Protein 4FYP (pdb70)

Organism: Arabidopsis thaliana (NCBI:txid3702)

Foldseek 3Di:
DDDDDDPDLVVVQVCQLVVVDAADQFRRLVCLVVLCCCVPVVCVLVVLLLVLLVVQLVLLVPDDDDPVAQAEEEFEQEPQFFDCVVVCVVVSLRRHDDDPCRSLVCLLVLDATATSVSNVVSVVSCVVVVHAYEYEYAREPSSVVSSQVNCVVNPHDGHPYYHYDHPPDPDALLVVLVVVLVVCVVVRHHHAEYEDQAVSRVACPHDHHYTHRRDSNGYGDHDHDDDD/DDDDPDLVVVQVCQLVVVDADDQFFAPVCLVVLCCCPPVVCVLVVLLLVLLVVVLVLLLPDDDDPPAQAAEEAEPEPQFFDCCVVCVVVRLRHHHDDPCPSVVCLVVPDATATSVSNVVSVVSCVVSNHFYEYEYAAEPVCVVSSQVNCVVNPHNGGPYHHYDHPPDPDALLVVLVVVLVVCVVVVHHHAEYEEQAVSRVPCPHDHHYTHRHDSNDYRDHD

InterPro domains:
  IPR005519 Acid phosphatase, class B-like [PF03767] (43-268)
  IPR010028 Acid phosphatase, plant [TIGR01675] (43-269)
  IPR014403 Vegetative storage protein/acid phosphatase [PIRSF002674] (4-269)
  IPR023214 HAD superfamily [G3DSA:3.40.50.1000] (51-270)
  IPR036412 HAD-like superfamily [SSF56784] (112-251)

Sequence (449 aa):
GLSINYPNCRSWHLGVETSNIINFDTVPANCKAYVEDYLITSKQYQYDSKTVNKEAYFYAKGLALKNDTVNVWIIFDLDDTLLSSIPYYAKYGYGTENTAPGAYWSWLESGESTPGLPETLHLYENLLELGIEPIIISDDRWKKLSSEVTVENNLKAVGVTKWKHLILKPNGSKLTQVVYKSSKVRNSSLVKKGYNIVGNIGDQWADLVEDTPGRVFKLPNPLYYVPSLEHHHHSINYPNCRSWHLGVVETSNIINFDTVPANCKAYVEDYLITSKQYQYDSKTVNKEAYFYAKGLALKNDTVNVWIIFDLDDTLLSSIPYYAKYGYGTENTAPGAYWSWLESGESTPGLPETLHHLYENLLELGIEPIIISDDRWKKLSEVTVENLKAVGVTKWKHLILKPNGSKLTQQVVYKSKVRNSLVKKGYNIVGNIGDQWADLVEDTPGRVFKLPNPLYYVPSL

Nearest PDB structures (foldseek):
  4fyp-assembly1_B  TM=9.997E-01  e=1.234E-43  Arabidopsis thaliana
  3ocu-assembly1_A  TM=8.369E-01  e=3.588E-09  Haemophilus influenzae
  3pct-assembly2_C-2  TM=7.643E-01  e=1.784E-09  Pasteurella multocida
  3pct-assembly1_B  TM=8.390E-01  e=1.126E-08  Pasteurella multocida
  3et4-assembly1_A  TM=7.758E-01  e=2.414E-08  Haemophilus influenzae 86-028NP

GO terms:
  GO:0009753 response to jasmonic acid (P, IEP)
  GO:0003993 acid phosphatase activity (F, IDA)
  GO:0006952 defense response (P, IEP)
  GO:0009753 response to jasmonic acid (P, TAS)
  GO:0000325 plant-type vacuole (C, HDA)

Structure (mmCIF, N/CA/C/O backbone):
data_4FYP
#
_entry.id   4FYP
#
_cell.length_a   122.328
_cell.length_b   49.182
_cell.length_c   84.905
_cell.angle_alpha   90.00
_cell.angle_beta   116.09
_cell.angle_gamma   90.00
#
_symmetry.space_group_name_H-M   'C 1 2 1'
#
loop_
_entity.id
_entity.type
_entity.pdbx_description
1 polymer 'Vegetative storage protein 1'
2 non-polymer 'MAGNESIUM ION'
3 water water
#
loop_
_atom_site.group_PDB
_atom_site.id
_atom_site.type_symbol
_atom_site.label_atom_id
_atom_site.label_alt_id
_atom_site.label_comp_id
_atom_site.label_asym_id
_atom_site.label_entity_id
_atom_site.label_seq_id
_atom_site.pdbx_PDB_ins_code
_atom_site.Cartn_x
_atom_site.Cartn_y
_atom_site.Cartn_z
_atom_site.occupancy
_atom_site.B_iso_or_equiv
_atom_site.auth_seq_id
_atom_site.auth_comp_id
_atom_site.auth_asym_id
_atom_site.auth_atom_id
_atom_site.pdbx_PDB_model_num
ATOM 1 N N . GLY A 1 34 ? 7.461 -8.721 -4.584 1.00 69.88 49 GLY A N 1
ATOM 2 C CA . GLY A 1 34 ? 6.810 -7.422 -4.906 1.00 76.57 49 GLY A CA 1
ATOM 3 C C . GLY A 1 34 ? 5.538 -7.126 -4.124 1.00 81.63 49 GLY A C 1
ATOM 4 O O . GLY A 1 34 ? 5.408 -6.049 -3.539 1.00 80.56 49 GLY A O 1
ATOM 5 N N . LEU A 1 35 ? 4.594 -8.073 -4.124 1.00 88.21 50 LEU A N 1
ATOM 6 C CA . LEU A 1 35 ? 3.272 -7.891 -3.488 1.00 91.98 50 LEU A CA 1
ATOM 7 C C . LEU A 1 35 ? 3.374 -7.357 -2.052 1.00 92.06 50 LEU A C 1
ATOM 8 O O . LEU A 1 35 ? 3.813 -8.072 -1.152 1.00 91.80 50 LEU A O 1
ATOM 13 N N . SER A 1 36 ? 2.964 -6.110 -1.830 1.00 91.74 51 SER A N 1
ATOM 14 C CA . SER A 1 36 ? 2.899 -5.574 -0.461 1.00 90.22 51 SER A CA 1
ATOM 15 C C . SER A 1 36 ? 2.001 -6.446 0.437 1.00 86.65 51 SER A C 1
ATOM 16 O O . SER A 1 36 ? 1.270 -7.312 -0.048 1.00 81.36 51 SER A O 1
ATOM 19 N N . ILE A 1 37 ? 2.089 -6.228 1.746 1.00 84.14 52 ILE A N 1
ATOM 20 C CA . ILE A 1 37 ? 1.195 -6.853 2.727 1.00 74.03 52 ILE A CA 1
ATOM 21 C C . ILE A 1 37 ? 0.948 -5.799 3.817 1.00 63.99 52 ILE A C 1
ATOM 22 O O . ILE A 1 37 ? 1.900 -5.168 4.274 1.00 71.62 52 ILE A O 1
ATOM 27 N N . ASN A 1 38 ? -0.299 -5.601 4.244 1.00 53.98 53 ASN A N 1
ATOM 28 C CA . ASN A 1 38 ? -0.599 -4.512 5.206 1.00 46.54 53 ASN A CA 1
ATOM 29 C C . ASN A 1 38 ? -0.516 -4.874 6.701 1.00 39.73 53 ASN A C 1
ATOM 30 O O . ASN A 1 38 ? -1.240 -5.743 7.176 1.00 37.19 53 ASN A O 1
ATOM 35 N N . TYR A 1 39 ? 0.356 -4.171 7.430 1.00 32.43 54 TYR A N 1
ATOM 36 C CA . TYR A 1 39 ? 0.595 -4.404 8.859 1.00 31.20 54 TYR A CA 1
ATOM 37 C C . TYR A 1 39 ? 0.478 -3.094 9.621 1.00 33.34 54 TYR A C 1
ATOM 38 O O . TYR A 1 39 ? 1.490 -2.413 9.819 1.00 34.84 54 TYR A O 1
ATOM 47 N N . PRO A 1 40 ? -0.745 -2.731 10.049 1.00 33.73 55 PRO A N 1
ATOM 48 C CA . PRO A 1 40 ? -0.916 -1.423 10.695 1.00 34.23 55 PRO A CA 1
ATOM 49 C C . PRO A 1 40 ? -0.370 -1.344 12.120 1.00 34.95 55 PRO A C 1
ATOM 50 O O . PRO A 1 40 ? -0.238 -0.252 12.668 1.00 34.69 55 PRO A O 1
ATOM 54 N N . ASN A 1 41 ? -0.099 -2.492 12.727 1.00 32.82 56 ASN A N 1
ATOM 55 C CA . ASN A 1 41 ? 0.521 -2.554 14.030 1.00 32.70 56 ASN A CA 1
ATOM 56 C C . ASN A 1 41 ? 1.874 -3.252 13.963 1.00 30.42 56 ASN A C 1
ATOM 57 O O . ASN A 1 41 ? 1.951 -4.461 13.734 1.00 29.95 56 ASN A O 1
ATOM 62 N N . CYS A 1 42 ? 2.939 -2.491 14.178 1.00 29.22 57 CYS A N 1
ATOM 63 C CA . CYS A 1 42 ? 4.296 -2.998 13.956 1.00 29.41 57 CYS A CA 1
ATOM 64 C C . CYS A 1 42 ? 4.674 -4.047 14.981 1.00 28.38 57 CYS A C 1
ATOM 65 O O . CYS A 1 42 ? 5.397 -5.011 14.665 1.00 28.13 57 CYS A O 1
ATOM 68 N N . ARG A 1 43 ? 4.154 -3.880 16.199 1.00 26.83 58 ARG A N 1
ATOM 69 C CA . ARG A 1 43 ? 4.445 -4.798 17.270 1.00 29.76 58 ARG A CA 1
ATOM 70 C C . ARG A 1 43 ? 3.818 -6.163 16.980 1.00 25.80 58 ARG A C 1
ATOM 71 O O . ARG A 1 43 ? 4.402 -7.190 17.291 1.00 29.44 58 ARG A O 1
ATOM 79 N N . SER A 1 44 ? 2.627 -6.157 16.395 1.00 26.74 59 SER A N 1
ATOM 80 C CA . SER A 1 44 ? 1.933 -7.402 16.041 1.00 26.30 59 SER A CA 1
ATOM 81 C C . SER A 1 44 ? 2.684 -8.111 14.907 1.00 25.98 59 SER A C 1
ATOM 82 O O . SER A 1 44 ? 2.808 -9.362 14.892 1.00 24.23 59 SER A O 1
ATOM 85 N N . TRP A 1 45 ? 3.178 -7.309 13.971 1.00 24.31 60 TRP A N 1
ATOM 86 C CA . TRP A 1 45 ? 4.030 -7.810 12.897 1.00 25.57 60 TRP A CA 1
ATOM 87 C C . TRP A 1 45 ? 5.261 -8.463 13.442 1.00 25.05 60 TRP A C 1
ATOM 88 O O . TRP A 1 45 ? 5.596 -9.583 13.050 1.00 22.49 60 TRP A O 1
ATOM 99 N N . HIS A 1 46 ? 5.949 -7.770 14.357 1.00 23.95 61 HIS A N 1
ATOM 100 C CA . HIS A 1 46 ? 7.147 -8.336 14.948 1.00 25.50 61 HIS A CA 1
ATOM 101 C C . HIS A 1 46 ? 6.888 -9.620 15.703 1.00 22.60 61 HIS A C 1
ATOM 102 O O . HIS A 1 46 ? 7.640 -10.590 15.584 1.00 23.83 61 HIS A O 1
ATOM 109 N N . LEU A 1 47 ? 5.825 -9.666 16.500 1.00 22.97 62 LEU A N 1
ATOM 110 C CA . LEU A 1 47 ? 5.525 -10.916 17.200 1.00 21.88 62 LEU A CA 1
ATOM 111 C C . LEU A 1 47 ? 5.305 -12.017 16.157 1.00 20.89 62 LEU A C 1
ATOM 112 O O . LEU A 1 47 ? 5.740 -13.177 16.355 1.00 22.48 62 LEU A O 1
ATOM 117 N N . GLY A 1 48 ? 4.638 -11.668 15.059 1.00 21.67 63 GLY A N 1
ATOM 118 C CA . GLY A 1 48 ? 4.372 -12.665 13.957 1.00 22.89 63 GLY A CA 1
ATOM 119 C C . GLY A 1 48 ? 5.654 -13.242 13.381 1.00 22.34 63 GLY A C 1
ATOM 120 O O . GLY A 1 48 ? 5.770 -14.470 13.190 1.00 23.61 63 GLY A O 1
ATOM 121 N N . VAL A 1 49 ? 6.656 -12.378 13.162 1.00 23.44 64 VAL A N 1
ATOM 122 C CA . VAL A 1 49 ? 7.929 -12.845 12.612 1.00 23.81 64 VAL A CA 1
ATOM 123 C C . VAL A 1 49 ? 8.714 -13.673 13.633 1.00 23.50 64 VAL A C 1
ATOM 124 O O . VAL A 1 49 ? 9.287 -14.704 13.272 1.00 20.96 64 VAL A O 1
ATOM 128 N N . GLU A 1 50 ? 8.691 -13.279 14.911 1.00 22.12 65 GLU A N 1
ATOM 129 C CA . GLU A 1 50 ? 9.412 -14.044 15.954 1.00 21.79 65 GLU A CA 1
ATOM 130 C C . GLU A 1 50 ? 8.844 -15.422 16.147 1.00 23.23 65 GLU A C 1
ATOM 131 O O . GLU A 1 50 ? 9.578 -16.371 16.425 1.00 23.13 65 GLU A O 1
ATOM 137 N N . THR A 1 51 ? 7.510 -15.518 16.051 1.00 23.65 66 THR A N 1
ATOM 138 C CA . THR A 1 51 ? 6.848 -16.806 16.213 1.00 21.91 66 THR A CA 1
ATOM 139 C C . THR A 1 51 ? 6.874 -17.681 14.962 1.00 25.58 66 THR A C 1
ATOM 140 O O . THR A 1 51 ? 6.583 -18.882 15.059 1.00 24.37 66 THR A O 1
ATOM 144 N N . SER A 1 52 ? 7.239 -17.103 13.813 1.00 23.93 67 SER A N 1
ATOM 145 C CA . SER A 1 52 ? 7.126 -17.781 12.495 1.00 23.92 67 SER A CA 1
ATOM 146 C C . SER A 1 52 ? 5.660 -17.914 12.014 1.00 24.68 67 SER A C 1
ATOM 147 O O . SER A 1 52 ? 5.366 -18.707 11.102 1.00 21.83 67 SER A O 1
ATOM 150 N N . ASN A 1 53 ? 4.749 -17.092 12.579 1.00 21.99 68 ASN A N 1
ATOM 151 C CA . ASN A 1 53 ? 3.431 -16.982 12.004 1.00 21.16 68 ASN A CA 1
ATOM 152 C C . ASN A 1 53 ? 3.543 -16.201 10.704 1.00 22.77 68 ASN A C 1
ATOM 153 O O . ASN A 1 53 ? 2.742 -16.398 9.792 1.00 22.36 68 ASN A O 1
ATOM 158 N N . ILE A 1 54 ? 4.498 -15.254 10.667 1.00 22.31 69 ILE A N 1
ATOM 159 C CA . ILE A 1 54 ? 4.855 -14.574 9.451 1.00 21.04 69 ILE A CA 1
ATOM 160 C C . ILE A 1 54 ? 6.211 -15.054 8.976 1.00 20.15 69 ILE A C 1
ATOM 161 O O . ILE A 1 54 ? 7.184 -15.040 9.741 1.00 20.87 69 ILE A O 1
ATOM 166 N N . ILE A 1 55 ? 6.295 -15.478 7.713 1.00 21.07 70 ILE A N 1
ATOM 167 C CA . ILE A 1 55 ? 7.545 -16.060 7.227 1.00 22.02 70 ILE A CA 1
ATOM 168 C C . ILE A 1 55 ? 7.994 -15.459 5.908 1.00 22.17 70 ILE A C 1
ATOM 169 O O . ILE A 1 55 ? 7.176 -14.944 5.153 1.00 22.12 70 ILE A O 1
ATOM 174 N N . ASN A 1 56 ? 9.313 -15.546 5.663 1.00 23.19 71 ASN A N 1
ATOM 175 C CA . ASN A 1 56 ? 9.925 -15.199 4.378 1.00 24.93 71 ASN A CA 1
ATOM 176 C C . ASN A 1 56 ? 9.573 -13.805 3.912 1.00 25.74 71 ASN A C 1
ATOM 177 O O . ASN A 1 56 ? 9.335 -13.607 2.728 1.00 26.67 71 ASN A O 1
ATOM 182 N N . PHE A 1 57 ? 9.519 -12.835 4.818 1.00 27.80 72 PHE A N 1
ATOM 183 C CA . PHE A 1 57 ? 9.351 -11.473 4.355 1.00 28.68 72 PHE A CA 1
ATOM 184 C C . PHE A 1 57 ? 10.614 -10.979 3.659 1.00 29.58 72 PHE A C 1
ATOM 185 O O . PHE A 1 57 ? 11.731 -11.373 4.008 1.00 29.93 72 PHE A O 1
ATOM 193 N N . ASP A 1 58 ? 10.412 -10.131 2.664 1.00 31.74 73 ASP A N 1
ATOM 194 C CA . ASP A 1 58 ? 11.491 -9.656 1.802 1.00 35.27 73 ASP A CA 1
ATOM 195 C C . ASP A 1 58 ? 12.167 -8.437 2.431 1.00 33.68 73 ASP A C 1
ATOM 196 O O . ASP A 1 58 ? 13.390 -8.374 2.514 1.00 36.21 73 ASP A O 1
ATOM 201 N N . THR A 1 59 ? 11.359 -7.499 2.904 1.00 32.24 74 THR A N 1
ATOM 202 C CA . THR A 1 59 ? 11.827 -6.328 3.640 1.00 30.75 74 THR A CA 1
ATOM 203 C C . THR A 1 59 ? 10.874 -6.068 4.800 1.00 30.93 74 THR A C 1
ATOM 204 O O . THR A 1 59 ? 9.711 -6.502 4.780 1.00 29.40 74 THR A O 1
ATOM 208 N N . VAL A 1 60 ? 11.362 -5.340 5.797 1.00 27.50 75 VAL A N 1
ATOM 209 C CA . VAL A 1 60 ? 10.521 -4.843 6.881 1.00 28.94 75 VAL A CA 1
ATOM 210 C C . VAL A 1 60 ? 9.447 -3.913 6.286 1.00 29.90 75 VAL A C 1
ATOM 211 O O . VAL A 1 60 ? 9.778 -3.099 5.415 1.00 31.88 75 VAL A O 1
ATOM 215 N N . PRO A 1 61 ? 8.164 -4.051 6.720 1.00 30.37 76 PRO A N 1
ATOM 216 C CA . PRO A 1 61 ? 7.095 -3.162 6.290 1.00 29.84 76 PRO A CA 1
ATOM 217 C C . PRO A 1 61 ? 7.532 -1.712 6.444 1.00 30.71 76 PRO A C 1
ATOM 218 O O . PRO A 1 61 ? 8.021 -1.342 7.513 1.00 29.59 76 PRO A O 1
ATOM 222 N N . ALA A 1 62 ? 7.366 -0.921 5.375 1.00 34.09 77 ALA A N 1
ATOM 223 C CA . ALA A 1 62 ? 7.918 0.450 5.325 1.00 32.75 77 ALA A CA 1
ATOM 224 C C . ALA A 1 62 ? 7.434 1.305 6.492 1.00 35.14 77 ALA A C 1
ATOM 225 O O . ALA A 1 62 ? 8.195 2.138 7.014 1.00 34.84 77 ALA A O 1
ATOM 227 N N . ASN A 1 63 ? 6.185 1.094 6.915 1.00 31.59 78 ASN A N 1
ATOM 228 C CA . ASN A 1 63 ? 5.651 1.818 8.078 1.00 34.83 78 ASN A CA 1
ATOM 229 C C . ASN A 1 63 ? 6.251 1.416 9.426 1.00 34.72 78 ASN A C 1
ATOM 230 O O . ASN A 1 63 ? 5.927 2.020 10.432 1.00 35.30 78 ASN A O 1
ATOM 235 N N . CYS A 1 64 ? 7.080 0.371 9.451 1.00 36.46 79 CYS A N 1
ATOM 236 C CA . CYS A 1 64 ? 7.667 -0.135 10.706 1.00 36.80 79 CYS A CA 1
ATOM 237 C C . CYS A 1 64 ? 9.128 0.260 10.942 1.00 35.94 79 CYS A C 1
ATOM 238 O O . CYS A 1 64 ? 9.773 -0.212 11.901 1.00 36.13 79 CYS A O 1
ATOM 241 N N . LYS A 1 65 ? 9.644 1.147 10.085 1.00 35.07 80 LYS A N 1
ATOM 242 C CA . LYS A 1 65 ? 10.994 1.684 10.251 1.00 39.66 80 LYS A CA 1
ATOM 243 C C . LYS A 1 65 ? 11.236 2.256 11.652 1.00 40.20 80 LYS A C 1
ATOM 244 O O . LYS A 1 65 ? 12.210 1.880 12.317 1.00 39.20 80 LYS A O 1
ATOM 250 N N . ALA A 1 66 ? 10.358 3.165 12.082 1.00 39.28 81 ALA A N 1
ATOM 251 C CA . ALA A 1 66 ? 10.487 3.802 13.395 1.00 39.76 81 ALA A CA 1
ATOM 252 C C . ALA A 1 66 ? 10.446 2.763 14.505 1.00 38.30 81 ALA A C 1
ATOM 253 O O . ALA A 1 66 ? 11.255 2.800 15.432 1.00 34.74 81 ALA A O 1
ATOM 255 N N . TYR A 1 67 ? 9.517 1.811 14.384 1.00 37.60 82 TYR A N 1
ATOM 256 C CA . TYR A 1 67 ? 9.362 0.766 15.383 1.00 35.03 82 TYR A CA 1
ATOM 257 C C . TYR A 1 67 ? 10.658 -0.039 15.580 1.00 33.19 82 TYR A C 1
ATOM 258 O O . TYR A 1 67 ? 11.079 -0.273 16.712 1.00 35.07 82 TYR A O 1
ATOM 267 N N . VAL A 1 68 ? 11.262 -0.476 14.479 1.00 33.29 83 VAL A N 1
ATOM 268 C CA . VAL A 1 68 ? 12.466 -1.330 14.515 1.00 33.28 83 VAL A CA 1
ATOM 269 C C . VAL A 1 68 ? 13.632 -0.567 15.158 1.00 32.83 83 VAL A C 1
ATOM 270 O O . VAL A 1 68 ? 14.319 -1.070 16.057 1.00 27.26 83 VAL A O 1
ATOM 274 N N . GLU A 1 69 ? 13.848 0.663 14.697 1.00 35.41 84 GLU A N 1
ATOM 275 C CA . GLU A 1 69 ? 14.902 1.502 15.281 1.00 36.03 84 GLU A CA 1
ATOM 276 C C . GLU A 1 69 ? 14.660 1.664 16.797 1.00 36.73 84 GLU A C 1
ATOM 277 O O . GLU A 1 69 ? 15.576 1.525 17.606 1.00 33.40 84 GLU A O 1
ATOM 283 N N . ASP A 1 70 ? 13.415 1.934 17.165 1.00 35.33 85 ASP A N 1
ATOM 284 C CA . ASP A 1 70 ? 13.046 2.067 18.553 1.00 37.60 85 ASP A CA 1
ATOM 285 C C . ASP A 1 70 ? 13.257 0.771 19.349 1.00 37.54 85 ASP A C 1
ATOM 286 O O . ASP A 1 70 ? 13.766 0.801 20.472 1.00 36.89 85 ASP A O 1
ATOM 291 N N . TYR A 1 71 ? 12.886 -0.362 18.751 1.00 32.61 86 TYR A N 1
ATOM 292 C CA . TYR A 1 71 ? 13.005 -1.656 19.415 1.00 31.25 86 TYR A CA 1
ATOM 293 C C . TYR A 1 71 ? 14.474 -1.995 19.667 1.00 28.04 86 TYR A C 1
ATOM 294 O O . TYR A 1 71 ? 14.849 -2.393 20.770 1.00 30.29 86 TYR A O 1
ATOM 303 N N . LEU A 1 72 ? 15.301 -1.815 18.646 1.00 29.96 87 LEU A N 1
ATOM 304 C CA . LEU A 1 72 ? 16.687 -2.252 18.696 1.00 30.05 87 LEU A CA 1
ATOM 305 C C . LEU A 1 72 ? 17.578 -1.314 19.515 1.00 30.93 87 LEU A C 1
ATOM 306 O O . LEU A 1 72 ? 18.498 -1.771 20.172 1.00 29.72 87 LEU A O 1
ATOM 311 N N . ILE A 1 73 ? 17.295 -0.014 19.464 1.00 34.68 88 ILE A N 1
ATOM 312 C CA . ILE A 1 73 ? 18.189 0.978 20.080 1.00 39.07 88 ILE A CA 1
ATOM 313 C C . ILE A 1 73 ? 17.541 1.785 21.223 1.00 37.68 88 ILE A C 1
ATOM 314 O O . ILE A 1 73 ? 17.866 1.582 22.395 1.00 38.93 88 ILE A O 1
ATOM 319 N N . THR A 1 74 ? 16.625 2.680 20.869 1.00 40.38 89 THR A N 1
ATOM 320 C CA . THR A 1 74 ? 16.019 3.624 21.808 1.00 42.19 89 THR A CA 1
ATOM 321 C C . THR A 1 74 ? 15.460 3.008 23.098 1.00 41.12 89 THR A C 1
ATOM 322 O O . THR A 1 74 ? 15.869 3.380 24.203 1.00 39.00 89 THR A O 1
ATOM 326 N N . SER A 1 75 ? 14.543 2.054 22.945 1.00 38.16 90 SER A N 1
ATOM 327 C CA . SER A 1 75 ? 13.757 1.521 24.052 1.00 36.00 90 SER A CA 1
ATOM 328 C C . SER A 1 75 ? 14.508 0.527 24.904 1.00 35.79 90 SER A C 1
ATOM 329 O O . SER A 1 75 ? 14.064 0.198 25.999 1.00 37.58 90 SER A O 1
ATOM 332 N N . LYS A 1 76 ? 15.620 0.015 24.384 1.00 35.49 91 LYS A N 1
ATOM 333 C CA . LYS A 1 76 ? 16.323 -1.124 24.982 1.00 34.02 91 LYS A CA 1
ATOM 334 C C . LYS A 1 76 ? 15.509 -2.457 25.063 1.00 31.65 91 LYS A C 1
ATOM 335 O O . LYS A 1 76 ? 15.920 -3.406 25.745 1.00 30.96 91 LYS A O 1
ATOM 341 N N . GLN A 1 77 ? 14.371 -2.535 24.381 1.00 29.61 92 GLN A N 1
ATOM 342 C CA . GLN A 1 77 ? 13.543 -3.787 24.452 1.00 30.58 92 GLN A CA 1
ATOM 343 C C . GLN A 1 77 ? 14.307 -4.995 23.884 1.00 27.07 92 GLN A C 1
ATOM 344 O O . GLN A 1 77 ? 14.232 -6.114 24.421 1.00 28.90 92 GLN A O 1
ATOM 350 N N . TYR A 1 78 ? 15.055 -4.754 22.816 1.00 29.51 93 TYR A N 1
ATOM 351 C CA . TYR A 1 78 ? 15.919 -5.786 22.214 1.00 28.79 93 TYR A CA 1
ATOM 352 C C . TYR A 1 78 ? 16.872 -6.341 23.243 1.00 29.43 93 TYR A C 1
ATOM 353 O O . TYR A 1 78 ? 17.022 -7.543 23.371 1.00 28.00 93 TYR A O 1
ATOM 362 N N . GLN A 1 79 ? 17.523 -5.446 23.988 1.00 30.06 94 GLN A N 1
ATOM 363 C CA . GLN A 1 79 ? 18.414 -5.856 25.060 1.00 31.23 94 GLN A CA 1
ATOM 364 C C . GLN A 1 79 ? 17.708 -6.691 26.135 1.00 26.74 94 GLN A C 1
ATOM 365 O O . GLN A 1 79 ? 18.209 -7.752 26.521 1.00 27.24 94 GLN A O 1
ATOM 371 N N . TYR A 1 80 ? 16.550 -6.228 26.610 1.00 26.63 95 TYR A N 1
ATOM 372 C CA . TYR A 1 80 ? 15.826 -6.946 27.652 1.00 29.23 95 TYR A CA 1
ATOM 373 C C . TYR A 1 80 ? 15.335 -8.310 27.121 1.00 25.24 95 TYR A C 1
ATOM 374 O O . TYR A 1 80 ? 15.392 -9.299 27.832 1.00 29.20 95 TYR A O 1
ATOM 383 N N . ASP A 1 81 ? 14.872 -8.339 25.874 1.00 24.38 96 ASP A N 1
ATOM 384 C CA . ASP A 1 81 ? 14.436 -9.618 25.237 1.00 26.70 96 ASP A CA 1
ATOM 385 C C . ASP A 1 81 ? 15.601 -10.609 25.125 1.00 25.10 96 ASP A C 1
ATOM 386 O O . ASP A 1 81 ? 15.476 -11.790 25.475 1.00 26.72 96 ASP A O 1
ATOM 391 N N . SER A 1 82 ? 16.750 -10.122 24.659 1.00 26.81 97 SER A N 1
ATOM 392 C CA . SER A 1 82 ? 17.955 -10.954 24.519 1.00 27.25 97 SER A CA 1
ATOM 393 C C . SER A 1 82 ? 18.477 -11.488 25.837 1.00 26.59 97 SER A C 1
ATOM 394 O O . SER A 1 82 ? 18.885 -12.664 25.941 1.00 25.48 97 SER A O 1
ATOM 397 N N . LYS A 1 83 ? 18.438 -10.628 26.856 1.00 27.16 98 LYS A N 1
ATOM 398 C CA . LYS A 1 83 ? 18.857 -11.003 28.193 1.00 28.58 98 LYS A CA 1
ATOM 399 C C . LYS A 1 83 ? 18.021 -12.199 28.656 1.00 26.24 98 LYS A C 1
ATOM 400 O O . LYS A 1 83 ? 18.558 -13.209 29.112 1.00 29.12 98 LYS A O 1
ATOM 406 N N . THR A 1 84 ? 16.700 -12.088 28.500 1.00 27.60 99 THR A N 1
ATOM 407 C CA . THR A 1 84 ? 15.791 -13.144 28.930 1.00 26.58 99 THR A CA 1
ATOM 408 C C . THR A 1 84 ? 16.114 -14.447 28.218 1.00 24.90 99 THR A C 1
ATOM 409 O O . THR A 1 84 ? 16.184 -15.507 28.848 1.00 25.02 99 THR A O 1
ATOM 413 N N . VAL A 1 85 ? 16.296 -14.386 26.900 1.00 24.82 100 VAL A N 1
ATOM 414 C CA . VAL A 1 85 ? 16.580 -15.627 26.139 1.00 23.36 100 VAL A CA 1
ATOM 415 C C . VAL A 1 85 ? 17.875 -16.274 26.634 1.00 23.92 100 VAL A C 1
ATOM 416 O O . VAL A 1 85 ? 17.896 -17.472 26.921 1.00 24.69 100 VAL A O 1
ATOM 420 N N . ASN A 1 86 ? 18.959 -15.491 26.718 1.00 24.46 101 ASN A N 1
ATOM 421 C CA . ASN A 1 86 ? 20.259 -16.036 27.134 1.00 25.06 101 ASN A CA 1
ATOM 422 C C . ASN A 1 86 ? 20.251 -16.580 28.569 1.00 24.93 101 ASN A C 1
ATOM 423 O O . ASN A 1 86 ? 20.822 -17.650 28.852 1.00 27.12 101 ASN A O 1
ATOM 428 N N . LYS A 1 87 ? 19.523 -15.901 29.439 1.00 26.63 102 LYS A N 1
ATOM 429 C CA . LYS A 1 87 ? 19.294 -16.386 30.815 1.00 29.19 102 LYS A CA 1
ATOM 430 C C . LYS A 1 87 ? 18.609 -17.764 30.858 1.00 27.97 102 LYS A C 1
ATOM 431 O O . LYS A 1 87 ? 19.065 -18.652 31.582 1.00 27.21 102 LYS A O 1
ATOM 437 N N . GLU A 1 88 ? 17.548 -17.984 30.063 1.00 27.14 103 GLU A N 1
ATOM 438 C CA . GLU A 1 88 ? 16.894 -19.327 30.067 1.00 27.50 103 GLU A CA 1
ATOM 439 C C . GLU A 1 88 ? 17.838 -20.382 29.593 1.00 25.40 103 GLU A C 1
ATOM 440 O O . GLU A 1 88 ? 17.848 -21.511 30.116 1.00 26.95 103 GLU A O 1
ATOM 446 N N . ALA A 1 89 ? 18.603 -20.045 28.551 1.00 25.88 104 ALA A N 1
ATOM 447 C CA . ALA A 1 89 ? 19.553 -20.972 27.968 1.00 26.89 104 ALA A CA 1
ATOM 448 C C . ALA A 1 89 ? 20.572 -21.399 29.028 1.00 26.29 104 ALA A C 1
ATOM 449 O O . ALA A 1 89 ? 20.879 -22.583 29.184 1.00 24.95 104 ALA A O 1
ATOM 451 N N . TYR A 1 90 ? 21.101 -20.413 29.733 1.00 27.08 105 TYR A N 1
ATOM 452 C CA . TYR A 1 90 ? 22.098 -20.684 30.777 1.00 29.55 105 TYR A CA 1
ATOM 453 C C . TYR A 1 90 ? 21.516 -21.536 31.926 1.00 29.10 105 TYR A C 1
ATOM 454 O O . TYR A 1 90 ? 22.129 -22.510 32.351 1.00 30.18 105 TYR A O 1
ATOM 463 N N . PHE A 1 91 ? 20.321 -21.192 32.393 1.00 29.24 106 PHE A N 1
ATOM 464 C CA . PHE A 1 91 ? 19.731 -21.973 33.482 1.00 30.99 106 PHE A CA 1
ATOM 465 C C . PHE A 1 91 ? 19.395 -23.389 33.046 1.00 27.73 106 PHE A C 1
ATOM 466 O O . PHE A 1 91 ? 19.600 -24.322 33.801 1.00 27.23 106 PHE A O 1
ATOM 474 N N . TYR A 1 92 ? 18.953 -23.554 31.805 1.00 26.54 107 TYR A N 1
ATOM 475 C CA . TYR A 1 92 ? 18.858 -24.892 31.199 1.00 27.63 107 TYR A CA 1
ATOM 476 C C . TYR A 1 92 ? 20.205 -25.637 31.184 1.00 27.01 107 TYR A C 1
ATOM 477 O O . TYR A 1 92 ? 20.276 -26.820 31.568 1.00 29.70 107 TYR A O 1
ATOM 486 N N . ALA A 1 93 ? 21.258 -24.993 30.673 1.00 27.34 108 ALA A N 1
ATOM 487 C CA . ALA A 1 93 ? 22.584 -25.639 30.573 1.00 27.71 108 ALA A CA 1
ATOM 488 C C . ALA A 1 93 ? 23.110 -26.055 31.958 1.00 28.28 108 ALA A C 1
ATOM 489 O O . ALA A 1 93 ? 23.614 -27.161 32.114 1.00 30.51 108 ALA A O 1
ATOM 491 N N . LYS A 1 94 ? 22.978 -25.160 32.940 1.00 31.17 109 LYS A N 1
ATOM 492 C CA . LYS A 1 94 ? 23.363 -25.431 34.343 1.00 33.15 109 LYS A CA 1
ATOM 493 C C . LYS A 1 94 ? 22.740 -26.718 34.868 1.00 35.22 109 LYS A C 1
ATOM 494 O O . LYS A 1 94 ? 23.371 -27.449 35.624 1.00 35.16 109 LYS A O 1
ATOM 500 N N . GLY A 1 95 ? 21.521 -27.020 34.431 1.00 33.29 110 GLY A N 1
ATOM 501 C CA . GLY A 1 95 ? 20.804 -28.185 34.931 1.00 32.20 110 GLY A CA 1
ATOM 502 C C . GLY A 1 95 ? 21.103 -29.520 34.276 1.00 33.07 110 GLY A C 1
ATOM 503 O O . GLY A 1 95 ? 20.505 -30.510 34.651 1.00 34.99 110 GLY A O 1
ATOM 504 N N . LEU A 1 96 ? 22.006 -29.568 33.293 1.00 30.82 111 LEU A N 1
ATOM 505 C CA . LEU A 1 96 ? 22.268 -30.814 32.572 1.00 29.66 111 LEU A CA 1
ATOM 506 C C . LEU A 1 96 ? 23.328 -31.642 33.284 1.00 28.81 111 LEU A C 1
ATOM 507 O O . LEU A 1 96 ? 24.271 -31.100 33.831 1.00 32.42 111 LEU A O 1
ATOM 512 N N . ALA A 1 97 ? 23.154 -32.952 33.275 1.00 30.14 112 ALA A N 1
ATOM 513 C CA . ALA A 1 97 ? 24.162 -33.869 33.779 1.00 32.31 112 ALA A CA 1
ATOM 514 C C . ALA A 1 97 ? 24.999 -34.249 32.563 1.00 32.21 112 ALA A C 1
ATOM 515 O O . ALA A 1 97 ? 24.565 -35.041 31.723 1.00 30.68 112 ALA A O 1
ATOM 517 N N . LEU A 1 98 ? 26.177 -33.647 32.450 1.00 31.54 113 LEU A N 1
ATOM 518 C CA . LEU A 1 98 ? 27.039 -33.858 31.283 1.00 33.97 113 LEU A CA 1
ATOM 519 C C . LEU A 1 98 ? 28.221 -34.762 31.640 1.00 34.05 113 LEU A C 1
ATOM 520 O O . LEU A 1 98 ? 28.865 -34.530 32.652 1.00 35.70 113 LEU A O 1
ATOM 525 N N . LYS A 1 99 ? 28.494 -35.781 30.823 1.00 35.35 114 LYS A N 1
ATOM 526 C CA . LYS A 1 99 ? 29.606 -36.706 31.083 1.00 37.13 114 LYS A CA 1
ATOM 527 C C . LYS A 1 99 ? 30.948 -36.104 30.641 1.00 41.25 114 LYS A C 1
ATOM 528 O O . LYS A 1 99 ? 31.037 -35.467 29.571 1.00 36.28 114 LYS A O 1
ATOM 534 N N . ASN A 1 100 ? 31.981 -36.311 31.466 1.00 39.14 115 ASN A N 1
ATOM 535 C CA . ASN A 1 100 ? 33.344 -35.840 31.179 1.00 43.21 115 ASN A CA 1
ATOM 536 C C . ASN A 1 100 ? 33.948 -36.419 29.910 1.00 45.45 115 ASN A C 1
ATOM 537 O O . ASN A 1 100 ? 34.681 -35.733 29.207 1.00 49.83 115 ASN A O 1
ATOM 542 N N . ASP A 1 101 ? 33.620 -37.675 29.622 1.00 43.10 116 ASP A N 1
ATOM 543 C CA . ASP A 1 101 ? 34.207 -38.416 28.511 1.00 49.14 116 ASP A CA 1
ATOM 544 C C . ASP A 1 101 ? 33.497 -38.192 27.167 1.00 50.06 116 ASP A C 1
ATOM 545 O O . ASP A 1 101 ? 33.904 -38.746 26.139 1.00 49.43 116 ASP A O 1
ATOM 550 N N . THR A 1 102 ? 32.415 -37.420 27.204 1.00 42.37 117 THR A N 1
ATOM 551 C CA . THR A 1 102 ? 31.605 -37.120 26.029 1.00 39.64 117 THR A CA 1
ATOM 552 C C . THR A 1 102 ? 31.938 -35.709 25.619 1.00 36.19 117 THR A C 1
ATOM 553 O O . THR A 1 102 ? 32.117 -34.835 26.480 1.00 34.86 117 THR A O 1
ATOM 557 N N . VAL A 1 103 ? 32.034 -35.469 24.315 1.00 34.18 118 VAL A N 1
ATOM 558 C CA . VAL A 1 103 ? 32.259 -34.105 23.856 1.00 31.93 118 VAL A CA 1
ATOM 559 C C . VAL A 1 103 ? 30.901 -33.397 23.794 1.00 30.00 118 VAL A C 1
ATOM 560 O O . VAL A 1 103 ? 30.111 -33.653 22.891 1.00 29.72 118 VAL A O 1
ATOM 564 N N . ASN A 1 104 ? 30.627 -32.539 24.778 1.00 30.29 119 ASN A N 1
ATOM 565 C CA . ASN A 1 104 ? 29.332 -31.873 24.909 1.00 29.50 119 ASN A CA 1
ATOM 566 C C . ASN A 1 104 ? 29.413 -30.470 24.309 1.00 27.83 119 ASN A C 1
ATOM 567 O O . ASN A 1 104 ? 30.207 -29.639 24.759 1.00 31.24 119 ASN A O 1
ATOM 572 N N . VAL A 1 105 ? 28.611 -30.213 23.280 1.00 26.80 120 VAL A N 1
ATOM 573 C CA . VAL A 1 105 ? 28.770 -28.960 22.519 1.00 27.24 120 VAL A CA 1
ATOM 574 C C . VAL A 1 105 ? 27.520 -28.080 22.537 1.00 26.46 120 VAL A C 1
ATOM 575 O O . VAL A 1 105 ? 26.411 -28.555 22.773 1.00 26.72 120 VAL A O 1
ATOM 579 N N . TRP A 1 106 ? 27.705 -26.781 22.301 1.00 25.28 121 TRP A N 1
ATOM 580 C CA . TRP A 1 106 ? 26.570 -25.884 22.140 1.00 26.41 121 TRP A CA 1
ATOM 581 C C . TRP A 1 106 ? 26.743 -25.167 20.831 1.00 24.78 121 TRP A C 1
ATOM 582 O O . TRP A 1 106 ? 27.815 -24.611 20.590 1.00 25.41 121 TRP A O 1
ATOM 593 N N . ILE A 1 107 ? 25.697 -25.147 19.993 1.00 23.70 122 ILE A N 1
ATOM 594 C CA A ILE A 1 107 ? 25.803 -24.506 18.686 0.50 23.62 122 ILE A CA 1
ATOM 595 C CA B ILE A 1 107 ? 25.757 -24.527 18.660 0.50 23.49 122 ILE A CA 1
ATOM 596 C C . ILE A 1 107 ? 25.423 -23.037 18.785 1.00 23.32 122 ILE A C 1
ATOM 597 O O . ILE A 1 107 ? 24.380 -22.687 19.350 1.00 23.06 122 ILE A O 1
ATOM 606 N N . PHE A 1 108 ? 26.320 -22.187 18.278 1.00 23.74 123 PHE A N 1
ATOM 607 C CA . PHE A 1 108 ? 26.055 -20.764 18.155 1.00 23.08 123 PHE A CA 1
ATOM 608 C C . PHE A 1 108 ? 25.978 -20.402 16.682 1.00 24.88 123 PHE A C 1
ATOM 609 O O . PHE A 1 108 ? 26.760 -20.901 15.852 1.00 26.31 123 PHE A O 1
ATOM 617 N N . ASP A 1 109 ? 25.027 -19.530 16.355 1.00 22.94 124 ASP A N 1
ATOM 618 C CA . ASP A 1 109 ? 25.047 -18.810 15.103 1.00 24.04 124 ASP A CA 1
ATOM 619 C C . ASP A 1 109 ? 26.042 -17.641 15.284 1.00 23.88 124 ASP A C 1
ATOM 620 O O . ASP A 1 109 ? 26.526 -17.413 16.391 1.00 24.29 124 ASP A O 1
ATOM 625 N N . LEU A 1 110 ? 26.370 -16.936 14.204 1.00 23.98 125 LEU A N 1
ATOM 626 C CA . LEU A 1 110 ? 27.285 -15.821 14.287 1.00 23.92 125 LEU A CA 1
ATOM 627 C C . LEU A 1 110 ? 26.556 -14.491 14.104 1.00 23.50 125 LEU A C 1
ATOM 628 O O . LEU A 1 110 ? 26.386 -13.750 15.075 1.00 24.80 125 LEU A O 1
ATOM 633 N N . ASP A 1 111 ? 26.120 -14.179 12.882 1.00 24.76 126 ASP A N 1
ATOM 634 C CA . ASP A 1 111 ? 25.491 -12.877 12.621 1.00 25.13 126 ASP A CA 1
ATOM 635 C C . ASP A 1 111 ? 24.127 -12.697 13.311 1.00 26.85 126 ASP A C 1
ATOM 636 O O . ASP A 1 111 ? 23.226 -13.533 13.179 1.00 24.18 126 ASP A O 1
ATOM 641 N N . ASP A 1 112 ? 24.029 -11.613 14.085 1.00 24.31 127 ASP A N 1
ATOM 642 C CA . ASP A 1 112 ? 22.886 -11.284 14.906 1.00 24.15 127 ASP A CA 1
ATOM 643 C C . ASP A 1 112 ? 22.603 -12.284 16.049 1.00 24.36 127 ASP A C 1
ATOM 644 O O . ASP A 1 112 ? 21.525 -12.257 16.680 1.00 22.06 127 ASP A O 1
ATOM 649 N N . THR A 1 113 ? 23.614 -13.126 16.332 1.00 23.69 128 THR A N 1
ATOM 650 C CA . THR A 1 113 ? 23.674 -13.927 17.528 1.00 22.68 128 THR A CA 1
ATOM 651 C C . THR A 1 113 ? 24.867 -13.521 18.401 1.00 25.25 128 THR A C 1
ATOM 652 O O . THR A 1 113 ? 24.668 -13.135 19.553 1.00 26.30 128 THR A O 1
ATOM 656 N N . LEU A 1 114 ? 26.092 -13.585 17.858 1.00 25.09 129 LEU A N 1
ATOM 657 C CA . LEU A 1 114 ? 27.304 -13.139 18.607 1.00 26.19 129 LEU A CA 1
ATOM 658 C C . LEU A 1 114 ? 27.727 -11.739 18.193 1.00 27.83 129 LEU A C 1
ATOM 659 O O . LEU A 1 114 ? 28.167 -10.928 19.053 1.00 27.87 129 LEU A O 1
ATOM 664 N N . LEU A 1 115 ? 27.589 -11.458 16.887 1.00 26.13 130 LEU A N 1
ATOM 665 C CA . LEU A 1 115 ? 27.971 -10.165 16.276 1.00 26.56 130 LEU A CA 1
ATOM 666 C C . LEU A 1 115 ? 26.802 -9.543 15.546 1.00 29.39 130 LEU A C 1
ATOM 667 O O . LEU A 1 115 ? 26.093 -10.213 14.787 1.00 30.13 130 LEU A O 1
ATOM 672 N N . SER A 1 116 ? 26.639 -8.239 15.734 1.00 27.17 131 SER A N 1
ATOM 673 C CA . SER A 1 116 ? 25.465 -7.518 15.294 1.00 28.87 131 SER A CA 1
ATOM 674 C C . SER A 1 116 ? 25.601 -6.892 13.915 1.00 32.69 131 SER A C 1
ATOM 675 O O . SER A 1 116 ? 26.592 -6.183 13.629 1.00 31.60 131 SER A O 1
ATOM 678 N N . SER A 1 117 ? 24.576 -7.098 13.084 1.00 28.59 132 SER A N 1
ATOM 679 C CA . SER A 1 117 ? 24.515 -6.471 11.771 1.00 30.21 132 SER A CA 1
ATOM 680 C C . SER A 1 117 ? 23.840 -5.097 11.818 1.00 29.56 132 SER A C 1
ATOM 681 O O . SER A 1 117 ? 23.655 -4.463 10.779 1.00 32.03 132 SER A O 1
ATOM 684 N N . ILE A 1 118 ? 23.462 -4.640 13.007 1.00 30.16 133 ILE A N 1
ATOM 685 C CA . ILE A 1 118 ? 22.742 -3.360 13.140 1.00 32.37 133 ILE A CA 1
ATOM 686 C C . ILE A 1 118 ? 23.402 -2.128 12.452 1.00 35.93 133 ILE A C 1
ATOM 687 O O . ILE A 1 118 ? 22.715 -1.411 11.728 1.00 34.28 133 ILE A O 1
ATOM 692 N N . PRO A 1 119 ? 24.722 -1.904 12.646 1.00 37.63 134 PRO A N 1
ATOM 693 C CA . PRO A 1 119 ? 25.342 -0.755 11.971 1.00 38.92 134 PRO A CA 1
ATOM 694 C C . PRO A 1 119 ? 25.152 -0.791 10.443 1.00 37.99 134 PRO A C 1
ATOM 695 O O . PRO A 1 119 ? 24.970 0.258 9.828 1.00 40.56 134 PRO A O 1
ATOM 699 N N . TYR A 1 120 ? 25.152 -1.982 9.849 1.00 37.32 135 TYR A N 1
ATOM 700 C CA . TYR A 1 120 ? 24.884 -2.110 8.415 1.00 36.68 135 TYR A CA 1
ATOM 701 C C . TYR A 1 120 ? 23.433 -1.766 8.075 1.00 36.42 135 TYR A C 1
ATOM 702 O O . TYR A 1 120 ? 23.175 -0.892 7.252 1.00 34.27 135 TYR A O 1
ATOM 711 N N . TYR A 1 121 ? 22.477 -2.431 8.720 1.00 33.71 136 TYR A N 1
ATOM 712 C CA . TYR A 1 121 ? 21.075 -2.165 8.423 1.00 34.13 136 TYR A CA 1
ATOM 713 C C . TYR A 1 121 ? 20.606 -0.767 8.738 1.00 33.46 136 TYR A C 1
ATOM 714 O O . TYR A 1 121 ? 19.670 -0.303 8.105 1.00 34.02 136 TYR A O 1
ATOM 723 N N . ALA A 1 122 ? 21.236 -0.120 9.719 1.00 36.25 137 ALA A N 1
ATOM 724 C CA . ALA A 1 122 ? 20.910 1.264 10.073 1.00 39.84 137 ALA A CA 1
ATOM 725 C C . ALA A 1 122 ? 21.157 2.197 8.880 1.00 43.53 137 ALA A C 1
ATOM 726 O O . ALA A 1 122 ? 20.562 3.270 8.790 1.00 43.87 137 ALA A O 1
ATOM 728 N N . LYS A 1 123 ? 22.014 1.766 7.957 1.00 44.48 138 LYS A N 1
ATOM 729 C CA . LYS A 1 123 ? 22.299 2.542 6.749 1.00 48.91 138 LYS A CA 1
ATOM 730 C C . LYS A 1 123 ? 21.215 2.354 5.696 1.00 51.89 138 LYS A C 1
ATOM 731 O O . LYS A 1 123 ? 21.100 3.154 4.770 1.00 51.32 138 LYS A O 1
ATOM 737 N N . TYR A 1 124 ? 20.433 1.285 5.836 1.00 48.22 139 TYR A N 1
ATOM 738 C CA . TYR A 1 124 ? 19.445 0.930 4.824 1.00 47.43 139 TYR A CA 1
ATOM 739 C C . TYR A 1 124 ? 18.035 0.835 5.384 1.00 44.78 139 TYR A C 1
ATOM 740 O O . TYR A 1 124 ? 17.300 -0.107 5.085 1.00 44.57 139 TYR A O 1
ATOM 749 N N . GLY A 1 125 ? 17.670 1.817 6.202 1.00 39.24 140 GLY A N 1
ATOM 750 C CA . GLY A 1 125 ? 16.307 1.941 6.695 1.00 40.58 140 GLY A CA 1
ATOM 751 C C . GLY A 1 125 ? 15.854 0.828 7.630 1.00 37.47 140 GLY A C 1
ATOM 752 O O . GLY A 1 125 ? 14.654 0.573 7.748 1.00 36.05 140 GLY A O 1
ATOM 753 N N . TYR A 1 126 ? 16.816 0.184 8.288 1.00 36.11 141 TYR A N 1
ATOM 754 C CA . TYR A 1 126 ? 16.552 -0.798 9.329 1.00 36.48 141 TYR A CA 1
ATOM 755 C C . TYR A 1 126 ? 15.750 -1.981 8.773 1.00 34.51 141 TYR A C 1
ATOM 756 O O . TYR A 1 126 ? 14.777 -2.432 9.376 1.00 35.26 141 TYR A O 1
ATOM 765 N N . GLY A 1 127 ? 16.171 -2.459 7.610 1.00 34.86 142 GLY A N 1
ATOM 766 C CA . GLY A 1 127 ? 15.534 -3.596 6.949 1.00 34.84 142 GLY A CA 1
ATOM 767 C C . GLY A 1 127 ? 14.372 -3.251 6.032 1.00 33.89 142 GLY A C 1
ATOM 768 O O . GLY A 1 127 ? 13.857 -4.135 5.363 1.00 33.30 142 GLY A O 1
ATOM 769 N N . THR A 1 128 ? 13.967 -1.979 5.994 1.00 33.98 143 THR A N 1
ATOM 770 C CA . THR A 1 128 ? 12.847 -1.549 5.151 1.00 35.50 143 THR A CA 1
ATOM 771 C C . THR A 1 128 ? 13.224 -1.334 3.670 1.00 38.15 143 THR A C 1
ATOM 772 O O . THR A 1 128 ? 12.341 -1.187 2.818 1.00 36.86 143 THR A O 1
ATOM 776 N N . GLU A 1 129 ? 14.521 -1.345 3.366 1.00 39.43 144 GLU A N 1
ATOM 777 C CA . GLU A 1 129 ? 15.002 -1.181 1.988 1.00 43.62 144 GLU A CA 1
ATOM 778 C C . GLU A 1 129 ? 15.659 -2.443 1.445 1.00 47.58 144 GLU A C 1
ATOM 779 O O . GLU A 1 129 ? 16.251 -3.213 2.195 1.00 47.92 144 GLU A O 1
ATOM 785 N N . ASN A 1 130 ? 15.574 -2.634 0.133 1.00 50.84 145 ASN A N 1
ATOM 786 C CA . ASN A 1 130 ? 16.256 -3.730 -0.542 1.00 55.19 145 ASN A CA 1
ATOM 787 C C . ASN A 1 130 ? 17.763 -3.555 -0.516 1.00 57.92 145 ASN A C 1
ATOM 788 O O . ASN A 1 130 ? 18.281 -2.477 -0.800 1.00 58.24 145 ASN A O 1
ATOM 793 N N . THR A 1 131 ? 18.460 -4.628 -0.172 1.00 63.79 146 THR A N 1
ATOM 794 C CA . THR A 1 131 ? 19.914 -4.658 -0.230 1.00 64.27 146 THR A CA 1
ATOM 795 C C . THR A 1 131 ? 20.344 -5.777 -1.167 1.00 66.46 146 THR A C 1
ATOM 796 O O . THR A 1 131 ? 19.873 -6.912 -1.035 1.00 69.25 146 THR A O 1
ATOM 800 N N . ALA A 1 132 ? 21.226 -5.456 -2.115 1.00 67.07 147 ALA A N 1
ATOM 801 C CA . ALA A 1 132 ? 21.762 -6.447 -3.055 1.00 67.45 147 ALA A CA 1
ATOM 802 C C . ALA A 1 132 ? 22.352 -7.629 -2.292 1.00 70.41 147 ALA A C 1
ATOM 803 O O . ALA A 1 132 ? 22.976 -7.427 -1.242 1.00 68.68 147 ALA A O 1
ATOM 805 N N . PRO A 1 133 ? 22.150 -8.870 -2.793 1.00 70.38 148 PRO A N 1
ATOM 806 C CA . PRO A 1 133 ? 22.858 -9.963 -2.131 1.00 66.56 148 PRO A CA 1
ATOM 807 C C . PRO A 1 133 ? 24.355 -9.799 -2.390 1.00 63.92 148 PRO A C 1
ATOM 808 O O . PRO A 1 133 ? 24.760 -9.286 -3.443 1.00 62.58 148 PRO A O 1
ATOM 812 N N . GLY A 1 134 ? 25.163 -10.190 -1.416 1.00 60.21 149 GLY A N 1
ATOM 813 C CA . GLY A 1 134 ? 26.591 -9.932 -1.484 1.00 54.21 149 GLY A CA 1
ATOM 814 C C . GLY A 1 134 ? 26.985 -8.602 -0.867 1.00 51.17 149 GLY A C 1
ATOM 815 O O . GLY A 1 134 ? 28.140 -8.427 -0.487 1.00 51.18 149 GLY A O 1
ATOM 816 N N . ALA A 1 135 ? 26.042 -7.665 -0.759 1.00 45.74 150 ALA A N 1
ATOM 817 C CA . ALA A 1 135 ? 26.351 -6.333 -0.217 1.00 43.20 150 ALA A CA 1
ATOM 818 C C . ALA A 1 135 ? 26.811 -6.392 1.242 1.00 42.17 150 ALA A C 1
ATOM 819 O O . ALA A 1 135 ? 27.771 -5.711 1.629 1.00 37.20 150 ALA A O 1
ATOM 821 N N . TYR A 1 136 ? 26.122 -7.206 2.046 1.00 41.71 151 TYR A N 1
ATOM 822 C CA . TYR A 1 136 ? 26.514 -7.397 3.439 1.00 40.13 151 TYR A CA 1
ATOM 823 C C . TYR A 1 136 ? 27.896 -8.055 3.533 1.00 38.96 151 TYR A C 1
ATOM 82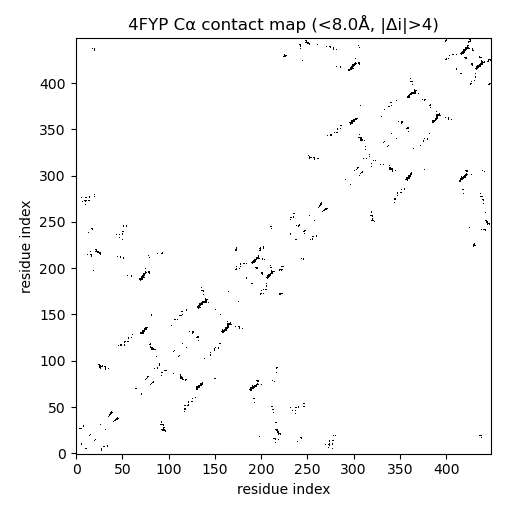4 O O . TYR A 1 136 ? 28.754 -7.570 4.265 1.00 37.24 151 TYR A O 1
ATOM 833 N N . TRP A 1 137 ? 28.102 -9.153 2.802 1.00 40.04 152 TRP A N 1
ATOM 834 C CA . TRP A 1 137 ? 29.398 -9.837 2.784 1.00 44.68 152 TRP A CA 1
ATOM 835 C C . TRP A 1 137 ? 30.530 -8.946 2.334 1.00 43.41 152 TRP A C 1
ATOM 836 O O . TRP A 1 137 ? 31.649 -9.041 2.852 1.00 41.34 152 TRP A O 1
ATOM 847 N N . SER A 1 138 ? 30.244 -8.074 1.371 1.00 40.03 153 SER A N 1
ATOM 848 C CA . SER A 1 138 ? 31.226 -7.079 0.904 1.00 40.68 153 SER A CA 1
ATOM 849 C C . SER A 1 138 ? 31.531 -6.073 1.998 1.00 37.84 153 SER A C 1
ATOM 850 O O . SER A 1 138 ? 32.691 -5.700 2.208 1.00 36.61 153 SER A O 1
ATOM 853 N N . TRP A 1 139 ? 30.483 -5.653 2.703 1.00 35.93 154 TRP A N 1
ATOM 854 C CA . TRP A 1 139 ? 30.638 -4.736 3.826 1.00 37.74 154 TRP A CA 1
ATOM 855 C C . TRP A 1 139 ? 31.523 -5.356 4.903 1.00 36.87 154 TRP A C 1
ATOM 856 O O . TRP A 1 139 ? 32.454 -4.711 5.374 1.00 34.40 154 TRP A O 1
ATOM 867 N N . LEU A 1 140 ? 31.295 -6.631 5.257 1.00 33.63 155 LEU A N 1
ATOM 868 C CA . LEU A 1 140 ? 32.186 -7.353 6.202 1.00 35.32 155 LEU A CA 1
ATOM 869 C C . LEU A 1 140 ? 33.633 -7.479 5.710 1.00 35.28 155 LEU A C 1
ATOM 870 O O . LEU A 1 140 ? 34.596 -7.343 6.492 1.00 30.97 155 LEU A O 1
ATOM 875 N N . GLU A 1 141 ? 33.773 -7.756 4.415 1.00 35.79 156 GLU A N 1
ATOM 876 C CA . GLU A 1 141 ? 35.088 -8.016 3.828 1.00 41.99 156 GLU A CA 1
ATOM 877 C C . GLU A 1 141 ? 36.017 -6.823 3.976 1.00 41.24 156 GLU A C 1
ATOM 878 O O . GLU A 1 141 ? 37.230 -6.985 4.193 1.00 39.70 156 GLU A O 1
ATOM 884 N N . SER A 1 142 ? 35.433 -5.633 3.848 1.00 40.01 157 SER A N 1
ATOM 885 C CA . SER A 1 142 ? 36.176 -4.371 3.957 1.00 41.41 157 SER A CA 1
ATOM 886 C C . SER A 1 142 ? 36.701 -4.089 5.362 1.00 42.38 157 SER A C 1
ATOM 887 O O . SER A 1 142 ? 37.426 -3.110 5.562 1.00 41.76 157 SER A O 1
ATOM 890 N N . GLY A 1 143 ? 36.312 -4.926 6.327 1.00 42.03 158 GLY A N 1
ATOM 891 C CA . GLY A 1 143 ? 36.806 -4.826 7.712 1.00 43.80 158 GLY A CA 1
ATOM 892 C C . GLY A 1 143 ? 35.968 -3.928 8.603 1.00 46.24 158 GLY A C 1
ATOM 893 O O . GLY A 1 143 ? 36.451 -3.430 9.631 1.00 42.48 158 GLY A O 1
ATOM 894 N N . GLU A 1 144 ? 34.712 -3.723 8.205 1.00 43.11 159 GLU A N 1
ATOM 895 C CA . GLU A 1 144 ? 33.730 -3.014 9.020 1.00 43.12 159 GLU A CA 1
ATOM 896 C C . GLU A 1 144 ? 33.517 -3.739 10.348 1.00 43.71 159 GLU A C 1
ATOM 897 O O . GLU A 1 144 ? 33.600 -4.970 10.407 1.00 43.47 159 GLU A O 1
ATOM 903 N N . SER A 1 145 ? 33.246 -2.979 11.409 1.00 43.08 160 SER A N 1
ATOM 904 C CA . SER A 1 145 ? 33.045 -3.576 12.727 1.00 44.90 160 SER A CA 1
ATOM 905 C C . SER A 1 145 ? 31.625 -4.089 12.909 1.00 41.16 160 SER A C 1
ATOM 906 O O . SER A 1 145 ? 30.659 -3.393 12.617 1.00 39.67 160 SER A O 1
ATOM 909 N N . THR A 1 146 ? 31.500 -5.311 13.402 1.00 38.74 161 THR A N 1
ATOM 910 C CA . THR A 1 146 ? 30.220 -5.730 13.941 1.00 34.86 161 THR A CA 1
ATOM 911 C C . THR A 1 146 ? 30.373 -5.794 15.473 1.00 36.18 161 THR A C 1
ATOM 912 O O . THR A 1 146 ? 31.156 -6.602 15.996 1.00 35.93 161 THR A O 1
ATOM 916 N N . PRO A 1 147 ? 29.649 -4.925 16.194 1.00 33.31 162 PRO A N 1
ATOM 917 C CA . PRO A 1 147 ? 29.656 -4.918 17.668 1.00 33.37 162 PRO A CA 1
ATOM 918 C C . PRO A 1 147 ? 29.207 -6.275 18.250 1.00 32.87 162 PRO A C 1
ATOM 919 O O . PRO A 1 147 ? 28.395 -6.967 17.640 1.00 32.66 162 PRO A O 1
ATOM 923 N N . GLY A 1 148 ? 29.736 -6.649 19.405 1.00 32.31 163 GLY A N 1
ATOM 924 C CA . GLY A 1 148 ? 29.306 -7.881 20.087 1.00 32.57 163 GLY A CA 1
ATOM 925 C C . GLY A 1 148 ? 27.876 -7.712 20.599 1.00 33.17 163 GLY A C 1
ATOM 926 O O . GLY A 1 148 ? 27.408 -6.573 20.825 1.00 28.42 163 GLY A O 1
ATOM 927 N N . LEU A 1 149 ? 27.174 -8.834 20.756 1.00 29.72 164 LEU A N 1
ATOM 928 C CA . LEU A 1 149 ? 25.892 -8.860 21.471 1.00 27.35 164 LEU A CA 1
ATOM 929 C C . LEU A 1 149 ? 26.146 -9.397 22.877 1.00 26.91 164 LEU A C 1
ATOM 930 O O . LEU A 1 149 ? 26.341 -10.618 23.077 1.00 26.63 164 LEU A O 1
ATOM 935 N N . PRO A 1 150 ? 26.235 -8.482 23.861 1.00 27.85 165 PRO A N 1
ATOM 936 C CA . PRO A 1 150 ? 26.766 -8.811 25.185 1.00 27.88 165 PRO A CA 1
ATOM 937 C C . PRO A 1 150 ? 25.994 -9.921 25.928 1.00 27.75 165 PRO A C 1
ATOM 938 O O . PRO A 1 150 ? 26.603 -10.748 26.631 1.00 27.52 165 PRO A O 1
ATOM 942 N N . GLU A 1 151 ? 24.676 -9.982 25.730 1.00 28.06 166 GLU A N 1
ATOM 943 C CA . GLU A 1 151 ? 23.879 -10.995 26.417 1.00 28.55 166 GLU A CA 1
ATOM 944 C C . GLU A 1 151 ? 24.250 -12.383 25.923 1.00 27.00 166 GLU A C 1
ATOM 945 O O . GLU A 1 151 ? 24.322 -13.334 26.710 1.00 25.93 166 GLU A O 1
ATOM 951 N N . THR A 1 152 ? 24.502 -12.506 24.622 1.00 25.21 167 THR A N 1
ATOM 952 C CA . THR A 1 152 ? 24.943 -13.804 24.091 1.00 26.05 167 THR A CA 1
ATOM 953 C C . THR A 1 152 ? 26.379 -14.097 24.502 1.00 26.85 167 THR A C 1
ATOM 954 O O . THR A 1 152 ? 26.751 -15.252 24.783 1.00 24.16 167 THR A O 1
ATOM 958 N N . LEU A 1 153 ? 27.203 -13.047 24.515 1.00 25.95 168 LEU A N 1
ATOM 959 C CA . LEU A 1 153 ? 28.590 -13.191 24.978 1.00 28.36 168 LEU A CA 1
ATOM 960 C C . LEU A 1 153 ? 28.634 -13.702 26.428 1.00 27.88 168 LEU A C 1
ATOM 961 O O . LEU A 1 153 ? 29.495 -14.516 26.767 1.00 29.67 168 LEU A O 1
ATOM 966 N N . HIS A 1 154 ? 27.690 -13.257 27.267 1.00 30.09 169 HIS A N 1
ATOM 967 C CA . HIS A 1 154 ? 27.649 -13.729 28.667 1.00 32.47 169 HIS A CA 1
ATOM 968 C C . HIS A 1 154 ? 27.318 -15.185 28.695 1.00 29.42 169 HIS A C 1
ATOM 969 O O . HIS A 1 154 ? 27.938 -15.956 29.417 1.00 28.70 169 HIS A O 1
ATOM 976 N N . LEU A 1 155 ? 26.353 -15.591 27.873 1.00 27.03 170 LEU A N 1
ATOM 977 C CA . LEU A 1 155 ? 26.032 -16.997 27.792 1.00 25.76 170 LEU A CA 1
ATOM 978 C C . LEU A 1 155 ? 27.229 -17.803 27.313 1.00 24.08 170 LEU A C 1
ATOM 979 O O . LEU A 1 155 ? 27.549 -18.837 27.892 1.00 25.25 170 LEU A O 1
ATOM 984 N N . TYR A 1 156 ? 27.889 -17.347 26.252 1.00 25.52 171 TYR A N 1
ATOM 985 C CA . TYR A 1 156 ? 29.052 -18.047 25.708 1.00 28.63 171 TYR A CA 1
ATOM 986 C C . TYR A 1 156 ? 30.132 -18.276 26.804 1.00 29.79 171 TYR A C 1
ATOM 987 O O . TYR A 1 156 ? 30.597 -19.398 27.038 1.00 27.07 171 TYR A O 1
ATOM 996 N N . GLU A 1 157 ? 30.483 -17.208 27.509 1.00 31.67 172 GLU A N 1
ATOM 997 C CA . GLU A 1 157 ? 31.435 -17.315 28.635 1.00 36.38 172 GLU A CA 1
ATOM 998 C C . GLU A 1 157 ? 31.003 -18.291 29.731 1.00 32.68 172 GLU A C 1
ATOM 999 O O . GLU A 1 157 ? 31.816 -19.068 30.226 1.00 33.29 172 GLU A O 1
ATOM 1005 N N . ASN A 1 158 ? 29.724 -18.246 30.101 1.00 33.62 173 ASN A N 1
ATOM 1006 C CA . ASN A 1 158 ? 29.179 -19.131 31.156 1.00 32.27 173 ASN A CA 1
ATOM 1007 C C . ASN A 1 158 ? 29.176 -20.594 30.738 1.00 31.14 173 ASN A C 1
ATOM 1008 O O . ASN A 1 158 ? 29.391 -21.480 31.570 1.00 29.69 173 ASN A O 1
ATOM 1013 N N . LEU A 1 159 ? 28.923 -20.861 29.453 1.00 30.55 174 LEU A N 1
ATOM 1014 C CA . LEU A 1 159 ? 28.940 -22.249 28.981 1.00 29.09 174 LEU A CA 1
ATOM 1015 C C . LEU A 1 159 ? 30.350 -22.824 29.033 1.00 29.29 174 LEU A C 1
ATOM 1016 O O . LEU A 1 159 ? 30.524 -23.991 29.385 1.00 31.01 174 LEU A O 1
ATOM 1021 N N . LEU A 1 160 ? 31.354 -22.013 28.692 1.00 30.86 175 LEU A N 1
ATOM 1022 C CA . LEU A 1 160 ? 32.751 -22.446 28.804 1.00 32.47 175 LEU A CA 1
ATOM 1023 C C . LEU A 1 160 ? 33.063 -22.865 30.241 1.00 33.96 175 LEU A C 1
ATOM 1024 O O . LEU A 1 160 ? 33.669 -23.906 30.469 1.00 35.78 175 LEU A O 1
ATOM 1029 N N . GLU A 1 161 ? 32.595 -22.087 31.202 1.00 35.39 176 GLU A N 1
ATOM 1030 C CA . GLU A 1 161 ? 32.779 -22.433 32.632 1.00 39.62 176 GLU A CA 1
ATOM 1031 C C . GLU A 1 161 ? 32.163 -23.790 33.027 1.00 40.82 176 GLU A C 1
ATOM 1032 O O . GLU A 1 161 ? 32.688 -24.471 33.904 1.00 42.34 176 GLU A O 1
ATOM 1038 N N . LEU A 1 162 ? 31.078 -24.189 32.357 1.00 36.93 177 LEU A N 1
ATOM 1039 C CA . LEU A 1 162 ? 30.422 -25.471 32.608 1.00 34.94 177 LEU A CA 1
ATOM 1040 C C . LEU A 1 162 ? 31.071 -26.646 31.900 1.00 36.20 177 LEU A C 1
ATOM 1041 O O . LEU A 1 162 ? 30.575 -27.774 32.007 1.00 37.59 177 LEU A O 1
ATOM 1046 N N . GLY A 1 163 ? 32.143 -26.390 31.153 1.00 34.57 178 GLY A N 1
ATOM 1047 C CA . GLY A 1 163 ? 32.795 -27.431 30.355 1.00 34.39 178 GLY A CA 1
ATOM 1048 C C . GLY A 1 163 ? 32.098 -27.836 29.060 1.00 33.62 178 GLY A C 1
ATOM 1049 O O . GLY A 1 163 ? 32.382 -28.905 28.507 1.00 35.09 178 GLY A O 1
ATOM 1050 N N . ILE A 1 164 ? 31.166 -27.008 28.600 1.00 31.19 179 ILE A N 1
ATOM 1051 C CA . ILE A 1 164 ? 30.443 -27.240 27.332 1.00 29.14 179 ILE A CA 1
ATOM 1052 C C . ILE A 1 164 ? 31.292 -26.523 26.287 1.00 29.79 179 ILE A C 1
ATOM 1053 O O . ILE A 1 164 ? 31.791 -25.428 26.535 1.00 29.15 179 ILE A O 1
ATOM 1058 N N . GLU A 1 165 ? 31.487 -27.167 25.143 1.00 29.00 180 GLU A N 1
ATOM 1059 C CA . GLU A 1 165 ? 32.386 -26.643 24.134 1.00 29.10 180 GLU A CA 1
ATOM 1060 C C . GLU A 1 165 ? 31.581 -26.001 23.024 1.00 29.26 180 GLU A C 1
ATOM 1061 O O . GLU A 1 165 ? 30.839 -26.669 22.341 1.00 28.51 180 GLU A O 1
ATOM 1067 N N . PRO A 1 166 ? 31.700 -24.686 22.861 1.00 27.40 181 PRO A N 1
ATOM 1068 C CA . PRO A 1 166 ? 30.930 -24.040 21.800 1.00 28.75 181 PRO A CA 1
ATOM 1069 C C . PRO A 1 166 ? 31.447 -24.352 20.392 1.00 28.71 181 PRO A C 1
ATOM 1070 O O . PRO A 1 166 ? 32.672 -24.424 20.195 1.00 28.26 181 PRO A O 1
ATOM 1074 N N . ILE A 1 167 ? 30.511 -24.520 19.444 1.00 26.85 182 ILE A N 1
ATOM 1075 C CA . ILE A 1 167 ? 30.795 -24.598 18.007 1.00 26.23 182 ILE A CA 1
ATOM 1076 C C . ILE A 1 167 ? 30.024 -23.474 17.304 1.00 27.50 182 ILE A C 1
ATOM 1077 O O . ILE A 1 167 ? 28.815 -23.346 17.460 1.00 28.53 182 ILE A O 1
ATOM 1082 N N . ILE A 1 168 ? 30.730 -22.633 16.563 1.00 24.39 183 ILE A N 1
ATOM 1083 C CA . ILE A 1 168 ? 30.078 -21.536 15.839 1.00 26.58 183 ILE A CA 1
ATOM 1084 C C . ILE A 1 168 ? 29.899 -21.965 14.387 1.00 25.55 183 ILE A C 1
ATOM 1085 O O . ILE A 1 168 ? 30.882 -22.306 13.696 1.00 25.47 183 ILE A O 1
ATOM 1090 N N . ILE A 1 169 ? 28.641 -21.987 13.945 1.00 26.32 184 ILE A N 1
ATOM 1091 C CA . ILE A 1 169 ? 28.318 -22.283 12.563 1.00 25.80 184 ILE A CA 1
ATOM 1092 C C . ILE A 1 169 ? 27.788 -21.013 11.912 1.00 26.26 184 ILE A C 1
ATOM 1093 O O . ILE A 1 169 ? 26.785 -20.447 12.351 1.00 26.02 184 ILE A O 1
ATOM 1098 N N . SER A 1 170 ? 28.482 -20.573 10.866 1.00 24.70 185 SER A N 1
ATOM 1099 C CA . SER A 1 170 ? 28.153 -19.325 10.173 1.00 25.95 185 SER A CA 1
ATOM 1100 C C . SER A 1 170 ? 27.973 -19.540 8.678 1.00 25.66 185 SER A C 1
ATOM 1101 O O . SER A 1 170 ? 28.695 -20.365 8.079 1.00 26.62 185 SER A O 1
ATOM 1104 N N . ASP A 1 171 ? 27.026 -18.807 8.084 1.00 27.01 186 ASP A N 1
ATOM 1105 C CA A ASP A 1 171 ? 26.810 -18.826 6.635 0.50 28.58 186 ASP A CA 1
ATOM 1106 C CA B ASP A 1 171 ? 26.832 -18.840 6.629 0.50 28.65 186 ASP A CA 1
ATOM 1107 C C . ASP A 1 171 ? 27.799 -17.903 5.898 1.00 28.97 186 ASP A C 1
ATOM 1108 O O . ASP A 1 171 ? 27.842 -17.900 4.666 1.00 29.04 186 ASP A O 1
ATOM 1117 N N . ARG A 1 172 ? 28.571 -17.105 6.651 1.00 26.65 187 ARG A N 1
ATOM 1118 C CA . ARG A 1 172 ? 29.661 -16.332 6.019 1.00 27.97 187 ARG A CA 1
ATOM 1119 C C . ARG A 1 172 ? 30.534 -17.273 5.196 1.00 29.87 187 ARG A C 1
ATOM 1120 O O . ARG A 1 172 ? 30.861 -18.377 5.638 1.00 30.04 187 ARG A O 1
ATOM 1128 N N . TRP A 1 173 ? 30.905 -16.843 3.992 1.00 33.10 188 TRP A N 1
ATOM 1129 C CA . TRP A 1 173 ? 31.882 -17.597 3.184 1.00 33.62 188 TRP A CA 1
ATOM 1130 C C . TRP A 1 173 ? 33.221 -17.682 3.861 1.00 30.92 188 TRP A C 1
ATOM 1131 O O . TRP A 1 173 ? 33.611 -16.750 4.568 1.00 31.53 188 TRP A O 1
ATOM 1142 N N . LYS A 1 174 ? 33.929 -18.789 3.643 1.00 29.98 189 LYS A N 1
ATOM 1143 C CA . LYS A 1 174 ? 35.294 -18.998 4.159 1.00 34.36 189 LYS A CA 1
ATOM 1144 C C . LYS A 1 174 ? 36.253 -17.825 3.936 1.00 34.23 189 LYS A C 1
ATOM 1145 O O . LYS A 1 174 ? 37.115 -17.556 4.766 1.00 31.90 189 LYS A O 1
ATOM 1151 N N . LYS A 1 175 ? 36.101 -17.119 2.825 1.00 35.69 190 LYS A N 1
ATOM 1152 C CA . LYS A 1 175 ? 36.976 -15.975 2.552 1.00 36.37 190 LYS A CA 1
ATOM 1153 C C . LYS A 1 175 ? 36.846 -14.848 3.589 1.00 37.47 190 LYS A C 1
ATOM 1154 O O . LYS A 1 175 ? 37.652 -13.919 3.611 1.00 35.67 190 LYS A O 1
ATOM 1160 N N . LEU A 1 176 ? 35.816 -14.911 4.431 1.00 35.80 191 LEU A N 1
ATOM 1161 C CA . LEU A 1 176 ? 35.636 -13.911 5.492 1.00 32.95 191 LEU A CA 1
ATOM 1162 C C . LEU A 1 176 ? 36.231 -14.399 6.835 1.00 32.59 191 LEU A C 1
ATOM 1163 O O . LEU A 1 176 ? 36.031 -13.757 7.875 1.00 30.06 191 LEU A O 1
ATOM 1168 N N . SER A 1 177 ? 36.955 -15.523 6.795 1.00 30.68 192 SER A N 1
ATOM 1169 C CA A SER A 1 177 ? 37.495 -16.145 8.006 0.50 32.32 192 SER A CA 1
ATOM 1170 C CA B SER A 1 177 ? 37.486 -16.140 8.008 0.50 31.70 192 SER A CA 1
ATOM 1171 C C . SER A 1 177 ? 38.391 -15.210 8.814 1.00 33.19 192 SER A C 1
ATOM 1172 O O . SER A 1 177 ? 38.268 -15.133 10.030 1.00 31.07 192 SER A O 1
ATOM 1177 N N . GLU A 1 178 ? 39.286 -14.482 8.144 1.00 33.20 193 GLU A N 1
ATOM 1178 C CA . GLU A 1 178 ? 40.135 -13.549 8.887 1.00 34.89 193 GLU A CA 1
ATOM 1179 C C . GLU A 1 178 ? 39.388 -12.397 9.559 1.00 32.51 193 GLU A C 1
ATOM 1180 O O . GLU A 1 178 ? 39.564 -12.200 10.755 1.00 35.14 193 GLU A O 1
ATOM 1186 N N . VAL A 1 179 ? 38.563 -11.628 8.833 1.00 30.49 194 VAL A N 1
ATOM 1187 C CA . VAL A 1 179 ? 37.777 -10.564 9.499 1.00 30.45 194 VAL A CA 1
ATOM 1188 C C . VAL A 1 179 ? 36.852 -11.135 10.572 1.00 30.12 194 VAL A C 1
ATOM 1189 O O . VAL A 1 179 ? 36.628 -10.493 11.581 1.00 29.63 194 VAL A O 1
ATOM 1193 N N . THR A 1 180 ? 36.307 -12.335 10.342 1.00 27.25 195 THR A N 1
ATOM 1194 C CA . THR A 1 180 ? 35.461 -12.964 11.359 1.00 27.72 195 THR A CA 1
ATOM 1195 C C . THR A 1 180 ? 36.216 -13.233 12.685 1.00 27.90 195 THR A C 1
ATOM 1196 O O . THR A 1 180 ? 35.751 -12.864 13.764 1.00 25.90 195 THR A O 1
ATOM 1200 N N . VAL A 1 181 ? 37.359 -13.900 12.593 1.00 28.40 196 VAL A N 1
ATOM 1201 C CA . VAL A 1 181 ? 38.197 -14.163 13.762 1.00 29.31 196 VAL A CA 1
ATOM 1202 C C . VAL A 1 181 ? 38.614 -12.860 14.468 1.00 31.15 196 VAL A C 1
ATOM 1203 O O . VAL A 1 181 ? 38.574 -12.782 15.700 1.00 31.78 196 VAL A O 1
ATOM 1207 N N . GLU A 1 182 ? 38.959 -11.830 13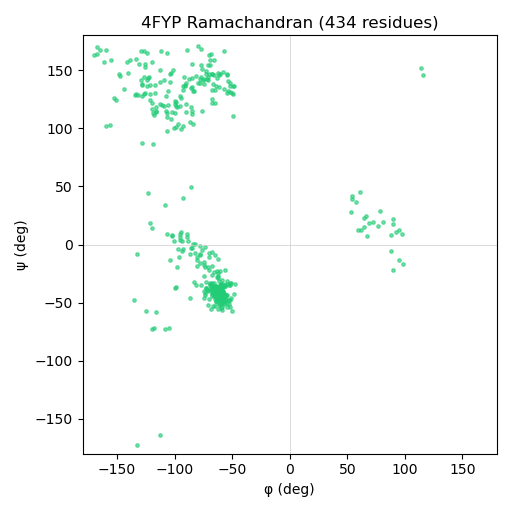.703 1.00 31.23 197 GLU A N 1
ATOM 1208 C CA . GLU A 1 182 ? 39.278 -10.522 14.308 1.00 31.23 197 GLU A CA 1
ATOM 1209 C C . GLU A 1 182 ? 38.118 -9.901 15.065 1.00 32.91 197 GLU A C 1
ATOM 1210 O O . GLU A 1 182 ? 38.293 -9.374 16.176 1.00 30.02 197 GLU A O 1
ATOM 1216 N N . ASN A 1 183 ? 36.925 -9.932 14.470 1.00 31.08 198 ASN A N 1
ATOM 1217 C CA A ASN A 1 183 ? 35.759 -9.363 15.151 0.50 28.62 198 ASN A CA 1
ATOM 1218 C CA B ASN A 1 183 ? 35.749 -9.395 15.126 0.50 27.98 198 ASN A CA 1
ATOM 1219 C C . ASN A 1 183 ? 35.383 -10.210 16.369 1.00 28.08 198 ASN A C 1
ATOM 1220 O O . ASN A 1 183 ? 34.997 -9.676 17.393 1.00 26.86 198 ASN A O 1
ATOM 1229 N N . LEU A 1 184 ? 35.519 -11.530 16.280 1.00 25.25 199 LEU A N 1
ATOM 1230 C CA . LEU A 1 184 ? 35.265 -12.344 17.478 1.00 27.06 199 LEU A CA 1
ATOM 1231 C C . LEU A 1 184 ? 36.239 -12.053 18.626 1.00 26.99 199 LEU A C 1
ATOM 1232 O O . LEU A 1 184 ? 35.829 -11.872 19.770 1.00 26.47 199 LEU A O 1
ATOM 1237 N N . LYS A 1 185 ? 37.528 -12.003 18.306 1.00 26.92 200 LYS A N 1
ATOM 1238 C CA . LYS A 1 185 ? 38.552 -11.702 19.294 1.00 26.74 200 LYS A CA 1
ATOM 1239 C C . LYS A 1 185 ? 38.282 -10.325 19.922 1.00 25.21 200 LYS A C 1
ATOM 1240 O O . LYS A 1 185 ? 38.437 -10.137 21.148 1.00 26.05 200 LYS A O 1
ATOM 1246 N N . ALA A 1 186 ? 37.830 -9.392 19.096 1.00 28.19 201 ALA A N 1
ATOM 1247 C CA . ALA A 1 186 ? 37.622 -8.003 19.540 1.00 27.92 201 ALA A CA 1
ATOM 1248 C C . ALA A 1 186 ? 36.496 -7.868 20.586 1.00 32.35 201 ALA A C 1
ATOM 1249 O O . ALA A 1 186 ? 36.461 -6.894 21.357 1.00 30.48 201 ALA A O 1
ATOM 1251 N N . VAL A 1 187 ? 35.566 -8.831 20.591 1.00 31.85 202 VAL A N 1
ATOM 1252 C CA . VAL A 1 187 ? 34.432 -8.813 21.527 1.00 32.06 202 VAL A CA 1
ATOM 1253 C C . VAL A 1 187 ? 34.583 -9.863 22.634 1.00 35.42 202 VAL A C 1
ATOM 1254 O O . VAL A 1 187 ? 33.642 -10.119 23.395 1.00 37.60 202 VAL A O 1
ATOM 1258 N N . GLY A 1 188 ? 35.756 -10.481 22.713 1.00 33.86 203 GLY A N 1
ATOM 1259 C CA . GLY A 1 188 ? 36.098 -11.319 23.845 1.00 37.69 203 GLY A CA 1
ATOM 1260 C C . GLY A 1 188 ? 35.839 -12.802 23.678 1.00 41.29 203 GLY A C 1
ATOM 1261 O O . GLY A 1 188 ? 35.892 -13.547 24.659 1.00 42.91 203 GLY A O 1
ATOM 1262 N N . VAL A 1 189 ? 35.568 -13.232 22.444 1.00 41.71 204 VAL A N 1
ATOM 1263 C CA . VAL A 1 189 ? 35.371 -14.653 22.119 1.00 42.89 204 VAL A CA 1
ATOM 1264 C C . VAL A 1 189 ? 36.642 -15.254 21.534 1.00 44.97 204 VAL A C 1
ATOM 1265 O O . VAL A 1 189 ? 37.121 -14.774 20.506 1.00 46.75 204 VAL A O 1
ATOM 1269 N N . THR A 1 190 ? 37.168 -16.312 22.152 1.00 46.94 205 THR A N 1
ATOM 1270 C CA . THR A 1 190 ? 38.428 -16.941 21.697 1.00 53.36 205 THR A CA 1
ATOM 1271 C C . THR A 1 190 ? 38.405 -18.466 21.649 1.00 53.38 205 THR A C 1
ATOM 1272 O O . THR A 1 190 ? 38.864 -19.067 20.676 1.00 61.93 205 THR A O 1
ATOM 1276 N N . LYS A 1 191 ? 37.919 -19.087 22.716 1.00 48.16 206 LYS A N 1
ATOM 1277 C CA . LYS A 1 191 ? 37.888 -20.534 22.800 1.00 48.24 206 LYS A CA 1
ATOM 1278 C C . LYS A 1 191 ? 36.607 -21.023 22.144 1.00 46.01 206 LYS A C 1
ATOM 1279 O O . LYS A 1 191 ? 35.509 -20.846 22.685 1.00 49.73 206 LYS A O 1
ATOM 1285 N N . TRP A 1 192 ? 36.742 -21.572 20.946 1.00 41.08 207 TRP A N 1
ATOM 1286 C CA . TRP A 1 192 ? 35.692 -22.410 20.371 1.00 36.16 207 TRP A CA 1
ATOM 1287 C C . TRP A 1 192 ? 36.333 -23.678 20.008 1.00 35.06 207 TRP A C 1
ATOM 1288 O O . TRP A 1 192 ? 37.531 -23.701 19.718 1.00 34.61 207 TRP A O 1
ATOM 1299 N N . LYS A 1 193 ? 35.533 -24.737 20.000 1.00 30.68 208 LYS A N 1
ATOM 1300 C CA . LYS A 1 193 ? 35.941 -26.031 19.491 1.00 33.81 208 LYS A CA 1
ATOM 1301 C C . LYS A 1 193 ? 36.171 -25.946 17.966 1.00 32.70 208 LYS A C 1
ATOM 1302 O O . LYS A 1 193 ? 37.235 -26.317 17.474 1.00 32.14 208 LYS A O 1
ATOM 1308 N N . HIS A 1 194 ? 35.170 -25.441 17.243 1.00 31.16 209 HIS A N 1
ATOM 1309 C CA . HIS A 1 194 ? 35.254 -25.219 15.801 1.00 31.25 209 HIS A CA 1
ATOM 1310 C C . HIS A 1 194 ? 34.581 -23.931 15.452 1.00 30.82 209 HIS A C 1
ATOM 1311 O O . HIS A 1 194 ? 33.605 -23.527 16.099 1.00 30.33 209 HIS A O 1
ATOM 1318 N N . LEU A 1 195 ? 35.103 -23.278 14.428 1.00 28.45 210 LEU A N 1
ATOM 1319 C CA . LEU A 1 195 ? 34.413 -22.174 13.786 1.00 29.62 210 LEU A CA 1
ATOM 1320 C C . LEU A 1 195 ? 34.230 -22.630 12.344 1.00 29.59 210 LEU A C 1
ATOM 1321 O O . LEU A 1 195 ? 35.209 -22.837 11.620 1.00 27.94 210 LEU A O 1
ATOM 1326 N N . ILE A 1 196 ? 32.978 -22.783 11.938 1.00 27.03 211 ILE A N 1
ATOM 1327 C CA . ILE A 1 196 ? 32.675 -23.385 10.657 1.00 29.14 211 ILE A CA 1
ATOM 1328 C C . ILE A 1 196 ? 31.993 -22.344 9.770 1.00 27.62 211 ILE A C 1
ATOM 1329 O O . ILE A 1 196 ? 30.898 -21.851 10.091 1.00 25.24 211 ILE A O 1
ATOM 1334 N N . LEU A 1 197 ? 32.682 -21.991 8.688 1.00 26.57 212 LEU A N 1
ATOM 1335 C CA . LEU A 1 197 ? 32.127 -21.122 7.633 1.00 28.49 212 LEU A CA 1
ATOM 1336 C C . LEU A 1 197 ? 31.796 -21.917 6.370 1.00 27.81 212 LEU A C 1
ATOM 1337 O O . LEU A 1 197 ? 32.216 -23.066 6.194 1.00 29.05 212 LEU A O 1
ATOM 1342 N N . LYS A 1 198 ? 31.019 -21.286 5.503 1.00 28.91 213 LYS A N 1
ATOM 1343 C CA . LYS A 1 198 ? 30.467 -21.913 4.317 1.00 29.20 213 LYS A CA 1
ATOM 1344 C C . LYS A 1 198 ? 31.492 -21.844 3.180 1.00 31.00 213 LYS A C 1
ATOM 1345 O O . LYS A 1 198 ? 32.132 -20.809 2.986 1.00 30.55 213 LYS A O 1
ATOM 1351 N N . PRO A 1 199 ? 31.667 -22.953 2.448 1.00 31.69 214 PRO A N 1
ATOM 1352 C CA . PRO A 1 199 ? 32.533 -22.957 1.267 1.00 31.24 214 PRO A CA 1
ATOM 1353 C C . PRO A 1 199 ? 32.245 -21.767 0.336 1.00 31.05 214 PRO A C 1
ATOM 1354 O O . PRO A 1 199 ? 31.090 -21.386 0.112 1.00 31.45 214 PRO A O 1
ATOM 1358 N N . ASN A 1 200 ? 33.311 -21.147 -0.145 1.00 32.20 215 ASN A N 1
ATOM 1359 C CA . ASN A 1 200 ? 33.209 -20.037 -1.068 1.00 36.03 215 ASN A CA 1
ATOM 1360 C C . ASN A 1 200 ? 32.310 -20.363 -2.274 1.00 34.98 215 ASN A C 1
ATOM 1361 O O . ASN A 1 200 ? 32.434 -21.422 -2.877 1.00 34.71 215 ASN A O 1
ATOM 1366 N N . GLY A 1 201 ? 31.378 -19.460 -2.565 1.00 37.00 216 GLY A N 1
ATOM 1367 C CA . GLY A 1 201 ? 30.413 -19.645 -3.664 1.00 39.96 216 GLY A CA 1
ATOM 1368 C C . GLY A 1 201 ? 29.373 -20.764 -3.543 1.00 38.26 216 GLY A C 1
ATOM 1369 O O . GLY A 1 201 ? 28.634 -21.012 -4.504 1.00 37.66 216 GLY A O 1
ATOM 1370 N N . SER A 1 202 ? 29.287 -21.433 -2.387 1.00 36.55 217 SER A N 1
ATOM 1371 C CA . SER A 1 202 ? 28.360 -22.584 -2.220 1.00 35.00 217 SER A CA 1
ATOM 1372 C C . SER A 1 202 ? 26.926 -22.241 -2.627 1.00 34.81 217 SER A C 1
ATOM 1373 O O . SER A 1 202 ? 26.425 -21.150 -2.335 1.00 34.75 217 SER A O 1
ATOM 1376 N N . LYS A 1 203 ? 26.259 -23.166 -3.310 1.00 33.77 218 LYS A N 1
ATOM 1377 C CA . LYS A 1 203 ? 24.888 -22.903 -3.752 1.00 37.24 218 LYS A CA 1
ATOM 1378 C C . LYS A 1 203 ? 23.822 -23.434 -2.780 1.00 37.38 218 LYS A C 1
ATOM 1379 O O . LYS A 1 203 ? 22.640 -23.480 -3.129 1.00 37.07 218 LYS A O 1
ATOM 1385 N N . LEU A 1 204 ? 24.231 -23.851 -1.580 1.00 31.46 219 LEU A N 1
ATOM 1386 C CA . LEU A 1 204 ? 23.271 -24.301 -0.568 1.00 29.04 219 LEU A CA 1
ATOM 1387 C C . LEU A 1 204 ? 22.555 -23.143 0.108 1.00 27.27 219 LEU A C 1
ATOM 1388 O O . LEU A 1 204 ? 23.169 -22.104 0.375 1.00 28.25 219 LEU A O 1
ATOM 1393 N N . THR A 1 205 ? 21.283 -23.336 0.440 1.00 25.05 220 THR A N 1
ATOM 1394 C CA . THR A 1 205 ? 20.585 -22.368 1.279 1.00 27.38 220 THR A CA 1
ATOM 1395 C C . THR A 1 205 ? 21.179 -22.460 2.675 1.00 25.50 220 THR A C 1
ATOM 1396 O O . THR A 1 205 ? 21.764 -23.473 3.035 1.00 22.26 220 THR A O 1
ATOM 1400 N N . GLN A 1 206 ? 21.015 -21.402 3.458 1.00 25.16 221 GLN A N 1
ATOM 1401 C CA . GLN A 1 206 ? 21.503 -21.422 4.827 1.00 25.41 221 GLN A CA 1
ATOM 1402 C C . GLN A 1 206 ? 20.957 -22.583 5.652 1.00 23.06 221 GLN A C 1
ATOM 1403 O O . GLN A 1 206 ? 21.729 -23.263 6.367 1.00 23.72 221 GLN A O 1
ATOM 1409 N N . VA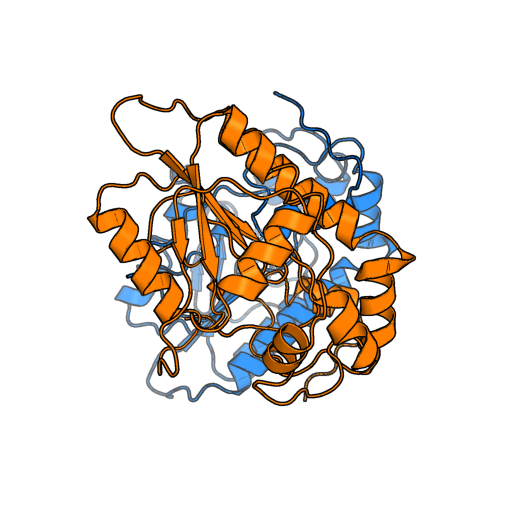L A 1 207 ? 19.659 -22.854 5.536 1.00 21.61 222 VAL A N 1
ATOM 1410 C CA . VAL A 1 207 ? 19.037 -23.896 6.367 1.00 22.56 222 VAL A CA 1
ATOM 1411 C C . VAL A 1 207 ? 19.629 -25.258 6.044 1.00 23.44 222 VAL A C 1
ATOM 1412 O O . VAL A 1 207 ? 19.892 -26.078 6.951 1.00 21.81 222 VAL A O 1
ATOM 1416 N N . VAL A 1 208 ? 19.855 -25.507 4.756 1.00 23.49 223 VAL A N 1
ATOM 1417 C CA . VAL A 1 208 ? 20.353 -26.822 4.336 1.00 24.22 223 VAL A CA 1
ATOM 1418 C C . VAL A 1 208 ? 21.836 -26.965 4.722 1.00 24.42 223 VAL A C 1
ATOM 1419 O O . VAL A 1 208 ? 22.248 -27.983 5.247 1.00 24.94 223 VAL A O 1
ATOM 1423 N N . TYR A 1 209 ? 22.615 -25.917 4.489 1.00 23.53 224 TYR A N 1
ATOM 1424 C CA . TYR A 1 209 ? 24.022 -25.904 4.861 1.00 23.11 224 TYR A CA 1
ATOM 1425 C C . TYR A 1 209 ? 24.173 -26.147 6.364 1.00 23.11 224 TYR A C 1
ATOM 1426 O O . TYR A 1 209 ? 24.951 -27.014 6.803 1.00 22.64 224 TYR A O 1
ATOM 1435 N N . LYS A 1 210 ? 23.396 -25.421 7.164 1.00 21.56 225 LYS A N 1
ATOM 1436 C CA . LYS A 1 210 ? 23.535 -25.579 8.610 1.00 22.44 225 LYS A CA 1
ATOM 1437 C C . LYS A 1 210 ? 23.154 -26.966 9.075 1.00 23.80 225 LYS A C 1
ATOM 1438 O O . LYS A 1 210 ? 23.838 -27.532 9.952 1.00 24.78 225 LYS A O 1
ATOM 1444 N N . SER A 1 211 ? 22.095 -27.517 8.490 1.00 23.46 226 SER A N 1
ATOM 1445 C CA A SER A 1 211 ? 21.702 -28.889 8.814 0.50 24.00 226 SER A CA 1
ATOM 1446 C CA B SER A 1 211 ? 21.674 -28.897 8.755 0.50 24.27 226 SER A CA 1
ATOM 1447 C C . SER A 1 211 ? 22.798 -29.894 8.447 1.00 25.60 226 SER A C 1
ATOM 1448 O O . SER A 1 211 ? 23.057 -30.859 9.222 1.00 25.82 226 SER A O 1
ATOM 1453 N N . LYS A 1 212 ? 23.440 -29.699 7.291 1.00 25.10 227 LYS A N 1
ATOM 1454 C CA . LYS A 1 212 ? 24.542 -30.597 6.914 1.00 27.17 227 LYS A CA 1
ATOM 1455 C C . LYS A 1 212 ? 25.697 -30.526 7.914 1.00 25.99 227 LYS A C 1
ATOM 1456 O O . LYS A 1 212 ? 26.260 -31.549 8.281 1.00 25.26 227 LYS A O 1
ATOM 1462 N N . VAL A 1 213 ? 26.062 -29.316 8.339 1.00 22.96 228 VAL A N 1
ATOM 1463 C CA . VAL A 1 213 ? 27.097 -29.143 9.375 1.00 22.96 228 VAL A CA 1
ATOM 1464 C C . VAL A 1 213 ? 26.688 -29.862 10.682 1.00 25.40 228 VAL A C 1
ATOM 1465 O O . VAL A 1 213 ? 27.396 -30.798 11.156 1.00 29.17 228 VAL A O 1
ATOM 1469 N N . ARG A 1 214 ? 25.519 -29.527 11.220 1.00 23.19 229 ARG A N 1
ATOM 1470 C CA . ARG A 1 214 ? 25.095 -30.141 12.477 1.00 25.46 229 ARG A CA 1
ATOM 1471 C C . ARG A 1 214 ? 25.092 -31.656 12.397 1.00 26.92 229 ARG A C 1
ATOM 1472 O O . ARG A 1 214 ? 25.534 -32.322 13.349 1.00 26.30 229 ARG A O 1
ATOM 1480 N N . ASN A 1 215 ? 24.562 -32.188 11.295 1.00 29.66 230 ASN A N 1
ATOM 1481 C CA . ASN A 1 215 ? 24.543 -33.647 11.099 1.00 30.24 230 ASN A CA 1
ATOM 1482 C C . ASN A 1 215 ? 25.935 -34.265 11.071 1.00 31.26 230 ASN A C 1
ATOM 1483 O O . ASN A 1 215 ? 26.117 -35.387 11.576 1.00 32.94 230 ASN A O 1
ATOM 1488 N N . SER A 1 216 ? 26.908 -33.556 10.503 1.00 29.29 231 SER A N 1
ATOM 1489 C CA A SER A 1 216 ? 28.291 -34.040 10.485 0.50 31.71 231 SER A CA 1
ATOM 1490 C CA B SER A 1 216 ? 28.298 -34.027 10.479 0.50 30.88 231 SER A CA 1
ATOM 1491 C C . SER A 1 216 ? 28.903 -34.030 11.886 1.00 33.38 231 SER A C 1
ATOM 1492 O O . SER A 1 216 ? 29.750 -34.882 12.218 1.00 30.06 231 SER A O 1
ATOM 1497 N N . LEU A 1 217 ? 28.472 -33.069 12.708 1.00 31.68 232 LEU A N 1
ATOM 1498 C CA . LEU A 1 217 ? 28.915 -33.000 14.097 1.00 32.39 232 LEU A CA 1
ATOM 1499 C C . LEU A 1 217 ? 28.362 -34.199 14.865 1.00 33.54 232 LEU A C 1
ATOM 1500 O O . LEU A 1 217 ? 29.091 -34.844 15.636 1.00 34.31 232 LEU A O 1
ATOM 1505 N N . VAL A 1 218 ? 27.095 -34.525 14.619 1.00 32.15 233 VAL A N 1
ATOM 1506 C CA . VAL A 1 218 ? 26.507 -35.722 15.217 1.00 33.63 233 VAL A CA 1
ATOM 1507 C C . VAL A 1 218 ? 27.332 -36.940 14.821 1.00 38.21 233 VAL A C 1
ATOM 1508 O O . VAL A 1 218 ? 27.760 -37.710 15.692 1.00 35.30 233 VAL A O 1
ATOM 1512 N N . LYS A 1 219 ? 27.597 -37.087 13.521 1.00 36.79 234 LYS A N 1
ATOM 1513 C CA . LYS A 1 219 ? 28.366 -38.228 13.018 1.00 40.36 234 LYS A CA 1
ATOM 1514 C C . LYS A 1 219 ? 29.758 -38.302 13.662 1.00 40.33 234 LYS A C 1
ATOM 1515 O O . LYS A 1 219 ? 30.274 -39.388 13.901 1.00 42.83 234 LYS A O 1
ATOM 1521 N N . LYS A 1 220 ? 30.354 -37.148 13.963 1.00 40.64 235 LYS A N 1
ATOM 1522 C CA . LYS A 1 220 ? 31.641 -37.100 14.662 1.00 41.27 235 LYS A CA 1
ATOM 1523 C C . LYS A 1 220 ? 31.570 -37.654 16.097 1.00 41.04 235 LYS A C 1
ATOM 1524 O O . LYS A 1 220 ? 32.597 -37.829 16.739 1.00 42.63 235 LYS A O 1
ATOM 1530 N N . GLY A 1 221 ? 30.362 -37.920 16.592 1.00 42.02 236 GLY A N 1
ATOM 1531 C CA . GLY A 1 221 ? 30.166 -38.351 17.970 1.00 39.31 236 GLY A CA 1
ATOM 1532 C C . GLY A 1 221 ? 29.990 -37.232 18.986 1.00 40.91 236 GLY A C 1
ATOM 1533 O O . GLY A 1 221 ? 29.977 -37.498 20.182 1.00 40.63 236 GLY A O 1
ATOM 1534 N N . TYR A 1 222 ? 29.855 -35.981 18.539 1.00 35.22 237 TYR A N 1
ATOM 1535 C CA . TYR A 1 222 ? 29.596 -34.887 19.481 1.00 35.93 237 TYR A CA 1
ATOM 1536 C C . TYR A 1 222 ? 28.163 -34.940 20.008 1.00 33.57 237 TYR A C 1
ATOM 1537 O O . TYR A 1 222 ? 27.250 -35.374 19.305 1.00 32.99 237 TYR A O 1
ATOM 1546 N N . ASN A 1 223 ? 27.986 -34.469 21.243 1.00 31.29 238 ASN A N 1
ATOM 1547 C CA . ASN A 1 223 ? 26.684 -34.421 21.896 1.00 30.09 238 ASN A CA 1
ATOM 1548 C C . ASN A 1 223 ? 26.193 -32.982 21.953 1.00 28.01 238 ASN A C 1
ATOM 1549 O O . ASN A 1 223 ? 26.583 -32.249 22.842 1.00 28.68 238 ASN A O 1
ATOM 1554 N N . ILE A 1 224 ? 25.338 -32.596 21.005 1.00 28.67 239 ILE A N 1
ATOM 1555 C CA . ILE A 1 224 ? 24.771 -31.234 20.946 1.00 26.31 239 ILE A CA 1
ATOM 1556 C C . ILE A 1 224 ? 23.689 -31.124 22.025 1.00 26.33 239 ILE A C 1
ATOM 1557 O O . ILE A 1 224 ? 22.664 -31.820 21.957 1.00 26.99 239 ILE A O 1
ATOM 1562 N N . VAL A 1 225 ? 23.931 -30.268 23.019 1.00 25.73 240 VAL A N 1
ATOM 1563 C CA . VAL A 1 225 ? 23.009 -30.122 24.152 1.00 25.56 240 VAL A CA 1
ATOM 1564 C C . VAL A 1 225 ? 22.187 -28.834 24.031 1.00 25.81 240 VAL A C 1
ATOM 1565 O O . VAL A 1 225 ? 21.175 -28.631 24.726 1.00 24.70 240 VAL A O 1
ATOM 1569 N N . GLY A 1 226 ? 22.609 -27.958 23.134 1.00 25.03 241 GLY A N 1
ATOM 1570 C CA . GLY A 1 226 ? 21.924 -26.658 23.010 1.00 21.44 241 GLY A CA 1
ATOM 1571 C C . GLY A 1 226 ? 22.243 -26.016 21.679 1.00 20.19 241 GLY A C 1
ATOM 1572 O O . GLY A 1 226 ? 23.294 -26.285 21.095 1.00 20.44 241 GLY A O 1
ATOM 1573 N N . ASN A 1 227 ? 21.370 -25.115 21.224 1.00 19.76 242 ASN A N 1
ATOM 1574 C CA . ASN A 1 227 ? 21.574 -24.456 19.952 1.00 21.26 242 ASN A CA 1
ATOM 1575 C C . ASN A 1 227 ? 20.920 -23.080 20.038 1.00 21.00 242 ASN A C 1
ATOM 1576 O O . ASN A 1 227 ? 19.735 -22.969 20.364 1.00 21.17 242 ASN A O 1
ATOM 1581 N N . ILE A 1 228 ? 21.681 -22.024 19.781 1.00 21.47 243 ILE A N 1
ATOM 1582 C CA . ILE A 1 228 ? 21.117 -20.687 19.859 1.00 19.18 243 ILE A CA 1
ATOM 1583 C C . ILE A 1 228 ? 21.400 -19.891 18.573 1.00 20.15 243 ILE A C 1
ATOM 1584 O O . ILE A 1 228 ? 22.526 -19.912 18.015 1.00 19.53 243 ILE A O 1
ATOM 1589 N N . GLY A 1 229 ? 20.386 -19.179 18.105 1.00 21.00 244 GLY A N 1
ATOM 1590 C CA . GLY A 1 229 ? 20.528 -18.393 16.857 1.00 21.88 244 GLY A CA 1
ATOM 1591 C C . GLY A 1 229 ? 19.362 -17.460 16.744 1.00 20.41 244 GLY A C 1
ATOM 1592 O O . GLY A 1 229 ? 18.367 -17.636 17.437 1.00 19.77 244 GLY A O 1
ATOM 1593 N N . ASP A 1 230 ? 19.469 -16.457 15.875 1.00 21.65 245 ASP A N 1
ATOM 1594 C CA . ASP A 1 230 ? 18.388 -15.505 15.712 1.00 21.71 245 ASP A CA 1
ATOM 1595 C C . ASP A 1 230 ? 17.392 -15.839 14.589 1.00 21.30 245 ASP A C 1
ATOM 1596 O O . ASP A 1 230 ? 16.473 -15.059 14.356 1.00 21.78 245 ASP A O 1
ATOM 1601 N N . GLN A 1 231 ? 17.553 -16.988 13.906 1.00 20.20 246 GLN A N 1
ATOM 1602 C CA . GLN A 1 231 ? 16.645 -17.329 12.815 1.00 17.99 246 GLN A CA 1
ATOM 1603 C C . GLN A 1 231 ? 16.165 -18.715 13.081 1.00 18.46 246 GLN A C 1
ATOM 1604 O O . GLN A 1 231 ? 16.961 -19.530 13.500 1.00 18.39 246 GLN A O 1
ATOM 1610 N N . TRP A 1 232 ? 14.894 -18.989 12.808 1.00 18.53 247 TRP A N 1
ATOM 1611 C CA . TRP A 1 232 ? 14.455 -20.417 12.870 1.00 19.66 247 TRP A CA 1
ATOM 1612 C C . TRP A 1 232 ? 15.274 -21.356 12.010 1.00 21.13 247 TRP A C 1
ATOM 1613 O O . TRP A 1 232 ? 15.466 -22.554 12.367 1.00 21.68 247 TRP A O 1
ATOM 1624 N N . ALA A 1 233 ? 15.751 -20.874 10.869 1.00 20.64 248 ALA A N 1
ATOM 1625 C CA . ALA A 1 233 ? 16.651 -21.655 10.000 1.00 22.95 248 ALA A CA 1
ATOM 1626 C C . ALA A 1 233 ? 17.862 -22.242 10.739 1.00 23.57 248 ALA A C 1
ATOM 1627 O O . ALA A 1 233 ? 18.341 -23.337 10.395 1.00 23.66 248 ALA A O 1
ATOM 1629 N N . ASP A 1 234 ? 18.347 -21.512 11.755 1.00 21.80 249 ASP A N 1
ATOM 1630 C CA . ASP A 1 234 ? 19.471 -21.952 12.584 1.00 24.75 249 ASP A CA 1
ATOM 1631 C C . ASP A 1 234 ? 19.099 -23.139 13.489 1.00 23.33 249 ASP A C 1
ATOM 1632 O O . ASP A 1 234 ? 19.987 -23.868 13.964 1.00 23.41 249 ASP A O 1
ATOM 1637 N N . LEU A 1 235 ? 17.797 -23.297 13.735 1.00 21.92 250 LEU A N 1
ATOM 1638 C CA . LEU A 1 235 ? 17.313 -24.026 14.890 1.00 23.30 250 LEU A CA 1
ATOM 1639 C C . LEU A 1 235 ? 16.451 -25.254 14.556 1.00 24.06 250 LEU A C 1
ATOM 1640 O O . LEU A 1 235 ? 15.749 -25.763 15.419 1.00 24.87 250 LEU A O 1
ATOM 1645 N N . VAL A 1 236 ? 16.476 -25.690 13.304 1.00 23.55 251 VAL A N 1
ATOM 1646 C CA . VAL A 1 236 ? 15.732 -26.887 12.886 1.00 23.40 251 VAL A CA 1
ATOM 1647 C C . VAL A 1 236 ? 16.123 -28.041 13.808 1.00 26.13 251 VAL A C 1
ATOM 1648 O O . VAL A 1 236 ? 17.306 -28.268 14.045 1.00 26.41 251 VAL A O 1
ATOM 1652 N N . GLU A 1 237 ? 15.126 -28.764 14.316 1.00 27.30 252 GLU A N 1
ATOM 1653 C CA . GLU A 1 237 ? 15.366 -29.757 15.363 1.00 28.48 252 GLU A CA 1
ATOM 1654 C C . GLU A 1 237 ? 15.612 -31.147 14.799 1.00 29.95 252 GLU A C 1
ATOM 1655 O O . GLU A 1 237 ? 15.156 -32.129 15.365 1.00 29.45 252 GLU A O 1
ATOM 1661 N N . ASP A 1 238 ? 16.359 -31.219 13.690 1.00 29.92 253 ASP A N 1
ATOM 1662 C CA . ASP A 1 238 ? 16.736 -32.503 13.072 1.00 29.88 253 ASP A CA 1
ATOM 1663 C C . ASP A 1 238 ? 18.010 -33.073 13.690 1.00 30.63 253 ASP A C 1
ATOM 1664 O O . ASP A 1 238 ? 18.387 -34.212 13.394 1.00 32.95 253 ASP A O 1
ATOM 1669 N N . THR A 1 239 ? 18.673 -32.290 14.538 1.00 28.22 254 THR A N 1
ATOM 1670 C CA . THR A 1 239 ? 19.794 -32.787 15.359 1.00 26.63 254 THR A CA 1
ATOM 1671 C C . THR A 1 239 ? 19.428 -32.491 16.841 1.00 26.37 254 THR A C 1
ATOM 1672 O O . THR A 1 239 ? 18.481 -31.723 17.095 1.00 27.16 254 THR A O 1
ATOM 1676 N N . PRO A 1 240 ? 20.137 -33.115 17.818 1.00 25.69 255 PRO A N 1
ATOM 1677 C CA . PRO A 1 240 ? 19.734 -32.984 19.232 1.00 24.64 255 PRO A CA 1
ATOM 1678 C C . PRO A 1 240 ? 19.967 -31.598 19.835 1.00 24.73 255 PRO A C 1
ATOM 1679 O O . PRO A 1 240 ? 20.780 -30.838 19.309 1.00 24.01 255 PRO A O 1
ATOM 1683 N N . GLY A 1 241 ? 19.311 -31.340 20.971 1.00 23.75 256 GLY A N 1
ATOM 1684 C CA . GLY A 1 241 ? 19.610 -30.157 21.796 1.00 26.30 256 GLY A CA 1
ATOM 1685 C C . GLY A 1 241 ? 18.427 -29.230 21.840 1.00 25.57 256 GLY A C 1
ATOM 1686 O O . GLY A 1 241 ? 17.684 -29.119 20.855 1.00 26.21 256 GLY A O 1
ATOM 1687 N N . ARG A 1 242 ? 18.232 -28.563 22.976 1.00 25.38 257 ARG A N 1
ATOM 1688 C CA . ARG A 1 242 ? 17.164 -27.557 23.085 1.00 23.57 257 ARG A CA 1
ATOM 1689 C C . ARG A 1 242 ? 17.557 -26.285 22.327 1.00 24.53 257 ARG A C 1
ATOM 1690 O O . ARG A 1 242 ? 18.731 -25.843 22.416 1.00 24.31 257 ARG A O 1
ATOM 1698 N N . VAL A 1 243 ? 16.590 -25.700 21.598 1.00 21.80 258 VAL A N 1
ATOM 1699 C CA . VAL A 1 243 ? 16.851 -24.532 20.751 1.00 22.97 258 VAL A CA 1
ATOM 1700 C C . VAL A 1 243 ? 16.324 -23.262 21.408 1.00 21.22 258 VAL A C 1
ATOM 1701 O O . VAL A 1 243 ? 15.292 -23.294 22.109 1.00 22.03 258 VAL A O 1
ATOM 1705 N N . PHE A 1 244 ? 17.037 -22.160 21.169 1.00 20.58 259 PHE A N 1
ATOM 1706 C CA . PHE A 1 244 ? 16.685 -20.868 21.720 1.00 21.41 259 PHE A CA 1
ATOM 1707 C C . PHE A 1 244 ? 16.802 -19.871 20.597 1.00 21.42 259 PHE A C 1
ATOM 1708 O O . PHE A 1 244 ? 17.859 -19.792 19.924 1.00 21.03 259 PHE A O 1
ATOM 1716 N N . LYS A 1 245 ? 15.734 -19.091 20.421 1.00 21.55 260 LYS A N 1
ATOM 1717 C CA . LYS A 1 245 ? 15.569 -18.190 19.312 1.00 22.24 260 LYS A CA 1
ATOM 1718 C C . LYS A 1 245 ? 15.759 -16.750 19.805 1.00 21.69 260 LYS A C 1
ATOM 1719 O O . LYS A 1 245 ? 14.940 -16.240 20.573 1.00 23.98 260 LYS A O 1
ATOM 1725 N N . LEU A 1 246 ? 16.872 -16.133 19.405 1.00 22.11 261 LEU A N 1
ATOM 1726 C CA . LEU A 1 246 ? 17.118 -14.715 19.729 1.00 22.78 261 LEU A CA 1
ATOM 1727 C C . LEU A 1 246 ? 16.265 -13.863 18.804 1.00 22.34 261 LEU A C 1
ATOM 1728 O O . LEU A 1 246 ? 15.999 -14.255 17.700 1.00 22.51 261 LEU A O 1
ATOM 1733 N N . PRO A 1 247 ? 15.851 -12.661 19.238 1.00 23.21 262 PRO A N 1
ATOM 1734 C CA . PRO A 1 247 ? 15.036 -11.768 18.421 1.00 24.37 262 PRO A CA 1
ATOM 1735 C C . PRO A 1 247 ? 15.779 -11.144 17.262 1.00 25.41 262 PRO A C 1
ATOM 1736 O O . PRO A 1 247 ? 16.970 -10.878 17.370 1.00 27.74 262 PRO A O 1
ATOM 1740 N N . ASN A 1 248 ? 15.081 -10.973 16.148 1.00 24.19 263 ASN A N 1
ATOM 1741 C CA . ASN A 1 248 ? 15.639 -10.276 14.991 1.00 27.66 263 ASN A CA 1
ATOM 1742 C C . ASN A 1 248 ? 14.522 -9.794 14.099 1.00 26.11 263 ASN A C 1
ATOM 1743 O O . ASN A 1 248 ? 13.951 -10.571 13.344 1.00 29.28 263 ASN A O 1
ATOM 1748 N N . PRO A 1 249 ? 14.207 -8.493 14.179 1.00 25.12 264 PRO A N 1
ATOM 1749 C CA . PRO A 1 249 ? 13.199 -7.899 13.300 1.00 25.66 264 PRO A CA 1
ATOM 1750 C C . PRO A 1 249 ? 13.725 -7.506 11.900 1.00 25.17 264 PRO A C 1
ATOM 1751 O O . PRO A 1 249 ? 12.923 -7.139 11.038 1.00 29.13 264 PRO A O 1
ATOM 1755 N N . LEU A 1 250 ? 15.034 -7.591 11.668 1.00 24.60 265 LEU A N 1
ATOM 1756 C CA . LEU A 1 250 ? 15.645 -7.030 10.456 1.00 25.04 265 LEU A CA 1
ATOM 1757 C C . LEU A 1 250 ? 15.427 -7.799 9.162 1.00 24.71 265 LEU A C 1
ATOM 1758 O O . LEU A 1 250 ? 15.234 -7.200 8.115 1.00 25.95 265 LEU A O 1
ATOM 1763 N N . TYR A 1 251 ? 15.475 -9.129 9.217 1.00 22.60 266 TYR A N 1
ATOM 1764 C CA . TYR A 1 251 ? 15.368 -9.933 8.012 1.00 22.61 266 TYR A CA 1
ATOM 1765 C C . TYR A 1 251 ? 14.950 -11.329 8.429 1.00 23.14 266 TYR A C 1
ATOM 1766 O O . TYR A 1 251 ? 15.000 -11.650 9.626 1.00 24.94 266 TYR A O 1
ATOM 1775 N N . TYR A 1 252 ? 14.551 -12.128 7.440 1.00 23.95 267 TYR A N 1
ATOM 1776 C CA . TYR A 1 252 ? 14.098 -13.510 7.625 1.00 23.16 267 TYR A CA 1
ATOM 1777 C C . TYR A 1 252 ? 14.890 -14.431 6.712 1.00 24.71 267 TYR A C 1
ATOM 1778 O O . TYR A 1 252 ? 15.016 -14.172 5.509 1.00 25.61 267 TYR A O 1
ATOM 1787 N N . VAL A 1 253 ? 15.441 -15.497 7.287 1.00 22.76 268 VAL A N 1
ATOM 1788 C CA . VAL A 1 253 ? 16.158 -16.507 6.520 1.00 23.18 268 VAL A CA 1
ATOM 1789 C C . VAL A 1 253 ? 15.198 -17.703 6.294 1.00 23.19 268 VAL A C 1
ATOM 1790 O O . VAL A 1 253 ? 14.647 -18.235 7.234 1.00 22.12 268 VAL A O 1
ATOM 1794 N N . PRO A 1 254 ? 14.969 -18.086 5.038 1.00 24.60 269 PRO A N 1
ATOM 1795 C CA . PRO A 1 254 ? 14.037 -19.213 4.803 1.00 25.68 269 PRO A CA 1
ATOM 1796 C C . PRO A 1 254 ? 14.432 -20.451 5.571 1.00 25.41 269 PRO A C 1
ATOM 1797 O O . PRO A 1 254 ? 15.627 -20.718 5.763 1.00 25.58 269 PRO A O 1
ATOM 1801 N N . SER A 1 255 ? 13.419 -21.196 6.007 1.00 23.43 270 SER A N 1
ATOM 1802 C CA . SER A 1 255 ? 13.623 -22.297 6.925 1.00 24.74 270 SER A CA 1
ATOM 1803 C C . SER A 1 255 ? 12.848 -23.483 6.389 1.00 25.17 270 SER A C 1
ATOM 1804 O O . SER A 1 255 ? 12.297 -23.431 5.288 1.00 24.17 270 SER A O 1
ATOM 1807 N N . LEU A 1 256 ? 12.797 -24.534 7.190 1.00 26.26 271 LEU A N 1
ATOM 1808 C CA . LEU A 1 256 ? 12.155 -25.794 6.820 1.00 28.24 271 LEU A CA 1
ATOM 1809 C C . LEU A 1 256 ? 11.604 -26.377 8.114 1.00 28.56 271 LEU A C 1
ATOM 1810 O O . LEU A 1 256 ? 12.194 -26.179 9.188 1.00 26.62 271 LEU A O 1
ATOM 1815 N N . GLU A 1 257 ? 10.478 -27.066 8.033 1.00 30.28 272 GLU A N 1
ATOM 1816 C CA . GLU A 1 257 ? 9.888 -27.663 9.237 1.00 33.96 272 GLU A CA 1
ATOM 1817 C C . GLU A 1 257 ? 10.405 -29.089 9.472 1.00 36.33 272 GLU A C 1
ATOM 1818 O O . GLU A 1 257 ? 10.518 -29.869 8.528 1.00 32.80 272 GLU A O 1
ATOM 1824 N N . HIS A 1 258 ? 10.697 -29.434 10.730 1.00 36.30 273 HIS A N 1
ATOM 1825 C CA . HIS A 1 258 ? 11.142 -30.786 11.047 1.00 41.61 273 HIS A CA 1
ATOM 1826 C C . HIS A 1 258 ? 9.974 -31.668 11.361 1.00 46.57 273 HIS A C 1
ATOM 1827 O O . HIS A 1 258 ? 9.296 -31.472 12.375 1.00 45.75 273 HIS A O 1
ATOM 1834 N N . HIS A 1 259 ? 9.756 -32.658 10.495 1.00 52.92 274 HIS A N 1
ATOM 1835 C CA . HIS A 1 259 ? 8.678 -33.641 10.632 1.00 60.05 274 HIS A CA 1
ATOM 1836 C C . HIS A 1 259 ? 8.861 -34.509 11.864 1.00 67.03 274 HIS A C 1
ATOM 1837 O O . HIS A 1 259 ? 9.904 -35.163 12.038 1.00 64.35 274 HIS A O 1
ATOM 1844 N N . HIS A 1 260 ? 7.858 -34.489 12.747 1.00 70.36 275 HIS A N 1
ATOM 1845 C CA . HIS A 1 260 ? 7.828 -35.336 13.946 1.00 74.02 275 HIS A CA 1
ATOM 1846 C C . HIS A 1 260 ? 7.178 -36.666 13.653 1.00 75.66 275 HIS A C 1
ATOM 1847 O O . HIS A 1 260 ? 6.563 -36.850 12.597 1.00 77.22 275 HIS A O 1
ATOM 1854 N N . HIS A 1 261 ? 7.314 -37.612 14.580 1.00 79.56 276 HIS A N 1
ATOM 1855 C CA . HIS A 1 261 ? 6.587 -38.879 14.498 1.00 78.64 276 HIS A CA 1
ATOM 1856 C C . HIS A 1 261 ? 5.823 -39.113 15.767 1.00 72.99 276 HIS A C 1
ATOM 1857 O O . HIS A 1 261 ? 5.738 -38.228 16.619 1.00 62.36 276 HIS A O 1
ATOM 1864 N N . SER B 1 36 ? 12.443 -19.192 40.771 1.00 72.18 51 SER B N 1
ATOM 1865 C CA . SER B 1 36 ? 13.924 -19.230 40.573 1.00 72.89 51 SER B CA 1
ATOM 1866 C C . SER B 1 36 ? 14.447 -18.128 39.645 1.00 71.21 51 SER B C 1
ATOM 1867 O O . SER B 1 36 ? 15.374 -17.399 40.007 1.00 75.25 51 SER B O 1
ATOM 1870 N N . ILE B 1 37 ? 13.865 -18.013 38.453 1.00 63.54 52 ILE B N 1
ATOM 1871 C CA . ILE B 1 37 ? 14.264 -16.971 37.508 1.00 58.64 52 ILE B CA 1
ATOM 1872 C C . ILE B 1 37 ? 13.351 -15.750 37.667 1.00 54.91 52 ILE B C 1
ATOM 1873 O O . ILE B 1 37 ? 12.125 -15.860 37.628 1.00 52.48 52 ILE B O 1
ATOM 1878 N N . ASN B 1 38 ? 13.954 -14.588 37.871 1.00 51.58 53 ASN B N 1
ATOM 1879 C CA . ASN B 1 38 ? 13.193 -13.354 37.860 1.00 48.13 53 ASN B CA 1
ATOM 1880 C C . ASN B 1 38 ? 12.998 -12.938 36.404 1.00 46.05 53 ASN B C 1
ATOM 1881 O O . ASN B 1 38 ? 13.873 -13.152 35.545 1.00 45.27 53 ASN B O 1
ATOM 1886 N N . TYR B 1 39 ? 11.846 -12.347 36.127 1.00 37.83 54 TYR B N 1
ATOM 1887 C CA . TYR B 1 39 ? 11.563 -11.810 34.817 1.00 37.29 54 TYR B CA 1
ATOM 1888 C C . TYR B 1 39 ? 11.331 -10.320 35.019 1.00 37.37 54 TYR B C 1
ATOM 1889 O O . TYR B 1 39 ? 10.199 -9.901 35.243 1.00 38.35 54 TYR B O 1
ATOM 1898 N N . PRO B 1 40 ? 12.425 -9.520 34.997 1.00 39.35 55 PRO B N 1
ATOM 1899 C CA . PRO B 1 40 ? 12.287 -8.094 35.291 1.00 41.01 55 PRO B CA 1
ATOM 1900 C C . PRO B 1 40 ? 11.502 -7.335 34.234 1.00 40.09 55 PRO B C 1
ATOM 1901 O O . PRO B 1 40 ? 10.898 -6.309 34.538 1.00 40.69 55 PRO B O 1
ATOM 1905 N N . ASN B 1 41 ? 11.505 -7.827 32.995 1.00 35.87 56 ASN B N 1
ATOM 1906 C CA . ASN B 1 41 ? 10.742 -7.168 31.958 1.00 33.51 56 ASN B CA 1
ATOM 1907 C C . ASN B 1 41 ? 9.637 -8.105 31.449 1.00 35.57 56 ASN B C 1
ATOM 1908 O O . ASN B 1 41 ? 9.906 -9.151 30.846 1.00 29.39 56 ASN B O 1
ATOM 1913 N N . CYS B 1 42 ? 8.394 -7.713 31.702 1.00 33.99 57 CYS B N 1
ATOM 1914 C CA . CYS B 1 42 ? 7.262 -8.573 31.408 1.00 32.92 57 CYS B CA 1
ATOM 1915 C C . CYS B 1 42 ? 7.036 -8.859 29.903 1.00 31.54 57 CYS B C 1
ATOM 1916 O O . CYS B 1 42 ? 6.652 -9.978 29.539 1.00 27.84 57 CYS B O 1
ATOM 1919 N N . ARG B 1 43 ? 7.257 -7.853 29.061 1.00 29.18 58 ARG B N 1
ATOM 1920 C CA . ARG B 1 43 ? 7.228 -8.016 27.593 1.00 30.95 58 ARG B CA 1
ATOM 1921 C C . ARG B 1 43 ? 8.271 -9.047 27.128 1.00 29.25 58 ARG B C 1
ATOM 1922 O O . ARG B 1 43 ? 8.007 -9.883 26.238 1.00 29.86 58 ARG B O 1
ATOM 1930 N N . SER B 1 44 ? 9.445 -9.021 27.754 1.00 27.92 59 SER B N 1
ATOM 1931 C CA . SER B 1 44 ? 10.499 -9.993 27.437 1.00 27.50 59 SER B CA 1
ATOM 1932 C C . SER B 1 44 ? 10.081 -11.400 27.817 1.00 26.73 59 SER B C 1
ATOM 1933 O O . SER B 1 44 ? 10.314 -12.350 27.057 1.00 27.05 59 SER B O 1
ATOM 1936 N N . TRP B 1 45 ? 9.453 -11.546 28.982 1.00 25.72 60 TRP B N 1
ATOM 1937 C CA . TRP B 1 45 ? 8.936 -12.860 29.409 1.00 23.87 60 TRP B CA 1
ATOM 1938 C C . TRP B 1 45 ? 7.903 -13.350 28.425 1.00 24.63 60 TRP B C 1
ATOM 1939 O O . TRP B 1 45 ? 7.911 -14.545 28.019 1.00 26.02 60 TRP B O 1
ATOM 1950 N N . HIS B 1 46 ? 7.009 -12.452 28.030 1.00 23.98 61 HIS B N 1
ATOM 1951 C CA . HIS B 1 46 ? 5.909 -12.811 27.148 1.00 26.94 61 HIS B CA 1
ATOM 1952 C C . HIS B 1 46 ? 6.413 -13.270 25.794 1.00 26.23 61 HIS B C 1
ATOM 1953 O O . HIS B 1 46 ? 5.948 -14.290 25.278 1.00 25.84 61 HIS B O 1
ATOM 1960 N N . LEU B 1 47 ? 7.375 -12.546 25.218 1.00 24.25 62 LEU B N 1
ATOM 1961 C CA . LEU B 1 47 ? 7.997 -12.999 23.968 1.00 24.07 62 LEU B CA 1
ATOM 1962 C C . LEU B 1 47 ? 8.633 -14.377 24.120 1.00 23.47 62 LEU B C 1
ATOM 1963 O O . LEU B 1 47 ? 8.529 -15.198 23.202 1.00 25.20 62 LEU B O 1
ATOM 1968 N N . GLY B 1 48 ? 9.281 -14.617 25.276 1.00 21.03 63 GLY B N 1
ATOM 1969 C CA . GLY B 1 48 ? 9.910 -15.903 25.582 1.00 23.29 63 GLY B CA 1
ATOM 1970 C C . GLY B 1 48 ? 8.897 -17.041 25.532 1.00 22.81 63 GLY B C 1
ATOM 1971 O O . GLY B 1 48 ? 9.191 -18.153 25.035 1.00 24.43 63 GLY B O 1
ATOM 1972 N N . VAL B 1 49 ? 7.726 -16.803 26.107 1.00 23.50 64 VAL B N 1
ATOM 1973 C CA A VAL B 1 49 ? 6.692 -17.843 26.126 0.50 24.54 64 VAL B CA 1
ATOM 1974 C CA B VAL B 1 49 ? 6.637 -17.792 26.138 0.50 24.62 64 VAL B CA 1
ATOM 1975 C C . VAL B 1 49 ? 6.074 -18.046 24.732 1.00 24.69 64 VAL B C 1
ATOM 1976 O O . VAL B 1 49 ? 5.857 -19.203 24.323 1.00 25.94 64 VAL B O 1
ATOM 1983 N N . GLU B 1 50 ? 5.844 -16.957 23.993 1.00 24.50 65 GLU B N 1
ATOM 1984 C CA . GLU B 1 50 ? 5.263 -17.060 22.627 1.00 24.53 65 GLU B CA 1
ATOM 1985 C C . GLU B 1 50 ? 6.173 -17.840 21.649 1.00 23.59 65 GLU B C 1
ATOM 1986 O O . GLU B 1 50 ? 5.686 -18.564 20.765 1.00 23.77 65 GLU B O 1
ATOM 1992 N N . THR B 1 51 ? 7.487 -17.783 21.891 1.00 24.34 66 THR B N 1
ATOM 1993 C CA . THR B 1 51 ? 8.473 -18.365 20.989 1.00 22.94 66 THR B CA 1
ATOM 1994 C C . THR B 1 51 ? 8.909 -19.754 21.463 1.00 25.39 66 THR B C 1
ATOM 1995 O O . THR B 1 51 ? 9.710 -20.403 20.801 1.00 26.18 66 THR B O 1
ATOM 1999 N N . SER B 1 52 ? 8.411 -20.174 22.626 1.00 24.59 67 SER B N 1
ATOM 2000 C CA . SER B 1 52 ? 8.831 -21.392 23.303 1.00 26.33 67 SER B CA 1
ATOM 2001 C C . SER B 1 52 ? 10.304 -21.377 23.763 1.00 26.14 67 SER B C 1
ATOM 2002 O O . SER B 1 52 ? 10.898 -22.398 23.972 1.00 23.24 67 SER B O 1
ATOM 2005 N N . ASN B 1 53 ? 10.869 -20.185 23.940 1.00 24.07 68 ASN B N 1
ATOM 2006 C CA . ASN B 1 53 ? 12.115 -20.016 24.658 1.00 25.04 68 ASN B CA 1
ATOM 2007 C C . ASN B 1 53 ? 11.934 -20.288 26.156 1.00 27.32 68 ASN B C 1
ATOM 2008 O O . ASN B 1 53 ? 12.830 -20.843 26.813 1.00 28.99 68 ASN B O 1
ATOM 2013 N N . ILE B 1 54 ? 10.757 -19.916 26.669 1.00 25.95 69 ILE B N 1
ATOM 2014 C CA . ILE B 1 54 ? 10.368 -20.213 28.051 1.00 26.03 69 ILE B CA 1
ATOM 2015 C C . ILE B 1 54 ? 9.230 -21.196 28.016 1.00 28.21 69 ILE B C 1
ATOM 2016 O O . ILE B 1 54 ? 8.180 -20.896 27.441 1.00 27.56 69 ILE B O 1
ATOM 2021 N N . ILE B 1 55 ? 9.438 -22.358 28.640 1.00 29.06 70 ILE B N 1
ATOM 2022 C CA . ILE B 1 55 ? 8.446 -23.422 28.683 1.00 30.71 70 ILE B CA 1
ATOM 2023 C C . ILE B 1 55 ? 8.146 -23.892 30.116 1.00 31.98 70 ILE B C 1
ATOM 2024 O O . ILE B 1 55 ? 8.874 -23.564 31.047 1.00 31.67 70 ILE B O 1
ATOM 2029 N N . ASN B 1 56 ? 7.063 -24.651 30.289 1.00 36.95 71 ASN B N 1
ATOM 2030 C CA . ASN B 1 56 ? 6.719 -25.257 31.594 1.00 41.66 71 ASN B CA 1
ATOM 2031 C C . ASN B 1 56 ? 6.538 -24.263 32.770 1.00 41.67 71 ASN B C 1
ATOM 2032 O O . ASN B 1 56 ? 6.953 -24.563 33.891 1.00 46.16 71 ASN B O 1
ATOM 2037 N N . PHE B 1 57 ? 5.973 -23.079 32.535 1.00 39.29 72 PHE B N 1
ATOM 2038 C CA . PHE B 1 57 ? 5.642 -22.204 33.661 1.00 37.71 72 PHE B CA 1
ATOM 2039 C C . PHE B 1 57 ? 4.292 -22.586 34.259 1.00 36.65 72 PHE B C 1
ATOM 2040 O O . PHE B 1 57 ? 3.309 -22.786 33.527 1.00 34.34 72 PHE B O 1
ATOM 2048 N N . ASP B 1 58 ? 4.247 -22.705 35.580 1.00 35.78 73 ASP B N 1
ATOM 2049 C CA . ASP B 1 58 ? 3.009 -23.120 36.247 1.00 37.11 73 ASP B CA 1
ATOM 2050 C C . ASP B 1 58 ? 2.089 -21.939 36.446 1.00 32.14 73 ASP B C 1
ATOM 2051 O O . ASP B 1 58 ? 0.863 -22.063 36.427 1.00 32.86 73 ASP B O 1
ATOM 2056 N N . THR B 1 59 ? 2.694 -20.790 36.652 1.00 30.95 74 THR B N 1
ATOM 2057 C CA . THR B 1 59 ? 1.944 -19.576 36.777 1.00 29.04 74 THR B CA 1
ATOM 2058 C C . THR B 1 59 ? 2.704 -18.475 36.072 1.00 29.69 74 THR B C 1
ATOM 2059 O O . THR B 1 59 ? 3.910 -18.570 35.881 1.00 31.43 74 THR B O 1
ATOM 2063 N N . VAL B 1 60 ? 1.975 -17.436 35.687 1.00 27.14 75 VAL B N 1
ATOM 2064 C CA . VAL B 1 60 ? 2.530 -16.172 35.225 1.00 28.72 75 VAL B CA 1
ATOM 2065 C C . VAL B 1 60 ? 3.288 -15.541 36.404 1.00 31.70 75 VAL B C 1
ATOM 2066 O O . VAL B 1 60 ? 2.765 -15.553 37.537 1.00 29.30 75 VAL B O 1
ATOM 2070 N N . PRO B 1 61 ? 4.499 -14.998 36.152 1.00 31.93 76 PRO B N 1
ATOM 2071 C CA . PRO B 1 61 ? 5.235 -14.329 37.236 1.00 32.64 76 PRO B CA 1
ATOM 2072 C C . PRO B 1 61 ? 4.429 -13.190 37.871 1.00 32.27 76 PRO B C 1
ATOM 2073 O O . PRO B 1 61 ? 3.840 -12.338 37.170 1.00 30.67 76 PRO B O 1
ATOM 2077 N N . ALA B 1 62 ? 4.426 -13.166 39.207 1.00 35.38 77 ALA B N 1
ATOM 2078 C CA . ALA B 1 62 ? 3.640 -12.207 39.994 1.00 33.26 77 ALA B CA 1
ATOM 2079 C C . ALA B 1 62 ? 3.779 -10.760 39.547 1.00 34.90 77 ALA B C 1
ATOM 2080 O O . ALA B 1 62 ? 2.790 -10.015 39.449 1.00 34.41 77 ALA B O 1
ATOM 2082 N N . ASN B 1 63 ? 5.007 -10.358 39.244 1.00 32.78 78 ASN B N 1
ATOM 2083 C CA . ASN B 1 63 ? 5.259 -9.007 38.828 1.00 34.20 78 ASN B CA 1
ATOM 2084 C C . ASN B 1 63 ? 4.693 -8.721 37.453 1.00 35.34 78 ASN B C 1
ATOM 2085 O O . ASN B 1 63 ? 4.631 -7.565 37.043 1.00 36.26 78 ASN B O 1
ATOM 2090 N N . CYS B 1 64 ? 4.260 -9.777 36.747 1.00 34.78 79 CYS B N 1
ATOM 2091 C CA . CYS B 1 64 ? 3.688 -9.596 35.405 1.00 32.11 79 CYS B CA 1
ATOM 2092 C C . CYS B 1 64 ? 2.153 -9.502 35.319 1.00 31.15 79 CYS B C 1
ATOM 2093 O O . CYS B 1 64 ? 1.600 -9.366 34.224 1.00 29.06 79 CYS B O 1
ATOM 2096 N N . LYS B 1 65 ? 1.473 -9.512 36.467 1.00 29.76 80 LYS B N 1
ATOM 2097 C CA . LYS B 1 65 ? 0.004 -9.433 36.480 1.00 29.15 80 LYS B CA 1
ATOM 2098 C C . LYS B 1 65 ? -0.559 -8.210 35.751 1.00 30.27 80 LYS B C 1
ATOM 2099 O O . LYS B 1 65 ? -1.465 -8.329 34.929 1.00 29.91 80 LYS B O 1
ATOM 2105 N N . ALA B 1 66 ? -0.031 -7.034 36.042 1.00 29.73 81 ALA B N 1
ATOM 2106 C CA . ALA B 1 66 ? -0.570 -5.825 35.420 1.00 29.77 81 ALA B CA 1
ATOM 2107 C C . ALA B 1 66 ? -0.276 -5.784 33.915 1.00 29.62 81 ALA B C 1
ATOM 2108 O O . ALA B 1 66 ? -1.083 -5.277 33.124 1.00 32.49 81 ALA B O 1
ATOM 2110 N N . TYR B 1 67 ? 0.889 -6.296 33.529 1.00 29.65 82 TYR B N 1
ATOM 2111 C CA . TYR B 1 67 ? 1.241 -6.396 32.108 1.00 29.28 82 TYR B CA 1
ATOM 2112 C C . TYR B 1 67 ? 0.200 -7.270 31.372 1.00 28.95 82 TYR B C 1
ATOM 2113 O O . TYR B 1 67 ? -0.333 -6.881 30.316 1.00 29.95 82 TYR B O 1
ATOM 2122 N N . VAL B 1 68 ? -0.108 -8.422 31.954 1.00 27.09 83 VAL B N 1
ATOM 2123 C CA . VAL B 1 68 ? -1.031 -9.364 31.320 1.00 28.12 83 VAL B CA 1
ATOM 2124 C C . VAL B 1 68 ? -2.415 -8.724 31.175 1.00 30.55 83 VAL B C 1
ATOM 2125 O O . VAL B 1 68 ? -2.982 -8.671 30.081 1.00 27.32 83 VAL B O 1
ATOM 2129 N N . GLU B 1 69 ? -2.929 -8.151 32.262 1.00 30.98 84 GLU B N 1
ATOM 2130 C CA . GLU B 1 69 ? -4.207 -7.458 32.180 1.00 30.69 84 GLU B CA 1
ATOM 2131 C C . GLU B 1 69 ? -4.225 -6.369 31.132 1.00 29.69 84 GLU B C 1
ATOM 2132 O O . GLU B 1 69 ? -5.213 -6.201 30.404 1.00 30.71 84 GLU B O 1
ATOM 2138 N N . ASP B 1 70 ? -3.155 -5.593 31.066 1.00 30.87 85 ASP B N 1
ATOM 2139 C CA . ASP B 1 70 ? -3.115 -4.485 30.131 1.00 31.68 85 ASP B CA 1
ATOM 2140 C C . ASP B 1 70 ? -2.963 -5.015 28.692 1.00 29.48 85 ASP B C 1
ATOM 2141 O O . ASP B 1 70 ? -3.542 -4.478 27.768 1.00 29.98 85 ASP B O 1
ATOM 2146 N N . TYR B 1 71 ? -2.167 -6.068 28.528 1.00 30.23 86 TYR B N 1
ATOM 2147 C CA . TYR B 1 71 ? -1.976 -6.696 27.206 1.00 28.19 86 TYR B CA 1
ATOM 2148 C C . TYR B 1 71 ? -3.333 -7.205 26.670 1.00 27.30 86 TYR B C 1
ATOM 2149 O O . TYR B 1 71 ? -3.758 -6.867 25.547 1.00 25.36 86 TYR B O 1
ATOM 2158 N N . LEU B 1 72 ? -3.985 -8.030 27.489 1.00 29.11 87 LEU B N 1
ATOM 2159 C CA . LEU B 1 72 ? -5.247 -8.691 27.133 1.00 28.73 87 LEU B CA 1
ATOM 2160 C C . LEU B 1 72 ? -6.461 -7.766 26.974 1.00 32.52 87 LEU B C 1
ATOM 2161 O O . LEU B 1 72 ? -7.315 -8.005 26.115 1.00 32.77 87 LEU B O 1
ATOM 2166 N N . ILE B 1 73 ? -6.541 -6.708 27.783 1.00 33.38 88 ILE B N 1
ATOM 2167 C CA . ILE B 1 73 ? -7.725 -5.842 27.793 1.00 36.01 88 ILE B CA 1
ATOM 2168 C C . ILE B 1 73 ? -7.409 -4.391 27.428 1.00 35.33 88 ILE B C 1
ATOM 2169 O O . ILE B 1 73 ? -7.738 -3.941 26.340 1.00 38.31 88 ILE B O 1
ATOM 2174 N N . THR B 1 74 ? -6.758 -3.666 28.327 1.00 38.27 89 THR B N 1
ATOM 2175 C CA . THR B 1 74 ? -6.649 -2.209 28.178 1.00 39.78 89 THR B CA 1
ATOM 2176 C C . THR B 1 74 ? -5.950 -1.738 26.903 1.00 39.08 89 THR B C 1
ATOM 2177 O O . THR B 1 74 ? -6.472 -0.889 26.178 1.00 40.10 89 THR B O 1
ATOM 2181 N N . SER B 1 75 ? -4.770 -2.287 26.629 1.00 36.02 90 SER B N 1
ATOM 2182 C CA . SER B 1 75 ? -3.949 -1.834 25.509 1.00 34.52 90 SER B CA 1
ATOM 2183 C C . SER B 1 75 ? -4.537 -2.231 24.155 1.00 34.24 90 SER B C 1
ATOM 2184 O O . SER B 1 75 ? -4.155 -1.666 23.139 1.00 31.30 90 SER B O 1
ATOM 2187 N N . LYS B 1 76 ? -5.431 -3.221 24.147 1.00 31.50 91 LYS B N 1
ATOM 2188 C CA . LYS B 1 76 ? -5.869 -3.898 22.905 1.00 34.57 91 LYS B CA 1
ATOM 2189 C C . LYS B 1 76 ? -4.745 -4.593 22.074 1.00 31.89 91 LYS B C 1
ATOM 2190 O O . LYS B 1 76 ? -4.975 -4.965 20.918 1.00 31.44 91 LYS B O 1
ATOM 2196 N N . GLN B 1 77 ? -3.551 -4.759 22.642 1.00 30.76 92 GLN B N 1
ATOM 2197 C CA . GLN B 1 77 ? -2.448 -5.419 21.907 1.00 27.84 92 GLN B CA 1
ATOM 2198 C C . GLN B 1 77 ? -2.786 -6.892 21.600 1.00 27.71 92 GLN B C 1
ATOM 2199 O O . GLN B 1 77 ? -2.413 -7.427 20.561 1.00 26.79 92 GLN B O 1
ATOM 2205 N N . TYR B 1 78 ? -3.478 -7.542 22.521 1.00 26.80 93 TYR B N 1
ATOM 2206 C CA . TYR B 1 78 ? -3.931 -8.937 22.293 1.00 27.14 93 TYR B CA 1
ATOM 2207 C C . TYR B 1 78 ? -4.790 -9.053 21.036 1.00 27.22 93 TYR B C 1
ATOM 2208 O O . TYR B 1 78 ? -4.598 -9.980 20.221 1.00 28.53 93 TYR B O 1
ATOM 2217 N N . GLN B 1 79 ? -5.757 -8.144 20.916 1.00 26.48 94 GLN B N 1
ATOM 2218 C CA . GLN B 1 79 ? -6.587 -8.001 19.715 1.00 27.96 94 GLN B CA 1
ATOM 2219 C C . GLN B 1 79 ? -5.761 -7.729 18.446 1.00 26.32 94 GLN B C 1
ATOM 2220 O O . GLN B 1 79 ? -6.014 -8.337 17.378 1.00 23.36 94 GLN B O 1
ATOM 2226 N N . TYR B 1 80 ? -4.821 -6.791 18.527 1.00 25.91 95 TYR B N 1
ATOM 2227 C CA . TYR B 1 80 ? -3.995 -6.492 17.348 1.00 26.84 95 TYR B CA 1
ATOM 2228 C C . TYR B 1 80 ? -3.126 -7.706 16.943 1.00 26.22 95 TYR B C 1
ATOM 2229 O O . TYR B 1 80 ? -3.051 -8.051 15.752 1.00 25.42 95 TYR B O 1
ATOM 2238 N N . ASP B 1 81 ? -2.488 -8.324 17.936 1.00 25.10 96 ASP B N 1
ATOM 2239 C CA . ASP B 1 81 ? -1.679 -9.548 17.735 1.00 24.95 96 ASP B CA 1
ATOM 2240 C C . ASP B 1 81 ? -2.530 -10.644 17.116 1.00 24.55 96 ASP B C 1
ATOM 2241 O O . ASP B 1 81 ? -2.132 -11.235 16.150 1.00 24.32 96 ASP B O 1
ATOM 2246 N N . SER B 1 82 ? -3.717 -10.868 17.665 1.00 24.52 97 SER B N 1
ATOM 2247 C CA . SER B 1 82 ? -4.661 -11.888 17.174 1.00 25.38 97 SER B CA 1
ATOM 2248 C C . SER B 1 82 ? -5.131 -11.660 15.737 1.00 25.82 97 SER B C 1
ATOM 2249 O O . SER B 1 82 ? -5.227 -12.601 14.938 1.00 24.90 97 SER B O 1
ATOM 2252 N N . LYS B 1 83 ? -5.432 -10.407 15.422 1.00 24.42 98 LYS B N 1
ATOM 2253 C CA . LYS B 1 83 ? -5.856 -10.035 14.092 1.00 25.84 98 LYS B CA 1
ATOM 2254 C C . LYS B 1 83 ? -4.776 -10.311 13.040 1.00 23.47 98 LYS B C 1
ATOM 2255 O O . LYS B 1 83 ? -5.091 -10.745 11.953 1.00 23.46 98 LYS B O 1
ATOM 2261 N N . THR B 1 84 ? -3.523 -10.004 13.366 1.00 23.22 99 THR B N 1
ATOM 2262 C CA . THR B 1 84 ? -2.392 -10.194 12.447 1.00 22.54 99 THR B CA 1
ATOM 2263 C C . THR B 1 84 ? -2.227 -11.684 12.205 1.00 22.06 99 THR B C 1
ATOM 2264 O O . THR B 1 84 ? -2.082 -12.091 11.067 1.00 21.79 99 THR B O 1
ATOM 2268 N N . VAL B 1 85 ? -2.298 -12.483 13.266 1.00 21.79 100 VAL B N 1
ATOM 2269 C CA . VAL B 1 85 ? -2.181 -13.945 13.062 1.00 21.30 100 VAL B CA 1
ATOM 2270 C C . VAL B 1 85 ? -3.264 -14.499 12.126 1.00 21.79 100 VAL B C 1
ATOM 2271 O O . VAL B 1 85 ? -2.968 -15.239 11.163 1.00 22.11 100 VAL B O 1
ATOM 2275 N N . ASN B 1 86 ? -4.520 -14.206 12.453 1.00 21.51 101 ASN B N 1
ATOM 2276 C CA . ASN B 1 86 ? -5.662 -14.669 11.665 1.00 21.81 101 ASN B CA 1
ATOM 2277 C C . ASN B 1 86 ? -5.643 -14.177 10.211 1.00 22.64 101 ASN B C 1
ATOM 2278 O O . ASN B 1 86 ? -6.042 -14.899 9.301 1.00 23.41 101 ASN B O 1
ATOM 2283 N N . LYS B 1 87 ? -5.161 -12.962 10.002 1.00 22.64 102 LYS B N 1
ATOM 2284 C CA . LYS B 1 87 ? -5.014 -12.394 8.636 1.00 24.35 102 LYS B CA 1
ATOM 2285 C C . LYS B 1 87 ? -3.941 -13.109 7.851 1.00 23.08 102 LYS B C 1
ATOM 2286 O O . LYS B 1 87 ? -4.080 -13.304 6.642 1.00 23.59 102 LYS B O 1
ATOM 2292 N N . GLU B 1 88 ? -2.865 -13.506 8.526 1.00 22.22 103 GLU B N 1
ATOM 2293 C CA . GLU B 1 88 ? -1.787 -14.225 7.863 1.00 20.48 103 GLU B CA 1
ATOM 2294 C C . GLU B 1 88 ? -2.291 -15.612 7.442 1.00 20.74 103 GLU B C 1
ATOM 2295 O O . GLU B 1 88 ? -2.027 -16.058 6.331 1.00 20.90 103 GLU B O 1
ATOM 2301 N N . ALA B 1 89 ? -3.045 -16.244 8.327 1.00 20.12 104 ALA B N 1
ATOM 2302 C CA . ALA B 1 89 ? -3.634 -17.563 8.061 1.00 19.98 104 ALA B CA 1
ATOM 2303 C C . ALA B 1 89 ? -4.567 -17.463 6.846 1.00 20.08 104 ALA B C 1
ATOM 2304 O O . ALA B 1 89 ? -4.558 -18.328 5.987 1.00 20.75 104 ALA B O 1
ATOM 2306 N N . TYR B 1 90 ? -5.336 -16.380 6.762 1.00 19.99 105 TYR B N 1
ATOM 2307 C CA . TYR B 1 90 ? -6.317 -16.220 5.702 1.00 22.12 105 TYR B CA 1
ATOM 2308 C C . TYR B 1 90 ? -5.639 -15.960 4.344 1.00 21.88 105 TYR B C 1
ATOM 2309 O O . TYR B 1 90 ? -6.114 -16.389 3.315 1.00 20.43 105 TYR B O 1
ATOM 2318 N N . PHE B 1 91 ? -4.583 -15.168 4.331 1.00 24.40 106 PHE B 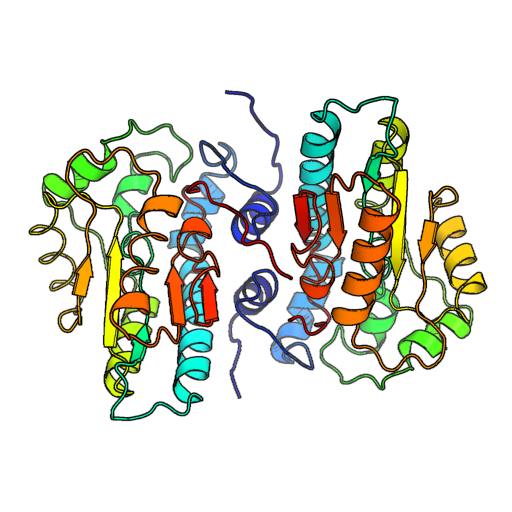N 1
ATOM 2319 C CA . PHE B 1 91 ? -3.888 -14.901 3.066 1.00 26.56 106 PHE B CA 1
ATOM 2320 C C . PHE B 1 91 ? -3.215 -16.106 2.512 1.00 26.56 106 PHE B C 1
ATOM 2321 O O . PHE B 1 91 ? -3.227 -16.319 1.288 1.00 25.03 106 PHE B O 1
ATOM 2329 N N . TYR B 1 92 ? -2.677 -16.914 3.427 1.00 21.74 107 TYR B N 1
ATOM 2330 C CA . TYR B 1 92 ? -2.194 -18.253 3.071 1.00 21.40 107 TYR B CA 1
ATOM 2331 C C . TYR B 1 92 ? -3.311 -19.169 2.540 1.00 20.70 107 TYR B C 1
ATOM 2332 O O . TYR B 1 92 ? -3.191 -19.706 1.444 1.00 20.57 107 TYR B O 1
ATOM 2341 N N . ALA B 1 93 ? -4.378 -19.334 3.320 1.00 20.09 108 ALA B N 1
ATOM 2342 C CA . ALA B 1 93 ? -5.543 -20.128 2.916 1.00 19.65 108 ALA B CA 1
ATOM 2343 C C . ALA B 1 93 ? -6.094 -19.732 1.536 1.00 19.30 108 ALA B C 1
ATOM 2344 O O . ALA B 1 93 ? -6.369 -20.575 0.730 1.00 20.42 108 ALA B O 1
ATOM 2346 N N . LYS B 1 94 ? -6.257 -18.433 1.263 1.00 19.03 109 LYS B N 1
ATOM 2347 C CA . LYS B 1 94 ? -6.901 -18.049 0.014 1.00 22.35 109 LYS B CA 1
ATOM 2348 C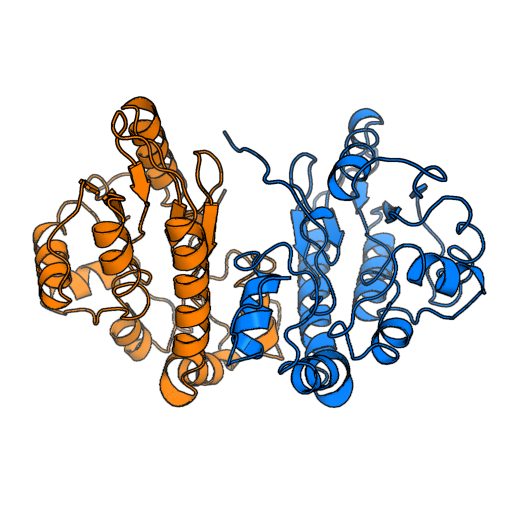 C . LYS B 1 94 ? -5.985 -18.182 -1.220 1.00 23.45 109 LYS B C 1
ATOM 2349 O O . LYS B 1 94 ? -6.459 -17.978 -2.348 1.00 24.00 109 LYS B O 1
ATOM 2355 N N . GLY B 1 95 ? -4.709 -18.521 -0.999 1.00 22.18 110 GLY B N 1
ATOM 2356 C CA . GLY B 1 95 ? -3.782 -18.806 -2.100 1.00 23.67 110 GLY B CA 1
ATOM 2357 C C . GLY B 1 95 ? -3.694 -20.295 -2.456 1.00 22.89 110 GLY B C 1
ATOM 2358 O O . GLY B 1 95 ? -3.039 -20.661 -3.416 1.00 22.47 110 GLY B O 1
ATOM 2359 N N . LEU B 1 96 ? -4.340 -21.162 -1.691 1.00 22.21 111 LEU B N 1
ATOM 2360 C CA . LEU B 1 96 ? -4.252 -22.615 -1.972 1.00 23.59 111 LEU B CA 1
ATOM 2361 C C . LEU B 1 96 ? -5.156 -23.015 -3.136 1.00 25.86 111 LEU B C 1
ATOM 2362 O O . LEU B 1 96 ? -6.268 -22.525 -3.228 1.00 26.99 111 LEU B O 1
ATOM 2367 N N . ALA B 1 97 ? -4.678 -23.944 -3.968 1.00 26.99 112 ALA B N 1
ATOM 2368 C CA . ALA B 1 97 ? -5.435 -24.400 -5.129 1.00 29.94 112 ALA B CA 1
ATOM 2369 C C . ALA B 1 97 ? -6.058 -25.683 -4.643 1.00 31.57 112 ALA B C 1
ATOM 2370 O O . ALA B 1 97 ? -5.356 -26.668 -4.497 1.00 34.41 112 ALA B O 1
ATOM 2372 N N . LEU B 1 98 ? -7.341 -25.641 -4.284 1.00 29.29 113 LEU B N 1
ATOM 2373 C CA . LEU B 1 98 ? -7.982 -26.800 -3.653 1.00 30.13 113 LEU B CA 1
ATOM 2374 C C . LEU B 1 98 ? -8.606 -27.680 -4.696 1.00 29.80 113 LEU B C 1
ATOM 2375 O O . LEU B 1 98 ? -9.241 -27.169 -5.613 1.00 30.70 113 LEU B O 1
ATOM 2380 N N . LYS B 1 99 ? -8.414 -28.986 -4.541 1.00 30.39 114 LYS B N 1
ATOM 2381 C CA . LYS B 1 99 ? -8.923 -29.995 -5.452 1.00 38.26 114 LYS B CA 1
ATOM 2382 C C . LYS B 1 99 ? -10.294 -30.465 -4.973 1.00 38.24 114 LYS B C 1
ATOM 2383 O O . LYS B 1 99 ? -10.543 -30.575 -3.762 1.00 38.00 114 LYS B O 1
ATOM 2389 N N . ASN B 1 100 ? -11.174 -30.755 -5.921 1.00 37.54 115 ASN B N 1
ATOM 2390 C CA . ASN B 1 100 ? -12.555 -31.118 -5.603 1.00 41.79 115 ASN B CA 1
ATOM 2391 C C . ASN B 1 100 ? -12.724 -32.550 -5.113 1.00 42.55 115 ASN B C 1
ATOM 2392 O O . ASN B 1 100 ? -13.810 -32.919 -4.654 1.00 47.29 115 ASN B O 1
ATOM 2397 N N . ASP B 1 101 ? -11.662 -33.346 -5.210 1.00 40.84 116 ASP B N 1
ATOM 2398 C CA . ASP B 1 101 ? -11.743 -34.792 -4.941 1.00 47.43 116 ASP B CA 1
ATOM 2399 C C . ASP B 1 101 ? -11.227 -35.225 -3.549 1.00 48.46 116 ASP B C 1
ATOM 2400 O O . ASP B 1 101 ? -11.198 -36.419 -3.234 1.00 47.17 116 ASP B O 1
ATOM 2405 N N . THR B 1 102 ? -10.831 -34.277 -2.723 1.00 44.06 117 THR B N 1
ATOM 2406 C CA . THR B 1 102 ? -10.454 -34.583 -1.365 1.00 41.98 117 THR B CA 1
ATOM 2407 C C . THR B 1 102 ? -11.050 -33.663 -0.346 1.00 37.18 117 THR B C 1
ATOM 2408 O O . THR B 1 102 ? -11.516 -32.602 -0.641 1.00 36.00 117 THR B O 1
ATOM 2412 N N . VAL B 1 103 ? -11.077 -34.127 0.877 1.00 35.80 118 VAL B N 1
ATOM 2413 C CA . VAL B 1 103 ? -11.650 -33.314 1.944 1.00 34.56 118 VAL B CA 1
ATOM 2414 C C . VAL B 1 103 ? -10.535 -32.373 2.443 1.00 29.61 118 VAL B C 1
ATOM 2415 O O . VAL B 1 103 ? -9.535 -32.837 2.989 1.00 27.71 118 VAL B O 1
ATOM 2419 N N . ASN B 1 104 ? -10.689 -31.081 2.192 1.00 27.74 119 ASN B N 1
ATOM 2420 C CA . ASN B 1 104 ? -9.681 -30.084 2.593 1.00 28.19 119 ASN B CA 1
ATOM 2421 C C . ASN B 1 104 ? -10.070 -29.472 3.926 1.00 26.40 119 ASN B C 1
ATOM 2422 O O . ASN B 1 104 ? -11.136 -28.860 4.035 1.00 28.42 119 ASN B O 1
ATOM 2427 N N . VAL B 1 105 ? -9.208 -29.639 4.926 1.00 26.54 120 VAL B N 1
ATOM 2428 C CA . VAL B 1 105 ? -9.569 -29.273 6.313 1.00 24.67 120 VAL B CA 1
ATOM 2429 C C . VAL B 1 105 ? -8.576 -28.316 6.982 1.00 25.66 120 VAL B C 1
ATOM 2430 O O . VAL B 1 105 ? -7.391 -28.196 6.593 1.00 25.28 120 VAL B O 1
ATOM 2434 N N . TRP B 1 106 ? -9.091 -27.586 7.964 1.00 22.95 121 TRP B N 1
ATOM 2435 C CA . TRP B 1 106 ? -8.273 -26.730 8.796 1.00 21.34 121 TRP B CA 1
ATOM 2436 C C . TRP B 1 106 ? -8.562 -27.055 10.237 1.00 22.49 121 TRP B C 1
ATOM 2437 O O . TRP B 1 106 ? -9.737 -27.073 10.645 1.00 22.77 121 TRP B O 1
ATOM 2448 N N . ILE B 1 107 ? -7.511 -27.326 11.004 1.00 22.36 122 ILE B N 1
ATOM 2449 C CA A ILE B 1 107 ? -7.669 -27.692 12.412 0.50 22.84 122 ILE B CA 1
ATOM 2450 C CA B ILE B 1 107 ? -7.631 -27.705 12.415 0.50 23.00 122 ILE B CA 1
ATOM 2451 C C . ILE B 1 107 ? -7.738 -26.453 13.291 1.00 22.51 122 ILE B C 1
ATOM 2452 O O . ILE B 1 107 ? -6.919 -25.533 13.167 1.00 21.42 122 ILE B O 1
ATOM 2461 N N . PHE B 1 108 ? -8.762 -26.426 14.145 1.00 21.62 123 PHE B N 1
ATOM 2462 C CA . PHE B 1 108 ? -8.922 -25.392 15.189 1.00 22.30 123 PHE B CA 1
ATOM 2463 C C . PHE B 1 108 ? -8.866 -26.059 16.550 1.00 20.96 123 PHE B C 1
ATOM 2464 O O . PHE B 1 108 ? -9.414 -27.154 16.768 1.00 22.24 123 PHE B O 1
ATOM 2472 N N . ASP B 1 109 ? -8.144 -25.411 17.446 1.00 19.73 124 ASP B N 1
ATOM 2473 C CA . ASP B 1 109 ? -8.301 -25.611 18.869 1.00 21.67 124 ASP B CA 1
ATOM 2474 C C . ASP B 1 109 ? -9.559 -24.854 19.326 1.00 22.44 124 ASP B C 1
ATOM 2475 O O . ASP B 1 109 ? -10.133 -24.061 18.558 1.00 22.16 124 ASP B O 1
ATOM 2480 N N . LEU B 1 110 ? -10.011 -25.118 20.550 1.00 25.09 125 LEU B N 1
ATOM 2481 C CA . LEU B 1 110 ? -11.182 -24.454 21.090 1.00 24.19 125 LEU B CA 1
ATOM 2482 C C . LEU B 1 110 ? -10.833 -23.387 22.123 1.00 24.91 125 LEU B C 1
ATOM 2483 O O . LEU B 1 110 ? -10.989 -22.206 21.862 1.00 23.06 125 LEU B O 1
ATOM 2488 N N . ASP B 1 111 ? -10.388 -23.816 23.314 1.00 24.61 126 ASP B N 1
ATOM 2489 C CA . ASP B 1 111 ? -10.182 -22.858 24.419 1.00 24.66 126 ASP B CA 1
ATOM 2490 C C . ASP B 1 111 ? -9.033 -21.887 24.146 1.00 22.30 126 ASP B C 1
ATOM 2491 O O . ASP B 1 111 ? -7.904 -22.294 23.869 1.00 24.19 126 ASP B O 1
ATOM 2496 N N . ASP B 1 112 ? -9.346 -20.596 24.153 1.00 22.22 127 ASP B N 1
ATOM 2497 C CA . ASP B 1 112 ? -8.360 -19.582 23.842 1.00 22.73 127 ASP B CA 1
ATOM 2498 C C . ASP B 1 112 ? -7.890 -19.551 22.378 1.00 23.94 127 ASP B C 1
ATOM 2499 O O . ASP B 1 112 ? -6.942 -18.849 22.027 1.00 22.37 127 ASP B O 1
ATOM 2504 N N . THR B 1 113 ? -8.705 -20.169 21.518 1.00 21.06 128 THR B N 1
ATOM 2505 C CA . THR B 1 113 ? -8.538 -20.060 20.059 1.00 21.13 128 THR B CA 1
ATOM 2506 C C . THR B 1 113 ? -9.862 -19.552 19.474 1.00 22.53 128 THR B C 1
ATOM 2507 O O . THR B 1 113 ? -9.899 -18.472 18.890 1.00 21.88 128 THR B O 1
ATOM 2511 N N . LEU B 1 114 ? -10.958 -20.279 19.730 1.00 22.01 129 LEU B N 1
ATOM 2512 C CA . LEU B 1 114 ? -12.305 -19.811 19.360 1.00 25.17 129 LEU B CA 1
ATOM 2513 C C . LEU B 1 114 ? -13.082 -19.166 20.522 1.00 25.43 129 LEU B C 1
ATOM 2514 O O . LEU B 1 114 ? -13.825 -18.211 20.314 1.00 27.17 129 LEU B O 1
ATOM 2519 N N . LEU B 1 115 ? -12.899 -19.710 21.718 1.00 27.56 130 LEU B N 1
ATOM 2520 C CA . LEU B 1 115 ? -13.586 -19.269 22.948 1.00 27.97 130 LEU B CA 1
ATOM 2521 C C . LEU B 1 115 ? -12.569 -18.838 24.009 1.00 27.31 130 LEU B C 1
ATOM 2522 O O . LEU B 1 115 ? -11.602 -19.553 24.262 1.00 29.51 130 LEU B O 1
ATOM 2527 N N . SER B 1 116 ? -12.857 -17.730 24.689 1.00 27.00 131 SER B N 1
ATOM 2528 C CA . SER B 1 116 ? -11.922 -17.080 25.613 1.00 27.20 131 SER B CA 1
ATOM 2529 C C . SER B 1 116 ? -12.124 -17.503 27.067 1.00 29.13 131 SER B C 1
ATOM 2530 O O . SER B 1 116 ? -13.254 -17.455 27.594 1.00 29.30 131 SER B O 1
ATOM 2533 N N . SER B 1 117 ? -11.048 -17.932 27.724 1.00 27.40 132 SER B N 1
ATOM 2534 C CA . SER B 1 117 ? -11.126 -18.213 29.164 1.00 27.41 132 SER B CA 1
ATOM 2535 C C . SER B 1 117 ? -10.805 -16.975 30.022 1.00 28.93 132 SER B C 1
ATOM 2536 O O . SER B 1 117 ? -10.712 -17.073 31.267 1.00 28.97 132 SER B O 1
ATOM 2539 N N . ILE B 1 118 ? -10.649 -15.824 29.379 1.00 27.82 133 ILE B N 1
ATOM 2540 C CA . ILE B 1 118 ? -10.257 -14.585 30.075 1.00 30.68 133 ILE B CA 1
ATOM 2541 C C . ILE B 1 118 ? -11.163 -14.247 31.279 1.00 33.30 133 ILE B C 1
ATOM 2542 O O . ILE B 1 118 ? -10.636 -14.028 32.386 1.00 32.56 133 ILE B O 1
ATOM 2547 N N . PRO B 1 119 ? -12.512 -14.236 31.093 1.00 33.65 134 PRO B N 1
ATOM 2548 C CA . PRO B 1 119 ? -13.349 -13.978 32.292 1.00 34.01 134 PRO B CA 1
ATOM 2549 C C . PRO B 1 119 ? -13.036 -14.895 33.490 1.00 34.57 134 PRO B C 1
ATOM 2550 O O . PRO B 1 119 ? -13.120 -14.444 34.634 1.00 37.55 134 PRO B O 1
ATOM 2554 N N . TYR B 1 120 ? -12.679 -16.154 33.248 1.00 31.17 135 TYR B N 1
ATOM 2555 C CA . TYR B 1 120 ? -12.320 -17.056 34.335 1.00 30.78 135 TYR B CA 1
ATOM 2556 C C . TYR B 1 120 ? -10.970 -16.680 34.962 1.00 32.93 135 TYR B C 1
ATOM 2557 O O . TYR B 1 120 ? -10.864 -16.499 36.188 1.00 32.71 135 TYR B O 1
ATOM 2566 N N . TYR B 1 121 ? -9.951 -16.542 34.123 1.00 30.77 136 TYR B N 1
ATOM 2567 C CA . TYR B 1 121 ? -8.625 -16.146 34.611 1.00 30.58 136 TYR B CA 1
ATOM 2568 C C . TYR B 1 121 ? -8.600 -14.793 35.273 1.00 29.17 136 TYR B C 1
ATOM 2569 O O . TYR B 1 121 ? -7.809 -14.585 36.207 1.00 31.06 136 TYR B O 1
ATOM 2578 N N . ALA B 1 122 ? -9.468 -13.897 34.807 1.00 30.74 137 ALA B N 1
ATOM 2579 C CA . ALA B 1 122 ? -9.545 -12.539 35.358 1.00 32.62 137 ALA B CA 1
ATOM 2580 C C . ALA B 1 122 ? -9.883 -12.589 36.852 1.00 38.41 137 ALA B C 1
ATOM 2581 O O . ALA B 1 122 ? -9.413 -11.757 37.624 1.00 38.56 137 ALA B O 1
ATOM 2583 N N . LYS B 1 123 ? -10.691 -13.573 37.249 1.00 38.56 138 LYS B N 1
ATOM 2584 C CA . LYS B 1 123 ? -11.095 -13.728 38.647 1.00 42.13 138 LYS B CA 1
ATOM 2585 C C . LYS B 1 123 ? -9.947 -14.286 39.462 1.00 42.50 138 LYS B C 1
ATOM 2586 O O . LYS B 1 123 ? -9.863 -14.039 40.667 1.00 39.94 138 LYS B O 1
ATOM 2592 N N . TYR B 1 124 ? -9.067 -15.038 38.800 1.00 40.19 139 TYR B N 1
ATOM 2593 C CA . TYR B 1 124 ? -7.942 -15.665 39.477 1.00 38.38 139 TYR B CA 1
ATOM 2594 C C . TYR B 1 124 ? -6.574 -15.045 39.153 1.00 37.08 139 TYR B C 1
ATOM 2595 O O . TYR B 1 124 ? -5.551 -15.715 39.124 1.00 40.19 139 TYR B O 1
ATOM 2604 N N . GLY B 1 125 ? -6.577 -13.739 38.936 1.00 37.85 140 GLY B N 1
ATOM 2605 C CA . GLY B 1 125 ? -5.340 -12.979 38.872 1.00 35.87 140 GLY B CA 1
ATOM 2606 C C . GLY B 1 125 ? -4.598 -13.120 37.554 1.00 37.03 140 GLY B C 1
ATOM 2607 O O . GLY B 1 125 ? -3.358 -13.027 37.509 1.00 33.78 140 GLY B O 1
ATOM 2608 N N . TYR B 1 126 ? -5.349 -13.365 36.483 1.00 33.44 141 TYR B N 1
ATOM 2609 C CA . TYR B 1 126 ? -4.765 -13.396 35.136 1.00 33.51 141 TYR B CA 1
ATOM 2610 C C . TYR B 1 126 ? -3.579 -14.353 34.987 1.00 30.10 141 TYR B C 1
ATOM 2611 O O . TYR B 1 126 ? -2.590 -14.037 34.327 1.00 31.20 141 TYR B O 1
ATOM 2620 N N . GLY B 1 127 ? -3.697 -15.534 35.581 1.00 29.62 142 GLY B N 1
ATOM 2621 C CA . GLY B 1 127 ? -2.695 -16.580 35.421 1.00 29.05 142 GLY B CA 1
ATOM 2622 C C . GLY B 1 127 ? -1.634 -16.617 36.520 1.00 29.39 142 GLY B C 1
ATOM 2623 O O . GLY B 1 127 ? -0.897 -17.606 36.636 1.00 26.95 142 GLY B O 1
ATOM 2624 N N . THR B 1 128 ? -1.563 -15.561 37.333 1.00 28.91 143 THR B N 1
ATOM 2625 C CA . THR B 1 128 ? -0.570 -15.501 38.440 1.00 30.59 143 THR B CA 1
ATOM 2626 C C . THR B 1 128 ? -0.905 -16.415 39.622 1.00 33.73 143 THR B C 1
ATOM 2627 O O . THR B 1 128 ? -0.038 -16.732 40.432 1.00 32.61 143 THR B O 1
ATOM 2631 N N . GLU B 1 129 ? -2.161 -16.831 39.734 1.00 35.43 144 GLU B N 1
ATOM 2632 C CA . GLU B 1 129 ? -2.559 -17.698 40.847 1.00 37.13 144 GLU B CA 1
ATOM 2633 C C . GLU B 1 129 ? -2.659 -19.136 40.3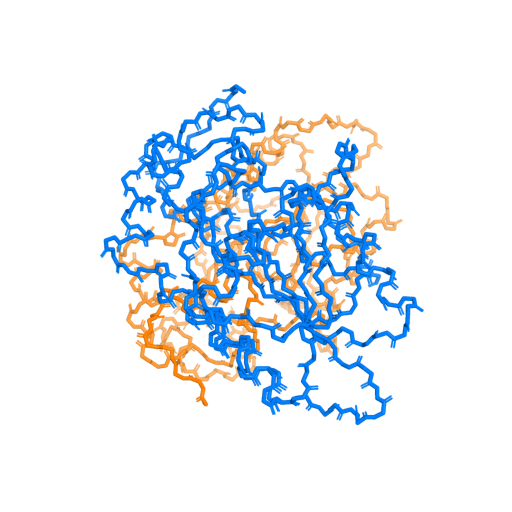86 1.00 39.86 144 GLU B C 1
ATOM 2634 O O . GLU B 1 129 ? -2.958 -19.402 39.215 1.00 38.61 144 GLU B O 1
ATOM 2640 N N . ASN B 1 130 ? -2.400 -20.070 41.296 1.00 42.54 145 ASN B N 1
ATOM 2641 C CA . ASN B 1 130 ? -2.601 -21.479 40.977 1.00 47.73 145 ASN B CA 1
ATOM 2642 C C . ASN B 1 130 ? -4.104 -21.745 40.881 1.00 47.35 145 ASN B C 1
ATOM 2643 O O . ASN B 1 130 ? -4.892 -21.147 41.613 1.00 42.42 145 ASN B O 1
ATOM 2648 N N . THR B 1 131 ? -4.507 -22.582 39.936 1.00 47.21 146 THR B N 1
ATOM 2649 C CA . THR B 1 131 ? -5.908 -22.973 39.843 1.00 49.76 146 THR B CA 1
ATOM 2650 C C . THR B 1 131 ? -5.934 -24.482 39.922 1.00 48.58 146 THR B C 1
ATOM 2651 O O . THR B 1 131 ? -5.022 -25.136 39.430 1.00 48.63 146 THR B O 1
ATOM 2655 N N . ALA B 1 132 ? -6.953 -25.025 40.576 1.00 51.73 147 ALA B N 1
ATOM 2656 C CA . ALA B 1 132 ? -7.060 -26.473 40.748 1.00 52.80 147 ALA B CA 1
ATOM 2657 C C . ALA B 1 132 ? -7.504 -27.131 39.438 1.00 55.18 147 ALA B C 1
ATOM 2658 O O . ALA B 1 132 ? -8.321 -26.561 38.709 1.00 52.96 147 ALA B O 1
ATOM 2660 N N . PRO B 1 133 ? -6.942 -28.318 39.116 1.00 58.11 148 PRO B N 1
ATOM 2661 C CA . PRO B 1 133 ? -7.369 -29.010 37.893 1.00 57.18 148 PRO B CA 1
ATOM 2662 C C . PRO B 1 133 ? -8.839 -29.450 37.979 1.00 52.00 148 PRO B C 1
ATOM 2663 O O . PRO B 1 133 ? -9.271 -30.003 38.994 1.00 49.22 148 PRO B O 1
ATOM 2667 N N . GLY B 1 134 ? -9.597 -29.174 36.925 1.00 50.94 149 GLY B N 1
ATOM 2668 C CA . GLY B 1 134 ? -11.021 -29.478 36.908 1.00 48.65 149 GLY B CA 1
ATOM 2669 C C . GLY B 1 134 ? -11.901 -28.284 37.228 1.00 49.52 149 GLY B C 1
ATOM 2670 O O . GLY B 1 134 ? -13.098 -28.294 36.927 1.00 50.50 149 GLY B O 1
ATOM 2671 N N . ALA B 1 135 ? -11.309 -27.244 37.815 1.00 44.75 150 ALA B N 1
ATOM 2672 C CA . ALA B 1 135 ? -12.070 -26.065 38.228 1.00 43.10 150 ALA B CA 1
ATOM 2673 C C . ALA B 1 135 ? -12.622 -25.284 37.044 1.00 39.22 150 ALA B C 1
ATOM 2674 O O . ALA B 1 135 ? -13.781 -24.872 37.057 1.00 35.36 150 ALA B O 1
ATOM 2676 N N . TYR B 1 136 ? -11.793 -25.082 36.017 1.00 38.64 151 TYR B N 1
ATOM 2677 C CA . TYR B 1 136 ? -12.255 -24.410 34.817 1.00 37.91 151 TYR B CA 1
ATOM 2678 C C . TYR B 1 136 ? -13.416 -25.199 34.187 1.00 35.17 151 TYR B C 1
ATOM 2679 O O . TYR B 1 136 ? -14.413 -24.624 33.792 1.00 32.87 151 TYR B O 1
ATOM 2688 N N . TRP B 1 137 ? -13.295 -26.518 34.135 1.00 36.93 152 TRP B N 1
ATOM 2689 C CA . TRP B 1 137 ? -14.383 -27.344 33.606 1.00 42.34 152 TRP B CA 1
ATOM 2690 C C . TRP B 1 137 ? -15.651 -27.221 34.414 1.00 39.05 152 TRP B C 1
ATOM 2691 O O . TRP B 1 137 ? -16.741 -27.097 33.854 1.00 39.74 152 TRP B O 1
ATOM 2702 N N . SER B 1 138 ? -15.518 -27.199 35.739 1.00 40.19 153 SER B N 1
ATOM 2703 C CA . SER B 1 138 ? -16.683 -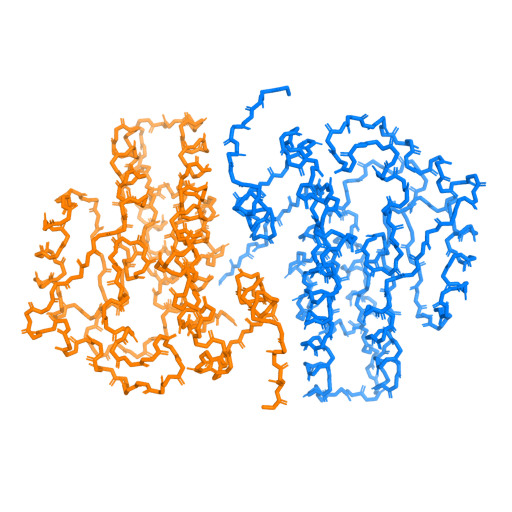27.023 36.610 1.00 36.81 153 SER B CA 1
ATOM 2704 C C . SER B 1 138 ? -17.346 -25.687 36.349 1.00 34.89 153 SER B C 1
ATOM 2705 O O . SER B 1 138 ? -18.575 -25.591 36.265 1.00 35.79 153 SER B O 1
ATOM 2708 N N . TRP B 1 139 ? -16.524 -24.651 36.204 1.00 32.98 154 TRP B N 1
ATOM 2709 C CA . TRP B 1 139 ? -17.005 -23.338 35.816 1.00 36.18 154 TRP B CA 1
ATOM 2710 C C . TRP B 1 139 ? -17.804 -23.398 34.532 1.00 37.19 154 TRP B C 1
ATOM 2711 O O . TRP B 1 139 ? -18.858 -22.767 34.423 1.00 37.66 154 TRP B O 1
ATOM 2722 N N . LEU B 1 140 ? -17.310 -24.154 33.550 1.00 40.24 155 LEU B N 1
ATOM 2723 C CA . LEU B 1 140 ? -18.028 -24.303 32.269 1.00 42.53 155 LEU B CA 1
ATOM 2724 C C . LEU B 1 140 ? -19.365 -25.027 32.463 1.00 43.97 155 LEU B C 1
ATOM 2725 O O . LEU B 1 140 ? -20.364 -24.676 31.845 1.00 45.03 155 LEU B O 1
ATOM 2730 N N . GLU B 1 141 ? -19.382 -26.016 33.353 1.00 49.01 156 GLU B N 1
ATOM 2731 C CA . GLU B 1 141 ? -20.624 -26.711 33.721 1.00 50.92 156 GLU B CA 1
ATOM 2732 C C . GLU B 1 141 ? -21.639 -25.855 34.494 1.00 52.48 156 GLU B C 1
ATOM 2733 O O . GLU B 1 141 ? -22.821 -26.190 34.533 1.00 58.77 156 GLU B O 1
ATOM 2739 N N . SER B 1 142 ? -21.195 -24.747 35.079 1.00 50.46 157 SER B N 1
ATOM 2740 C CA . SER B 1 142 ? -22.048 -23.944 35.956 1.00 52.46 157 SER B CA 1
ATOM 2741 C C . SER B 1 142 ? -23.065 -23.049 35.235 1.00 54.38 157 SER B C 1
ATOM 2742 O O . SER B 1 142 ? -23.843 -22.325 35.893 1.00 52.75 157 SER B O 1
ATOM 2745 N N . GLY B 1 143 ? -23.040 -23.084 33.902 1.00 53.30 158 GLY B N 1
ATOM 2746 C CA . GLY B 1 143 ? -23.841 -22.169 33.078 1.00 55.34 158 GLY B CA 1
ATOM 2747 C C . GLY B 1 143 ? -23.057 -20.957 32.587 1.00 56.68 158 GLY B C 1
ATOM 2748 O O . GLY B 1 143 ? -23.629 -20.019 32.016 1.00 53.01 158 GLY B O 1
ATOM 2749 N N . GLU B 1 144 ? -21.743 -20.970 32.803 1.00 54.70 159 GLU B N 1
ATOM 2750 C CA . GLU B 1 144 ? -20.917 -19.820 32.453 1.00 55.06 159 GLU B CA 1
ATOM 2751 C C . GLU B 1 144 ? -20.485 -19.871 30.995 1.00 50.47 159 GLU B C 1
ATOM 2752 O O . GLU B 1 144 ? -19.813 -20.804 30.565 1.00 51.94 159 GLU B O 1
ATOM 2758 N N . SER B 1 145 ? -20.906 -18.874 30.230 1.00 48.36 160 SER B N 1
ATOM 2759 C CA . SER B 1 145 ? -20.531 -18.810 28.822 1.00 50.67 160 SER B CA 1
ATOM 2760 C C . SER B 1 145 ? -19.173 -18.136 28.671 1.00 47.30 160 SER B C 1
ATOM 2761 O O . SER B 1 145 ? -18.731 -17.379 29.539 1.00 49.62 160 SER B O 1
ATOM 2764 N N . THR B 1 146 ? -18.492 -18.446 27.577 1.00 43.16 161 THR B N 1
ATOM 2765 C CA . THR B 1 146 ? -17.228 -17.791 27.262 1.00 39.77 161 THR B CA 1
ATOM 2766 C C . THR B 1 146 ? -17.436 -16.862 26.061 1.00 37.33 161 THR B C 1
ATOM 2767 O O . THR B 1 146 ? -18.202 -17.178 25.146 1.00 40.75 161 THR B O 1
ATOM 2771 N N . PRO B 1 147 ? -16.792 -15.688 26.068 1.00 34.17 162 PRO B N 1
ATOM 2772 C CA . PRO B 1 147 ? -16.937 -14.851 24.890 1.00 32.21 162 PRO B CA 1
ATOM 2773 C C . PRO B 1 147 ? -16.183 -15.469 23.699 1.00 30.99 162 PRO B C 1
ATOM 2774 O O . PRO B 1 147 ? -15.248 -16.241 23.892 1.00 28.09 162 PRO B O 1
ATOM 2778 N N . GLY B 1 148 ? -16.626 -15.154 22.492 1.00 28.13 163 GLY B N 1
ATOM 2779 C CA . GLY B 1 148 ? -15.937 -15.634 21.296 1.00 28.35 163 GLY B CA 1
ATOM 2780 C C . GLY B 1 148 ? -14.689 -14.804 21.066 1.00 28.08 163 GLY B C 1
ATOM 2781 O O . GLY B 1 148 ? -14.592 -13.636 21.508 1.00 27.10 163 GLY B O 1
ATOM 2782 N N . LEU B 1 149 ? -13.711 -15.391 20.397 1.00 25.66 164 LEU B N 1
ATOM 2783 C CA . LEU B 1 149 ? -12.551 -14.598 19.959 1.00 26.50 164 LEU B CA 1
ATOM 2784 C C . LEU B 1 149 ? -12.785 -14.130 18.513 1.00 26.87 164 LEU B C 1
ATOM 2785 O O . LEU B 1 149 ? -12.569 -14.904 17.579 1.00 26.35 164 LEU B O 1
ATOM 2790 N N . PRO B 1 150 ? -13.232 -12.866 18.314 1.00 26.36 165 PRO B N 1
ATOM 2791 C CA . PRO B 1 150 ? -13.746 -12.514 16.980 1.00 26.56 165 PRO B CA 1
ATOM 2792 C C . PRO B 1 150 ? -12.742 -12.576 15.823 1.00 25.20 165 PRO B C 1
ATOM 2793 O O . PRO B 1 150 ? -13.170 -12.660 14.696 1.00 27.42 165 PRO B O 1
ATOM 2797 N N . GLU B 1 151 ? -11.440 -12.486 16.082 1.00 25.08 166 GLU B N 1
ATOM 2798 C CA . GLU B 1 151 ? -10.474 -12.547 14.973 1.00 23.99 166 GLU B CA 1
ATOM 2799 C C . GLU B 1 151 ? -10.382 -13.958 14.439 1.00 23.47 166 GLU B C 1
ATOM 2800 O O . GLU B 1 151 ? -10.219 -14.174 13.220 1.00 23.85 166 GLU B O 1
ATOM 2806 N N . THR B 1 152 ? -10.462 -14.918 15.353 1.00 21.84 167 THR B N 1
ATOM 2807 C CA . THR B 1 152 ? -10.475 -16.318 14.949 1.00 23.71 167 THR B CA 1
ATOM 2808 C C . THR B 1 152 ? -11.829 -16.699 14.325 1.00 23.39 167 THR B C 1
ATOM 2809 O O . THR B 1 152 ? -11.884 -17.462 13.357 1.00 23.08 167 THR B O 1
ATOM 2813 N N . LEU B 1 153 ? -12.917 -16.225 14.924 1.00 23.12 168 LEU B N 1
ATOM 2814 C CA . LEU B 1 153 ? -14.236 -16.418 14.331 1.00 22.95 168 LEU B CA 1
ATOM 2815 C C . LEU B 1 153 ? -14.305 -15.868 12.877 1.00 25.16 168 LEU B C 1
ATOM 2816 O O . LEU B 1 153 ? -14.916 -16.503 12.024 1.00 25.55 168 LEU B O 1
ATOM 2821 N N . HIS B 1 154 ? -13.745 -14.677 12.610 1.00 25.65 169 HIS B N 1
ATOM 2822 C CA A HIS B 1 154 ? -13.671 -14.183 11.228 0.50 25.86 169 HIS B CA 1
ATOM 2823 C CA B HIS B 1 154 ? -13.647 -14.174 11.234 0.50 26.04 169 HIS B CA 1
ATOM 2824 C C . HIS B 1 154 ? -12.910 -15.171 10.348 1.00 26.83 169 HIS B C 1
ATOM 2825 O O . HIS B 1 154 ? -13.359 -15.497 9.240 1.00 25.14 169 HIS B O 1
ATOM 2838 N N . LEU B 1 155 ? -11.784 -15.718 10.836 1.00 23.67 170 LEU B N 1
ATOM 2839 C CA . LEU B 1 155 ? -11.016 -16.693 10.045 1.00 22.93 170 LEU B CA 1
ATOM 2840 C C . LEU B 1 155 ? -11.867 -17.930 9.770 1.00 24.33 170 LEU B C 1
ATOM 2841 O O . LEU B 1 155 ? -11.918 -18.415 8.627 1.00 22.27 170 LEU B O 1
ATOM 2846 N N . TYR B 1 156 ? -12.516 -18.439 10.824 1.00 20.90 171 TYR B N 1
ATOM 2847 C CA . TYR B 1 156 ? -13.402 -19.614 10.692 1.00 21.26 171 TYR B CA 1
ATOM 2848 C C . TYR B 1 156 ? -14.455 -19.406 9.568 1.00 22.26 171 TYR B C 1
ATOM 2849 O O . TYR B 1 156 ? -14.598 -20.245 8.675 1.00 22.11 171 TYR B O 1
ATOM 2858 N N . GLU B 1 157 ? -15.114 -18.247 9.568 1.00 22.74 172 GLU B N 1
ATOM 2859 C CA . GLU B 1 157 ? -16.121 -17.912 8.557 1.00 26.84 172 GLU B CA 1
ATOM 2860 C C . GLU B 1 157 ? -15.508 -17.785 7.133 1.00 26.49 172 GLU B C 1
ATOM 2861 O O . GLU B 1 157 ? -16.118 -18.196 6.127 1.00 25.46 172 GLU B O 1
ATOM 2867 N N . ASN B 1 158 ? -14.329 -17.182 7.060 1.00 25.80 173 ASN B N 1
ATOM 2868 C CA . ASN B 1 158 ? -13.603 -17.070 5.795 1.00 26.98 173 ASN B CA 1
ATOM 2869 C C . ASN B 1 158 ? -13.204 -18.397 5.198 1.00 24.82 173 ASN B C 1
ATOM 2870 O O . ASN B 1 158 ? -13.299 -18.561 3.989 1.00 23.44 173 ASN B O 1
ATOM 2875 N N . LEU B 1 159 ? -12.743 -19.320 6.034 1.00 24.75 174 LEU B N 1
ATOM 2876 C CA . LEU B 1 159 ? -12.363 -20.655 5.565 1.00 24.11 174 LEU B CA 1
ATOM 2877 C C . LEU B 1 159 ? -13.557 -21.435 4.989 1.00 25.18 174 LEU B C 1
ATOM 2878 O O . LEU B 1 159 ? -13.442 -22.107 3.940 1.00 23.91 174 LEU B O 1
ATOM 2883 N N . LEU B 1 160 ? -14.703 -21.349 5.667 1.00 25.08 175 LEU B N 1
ATOM 2884 C CA . LEU B 1 160 ? -15.932 -21.945 5.152 1.00 25.37 175 LEU B CA 1
ATOM 2885 C C . LEU B 1 160 ? -16.267 -21.374 3.771 1.00 26.16 175 LEU B C 1
ATOM 2886 O O . LEU B 1 160 ? -16.655 -22.106 2.879 1.00 24.37 175 LEU B O 1
ATOM 2891 N N . GLU B 1 161 ? -16.087 -20.072 3.585 1.00 24.33 176 GLU B N 1
ATOM 2892 C CA . GLU B 1 161 ? -16.376 -19.444 2.291 1.00 27.99 176 GLU B CA 1
ATOM 2893 C C . GLU B 1 161 ? -15.413 -19.956 1.198 1.00 26.18 176 GLU B C 1
ATOM 2894 O O . GLU B 1 161 ? -15.793 -20.073 0.027 1.00 24.94 176 GLU B O 1
ATOM 2900 N N . LEU B 1 162 ? -14.174 -20.263 1.585 1.00 24.69 177 LEU B N 1
ATOM 2901 C CA . LEU B 1 162 ? -13.171 -20.797 0.651 1.00 24.42 177 LEU B CA 1
ATOM 2902 C C . LEU B 1 162 ? -13.421 -22.295 0.382 1.00 27.04 177 LEU B C 1
ATOM 2903 O O . LEU B 1 162 ? -12.760 -22.924 -0.468 1.00 31.81 177 LEU B O 1
ATOM 2908 N N . GLY B 1 163 ? -14.347 -22.883 1.120 1.00 26.70 178 GLY B N 1
ATOM 2909 C CA . GLY B 1 163 ? -14.591 -24.340 0.992 1.00 28.61 178 GLY B CA 1
ATOM 2910 C C . GLY B 1 163 ? -13.630 -25.245 1.740 1.00 30.50 178 GLY B C 1
ATOM 2911 O O . GLY B 1 163 ? -13.511 -26.442 1.446 1.00 31.79 178 GLY B O 1
ATOM 2912 N N . ILE B 1 164 ? -12.936 -24.683 2.720 1.00 26.97 179 ILE B N 1
ATOM 2913 C CA . ILE B 1 164 ? -12.085 -25.481 3.591 1.00 28.38 179 ILE B CA 1
ATOM 2914 C C . ILE B 1 164 ? -12.930 -25.869 4.816 1.00 28.63 179 ILE B C 1
ATOM 2915 O O . ILE B 1 164 ? -13.661 -25.047 5.348 1.00 33.95 179 ILE B O 1
ATOM 2920 N N . GLU B 1 165 ? -12.838 -27.113 5.243 1.00 27.55 180 GLU B N 1
ATOM 2921 C CA . GLU B 1 165 ? -13.748 -27.614 6.269 1.00 31.06 180 GLU B CA 1
ATOM 2922 C C . GLU B 1 165 ? -13.078 -27.608 7.643 1.00 28.22 180 GLU B C 1
ATOM 2923 O O . GLU B 1 165 ? -12.138 -28.331 7.845 1.00 26.83 180 GLU B O 1
ATOM 2929 N N . PRO B 1 166 ? -13.543 -26.761 8.576 1.00 27.13 181 PRO B N 1
ATOM 2930 C CA . PRO B 1 166 ? -12.950 -26.737 9.928 1.00 25.63 181 PRO B CA 1
ATOM 2931 C C . PRO B 1 166 ? -13.206 -28.023 10.687 1.00 23.89 181 PRO B C 1
ATOM 2932 O O . PRO B 1 166 ? -14.317 -28.552 10.624 1.00 23.51 181 PRO B O 1
ATOM 2936 N N . ILE B 1 167 ? -12.180 -28.503 11.381 1.00 22.71 182 ILE B N 1
ATOM 2937 C CA . ILE B 1 167 ? -12.288 -29.570 12.369 1.00 22.55 182 ILE B CA 1
ATOM 2938 C C . ILE B 1 167 ? -11.806 -28.955 13.673 1.00 24.37 182 ILE B C 1
ATOM 2939 O O . ILE B 1 167 ? -10.688 -28.413 13.765 1.00 24.75 182 ILE B O 1
ATOM 2944 N N . ILE B 1 168 ? -12.673 -28.981 14.680 1.00 24.62 183 ILE B N 1
ATOM 2945 C CA . ILE B 1 168 ? -12.323 -28.397 15.980 1.00 23.50 183 ILE B CA 1
ATOM 2946 C C . ILE B 1 168 ? -11.880 -29.555 16.861 1.00 23.78 183 ILE B C 1
ATOM 2947 O O . ILE B 1 168 ? -12.658 -30.516 17.106 1.00 24.87 183 ILE B O 1
ATOM 2952 N N . ILE B 1 169 ? -10.630 -29.509 17.320 1.00 25.01 184 ILE B N 1
ATOM 2953 C CA . ILE B 1 169 ? -10.148 -30.531 18.267 1.00 24.01 184 ILE B CA 1
ATOM 2954 C C . ILE B 1 169 ? -9.966 -29.926 19.647 1.00 27.27 184 ILE B C 1
ATOM 2955 O O . ILE B 1 169 ? -9.158 -28.999 19.822 1.00 25.24 184 ILE B O 1
ATOM 2960 N N . SER B 1 170 ? -10.700 -30.451 20.629 1.00 24.42 185 SER B N 1
ATOM 2961 C CA . SER B 1 170 ? -10.649 -29.908 21.994 1.00 28.88 185 SER B CA 1
ATOM 2962 C C . SER B 1 170 ? -10.229 -30.947 23.047 1.00 29.73 185 SER B C 1
ATOM 2963 O O . SER B 1 170 ? -10.580 -32.127 22.951 1.00 28.04 185 SER B O 1
ATOM 2966 N N . ASP B 1 171 ? -9.474 -30.502 24.054 1.00 32.75 186 ASP B N 1
ATOM 2967 C CA A ASP B 1 171 ? -9.084 -31.349 25.184 0.50 32.55 186 ASP B CA 1
ATOM 2968 C CA B ASP B 1 171 ? -9.125 -31.410 25.151 0.50 31.76 186 ASP B CA 1
ATOM 2969 C C . ASP B 1 171 ? -10.223 -31.457 26.217 1.00 31.09 186 ASP B C 1
ATOM 2970 O O . ASP B 1 171 ? -10.097 -32.174 27.219 1.00 33.59 186 ASP B O 1
ATOM 2979 N N . ARG B 1 172 ? -11.320 -30.732 25.996 1.00 28.99 187 ARG B N 1
ATOM 2980 C CA . ARG B 1 172 ? -12.466 -30.811 26.935 1.00 28.53 187 ARG B CA 1
ATOM 2981 C C . ARG B 1 172 ? -12.974 -32.239 26.875 1.00 29.62 187 ARG B C 1
ATOM 2982 O O . ARG B 1 172 ? -12.947 -32.870 25.806 1.00 27.64 187 ARG B O 1
ATOM 2990 N N . TRP B 1 173 ? -13.398 -32.759 28.022 1.00 32.67 188 TRP B N 1
ATOM 2991 C CA . TRP B 1 173 ? -14.003 -34.106 28.076 1.00 35.68 188 TRP B CA 1
ATOM 2992 C C . TRP B 1 173 ? -15.307 -34.171 27.333 1.00 32.42 188 TRP B C 1
ATOM 2993 O O . TRP B 1 173 ? -16.046 -33.194 27.320 1.00 30.95 188 TRP B O 1
ATOM 3004 N N . LYS B 1 174 ? -15.600 -35.325 26.713 1.00 32.68 189 LYS B N 1
ATOM 3005 C CA . LYS B 1 174 ? -16.849 -35.525 25.942 1.00 35.14 189 LYS B CA 1
ATOM 3006 C C . LYS B 1 174 ? -18.116 -35.139 26.710 1.00 36.99 189 LYS B C 1
ATOM 3007 O O . LYS B 1 174 ? -19.075 -34.672 26.107 1.00 38.20 189 LYS B O 1
ATOM 3013 N N . LYS B 1 175 ? -18.116 -35.326 28.033 1.00 38.26 190 LYS B N 1
ATOM 3014 C CA . LYS B 1 175 ? -19.256 -34.917 28.872 1.00 38.98 190 LYS B CA 1
ATOM 3015 C C . LYS B 1 175 ? -19.586 -33.432 28.715 1.00 38.23 190 LYS B C 1
ATOM 3016 O O . LYS B 1 175 ? -20.708 -33.000 28.992 1.00 38.64 190 LYS B O 1
ATOM 3022 N N . LEU B 1 176 ? -18.611 -32.648 28.265 1.00 34.92 191 LEU B N 1
ATOM 3023 C CA . LEU B 1 176 ? -18.850 -31.230 28.041 1.00 32.90 191 LEU B CA 1
ATOM 3024 C C . LEU B 1 176 ? -19.360 -30.892 26.632 1.00 33.08 191 LEU B C 1
ATOM 3025 O O . LEU B 1 176 ? -19.457 -29.709 26.281 1.00 34.19 191 LEU B O 1
ATOM 3030 N N . SER B 1 177 ? -19.707 -31.909 25.832 1.00 31.00 192 SER B N 1
ATOM 3031 C CA . SER B 1 177 ? -20.163 -31.678 24.445 1.00 30.86 192 SER B CA 1
ATOM 3032 C C . SER B 1 177 ? -21.340 -30.704 24.299 1.00 33.36 192 SER B C 1
ATOM 3033 O O . SER B 1 177 ? -21.272 -29.738 23.518 1.00 32.88 192 SER B O 1
ATOM 3036 N N . GLU B 1 178 ? -22.429 -30.970 25.027 1.00 35.70 193 GLU B N 1
ATOM 3037 C CA . GLU B 1 178 ? -23.615 -30.112 24.975 1.00 38.28 193 GLU B CA 1
ATOM 3038 C C . GLU B 1 178 ? -23.297 -28.666 25.362 1.00 34.20 193 GLU B C 1
ATOM 3039 O O . GLU B 1 178 ? -23.694 -27.737 24.666 1.00 32.96 193 GLU B O 1
ATOM 3045 N N . VAL B 1 179 ? -22.581 -28.466 26.467 1.00 34.17 194 VAL B N 1
ATOM 3046 C CA . VAL B 1 179 ? -22.262 -27.080 26.860 1.00 33.26 194 VAL B CA 1
ATOM 3047 C C . VAL B 1 179 ? -21.326 -26.371 25.846 1.00 30.82 194 VAL B C 1
ATOM 3048 O O . VAL B 1 179 ? -21.476 -25.181 25.564 1.00 32.20 194 VAL B O 1
ATOM 3052 N N . THR B 1 180 ? -20.409 -27.130 25.272 1.00 29.81 195 THR B N 1
ATOM 3053 C CA . THR B 1 180 ? -19.501 -26.610 24.237 1.00 27.33 195 THR B CA 1
ATOM 3054 C C . THR B 1 180 ? -20.250 -26.203 22.978 1.00 27.98 195 THR B C 1
ATOM 3055 O O . THR B 1 180 ? -20.014 -25.129 22.409 1.00 26.60 195 THR B O 1
ATOM 3059 N N . VAL B 1 181 ? -21.194 -27.043 22.548 1.00 29.76 196 VAL B N 1
ATOM 3060 C CA . VAL B 1 181 ? -21.971 -26.722 21.349 1.00 28.56 196 VAL B CA 1
ATOM 3061 C C . VAL B 1 181 ? -22.815 -25.482 21.575 1.00 28.47 196 VAL B C 1
ATOM 3062 O O . VAL B 1 181 ? -22.935 -24.614 20.700 1.00 29.24 196 VAL B O 1
ATOM 3066 N N . GLU B 1 182 ? -23.367 -25.371 22.778 1.00 31.48 197 GLU B N 1
ATOM 3067 C CA . GLU B 1 182 ? -24.190 -24.221 23.101 1.00 32.39 197 GLU B CA 1
ATOM 3068 C C . GLU B 1 182 ? -23.356 -22.940 23.007 1.00 30.99 197 GLU B C 1
ATOM 3069 O O . GLU B 1 182 ? -23.782 -21.935 22.403 1.00 30.10 197 GLU B O 1
ATOM 3075 N N . ASN B 1 183 ? -22.163 -22.984 23.585 1.00 30.56 198 ASN B N 1
ATOM 3076 C CA . ASN B 1 183 ? -21.280 -21.808 23.573 1.00 28.86 198 ASN B CA 1
ATOM 3077 C C . ASN B 1 183 ? -20.847 -21.414 22.155 1.00 27.80 198 ASN B C 1
ATOM 3078 O O . ASN B 1 183 ? -20.817 -20.229 21.807 1.00 29.59 198 ASN B O 1
ATOM 3083 N N . LEU B 1 184 ? -20.529 -22.411 21.334 1.00 28.57 199 LEU B N 1
ATOM 3084 C CA . LEU B 1 184 ? -20.198 -22.169 19.928 1.00 27.27 199 LEU B CA 1
ATOM 3085 C C . LEU B 1 184 ? -21.381 -21.500 19.194 1.00 28.29 199 LEU B C 1
ATOM 3086 O O . LEU B 1 184 ? -21.221 -20.531 18.445 1.00 28.13 199 LEU B O 1
ATOM 3091 N N . LYS B 1 185 ? -22.593 -21.990 19.445 1.00 30.80 200 LYS B N 1
ATOM 3092 C CA . LYS B 1 185 ? -23.780 -21.425 18.807 1.00 32.62 200 LYS B CA 1
ATOM 3093 C C . LYS B 1 185 ? -23.935 -19.966 19.200 1.00 32.13 200 LYS B C 1
ATOM 3094 O O . LYS B 1 185 ? -24.233 -19.110 18.355 1.00 32.70 200 LYS B O 1
ATOM 3100 N N . ALA B 1 186 ? -23.704 -19.678 20.479 1.00 33.77 201 ALA B N 1
ATOM 3101 C CA . ALA B 1 186 ? -23.818 -18.322 20.993 1.00 32.87 201 ALA B CA 1
ATOM 3102 C C . ALA B 1 186 ? -22.830 -17.339 20.353 1.00 35.14 201 ALA B C 1
ATOM 3103 O O . ALA B 1 186 ? -23.098 -16.140 20.305 1.00 33.88 201 ALA B O 1
ATOM 3105 N N . VAL B 1 187 ? -21.706 -17.842 19.838 1.00 33.35 202 VAL B N 1
ATOM 3106 C CA . VAL B 1 187 ? -20.722 -16.979 19.175 1.00 31.60 202 VAL B CA 1
ATOM 3107 C C . VAL B 1 187 ? -20.819 -17.083 17.639 1.00 32.41 202 VAL B C 1
ATOM 3108 O O . VAL B 1 187 ? -19.977 -16.551 16.913 1.00 31.12 202 VAL B O 1
ATOM 3112 N N . GLY B 1 188 ? -21.843 -17.785 17.148 1.00 31.30 203 GLY B N 1
ATOM 3113 C CA . GLY B 1 188 ? -22.087 -17.856 15.709 1.00 31.33 203 GLY B CA 1
ATOM 3114 C C . GLY B 1 188 ? -21.372 -19.004 15.008 1.00 31.72 203 GLY B C 1
ATOM 3115 O O . GLY B 1 188 ? -21.228 -18.992 13.789 1.00 34.89 203 GLY B O 1
ATOM 3116 N N . VAL B 1 189 ? -20.922 -20.000 15.758 1.00 30.40 204 VAL B N 1
ATOM 3117 C CA . VAL B 1 189 ? -20.290 -21.157 15.126 1.00 29.34 204 VAL B CA 1
ATOM 3118 C C . VAL B 1 189 ? -21.275 -22.331 15.216 1.00 30.78 204 VAL B C 1
ATOM 3119 O O . VAL B 1 189 ? -21.548 -22.819 16.304 1.00 28.23 204 VAL B O 1
ATOM 3123 N N . THR B 1 190 ? -21.798 -22.781 14.072 1.00 30.89 205 THR B N 1
ATOM 3124 C CA . THR B 1 190 ? -22.754 -23.912 14.078 1.00 32.97 205 THR B CA 1
ATOM 3125 C C . THR B 1 190 ? -22.450 -24.999 13.038 1.00 32.81 205 THR B C 1
ATOM 3126 O O . THR B 1 190 ? -23.076 -26.051 13.051 1.00 36.02 205 THR B O 1
ATOM 3130 N N . LYS B 1 191 ? -21.489 -24.742 12.154 1.00 31.03 206 LYS B N 1
ATOM 3131 C CA . LYS B 1 191 ? -21.102 -25.683 11.110 1.00 31.52 206 LYS B CA 1
ATOM 3132 C C . LYS B 1 191 ? -19.652 -26.128 11.286 1.00 30.55 206 LYS B C 1
ATOM 3133 O O . LYS B 1 191 ? -18.770 -25.294 11.447 1.00 30.90 206 LYS B O 1
ATOM 3139 N N . TRP B 1 192 ? -19.398 -27.436 11.247 1.00 28.00 207 TRP B N 1
ATOM 3140 C CA . TRP B 1 192 ? -18.020 -27.942 11.243 1.00 28.93 207 TRP B CA 1
ATOM 3141 C C . TRP B 1 192 ? -18.051 -29.283 10.607 1.00 31.09 207 TRP B C 1
ATOM 3142 O O . TRP B 1 192 ? -19.117 -29.908 10.566 1.00 32.00 207 TRP B O 1
ATOM 3153 N N . LYS B 1 193 ? -16.906 -29.737 10.105 1.00 27.53 208 LYS B N 1
ATOM 3154 C CA . LYS B 1 193 ? -16.782 -31.121 9.635 1.00 28.64 208 LYS B CA 1
ATOM 3155 C C . LYS B 1 193 ? -16.801 -32.104 10.814 1.00 29.85 208 LYS B C 1
ATOM 3156 O O . LYS B 1 193 ? -17.501 -33.152 10.773 1.00 28.90 208 LYS B O 1
ATOM 3162 N N . HIS B 1 194 ? -16.011 -31.804 11.852 1.00 26.78 209 HIS B N 1
ATOM 3163 C CA . HIS B 1 194 ? -16.025 -32.569 13.095 1.00 26.04 209 HIS B CA 1
ATOM 3164 C C . HIS B 1 194 ? -15.735 -31.669 14.260 1.00 26.84 209 HIS B C 1
ATOM 3165 O O . HIS B 1 194 ? -15.003 -30.675 14.132 1.00 26.80 209 HIS B O 1
ATOM 3172 N N . LEU B 1 195 ? -16.369 -31.969 15.387 1.00 26.93 210 LEU B N 1
ATOM 3173 C CA . LEU B 1 195 ? -15.990 -31.400 16.692 1.00 26.10 210 LEU B CA 1
ATOM 3174 C C . LEU B 1 195 ? -15.581 -32.570 17.580 1.00 27.55 210 LEU B C 1
ATOM 3175 O O . LEU B 1 195 ? -16.415 -33.414 17.912 1.00 29.07 210 LEU B O 1
ATOM 3180 N N . ILE B 1 196 ? -14.302 -32.637 17.947 1.00 24.19 211 ILE B N 1
ATOM 3181 C CA . ILE B 1 196 ? -13.725 -33.836 18.570 1.00 26.96 211 ILE B CA 1
ATOM 3182 C C . ILE B 1 196 ? -13.289 -33.471 19.982 1.00 28.96 211 ILE B C 1
ATOM 3183 O O . ILE B 1 196 ? -12.426 -32.575 20.170 1.00 24.63 211 ILE B O 1
ATOM 3188 N N . LEU B 1 197 ? -13.902 -34.144 20.962 1.00 28.35 212 LEU B N 1
ATOM 3189 C CA . LEU B 1 197 ? -13.568 -33.956 22.384 1.00 28.99 212 LEU B CA 1
ATOM 3190 C C . LEU B 1 197 ? -12.909 -35.223 22.913 1.00 29.33 212 LEU B C 1
ATOM 3191 O O . LEU B 1 197 ? -12.920 -36.274 22.256 1.00 31.40 212 LEU B O 1
ATOM 3196 N N . LYS B 1 198 ? -12.303 -35.102 24.087 1.00 29.69 213 LYS B N 1
ATOM 3197 C CA . LYS B 1 198 ? -11.466 -36.118 24.675 1.00 33.51 213 LYS B CA 1
ATOM 3198 C C . LYS B 1 198 ? -12.299 -37.144 25.466 1.00 34.02 213 LYS B C 1
ATOM 3199 O O . LYS B 1 198 ? -13.180 -36.747 26.234 1.00 32.84 213 LYS B O 1
ATOM 3205 N N . PRO B 1 199 ? -12.023 -38.454 25.286 1.00 35.79 214 PRO B N 1
ATOM 3206 C CA . PRO B 1 199 ? -12.747 -39.485 26.044 1.00 38.67 214 PRO B CA 1
ATOM 3207 C C . PRO B 1 199 ? -12.755 -39.184 27.543 1.00 39.79 214 PRO B C 1
ATOM 3208 O O . PRO B 1 199 ? -11.708 -38.853 28.104 1.00 40.99 214 PRO B O 1
ATOM 3212 N N . ASN B 1 200 ? -13.931 -39.244 28.173 1.00 40.64 215 ASN B N 1
ATOM 3213 C CA . ASN B 1 200 ? -14.041 -39.025 29.627 1.00 42.29 215 ASN B CA 1
ATOM 3214 C C . ASN B 1 200 ? -13.015 -39.857 30.409 1.00 44.02 215 ASN B C 1
ATOM 3215 O O . ASN B 1 200 ? -12.774 -41.023 30.095 1.00 40.90 215 ASN B O 1
ATOM 3220 N N . GLY B 1 201 ? -12.376 -39.235 31.393 1.00 46.64 216 GLY B N 1
ATOM 3221 C CA . GLY B 1 201 ? -11.312 -39.897 32.155 1.00 51.39 216 GLY B CA 1
ATOM 3222 C C . GLY B 1 201 ? -10.182 -40.519 31.342 1.00 56.14 216 GLY B C 1
ATOM 3223 O O . GLY B 1 201 ? -9.568 -41.500 31.784 1.00 60.48 216 GLY B O 1
ATOM 3224 N N . SER B 1 202 ? -9.908 -39.970 30.152 1.00 52.59 217 SER B N 1
ATOM 3225 C CA . SER B 1 202 ? -8.739 -40.384 29.360 1.00 49.48 217 SER B CA 1
ATOM 3226 C C . SER B 1 202 ? -7.484 -40.075 30.157 1.00 47.44 217 SER B C 1
ATOM 3227 O O . SER B 1 202 ? -7.426 -39.079 30.874 1.00 47.61 217 SER B O 1
ATOM 3230 N N . LYS B 1 203 ? -6.476 -40.923 30.018 1.00 46.20 218 LYS B N 1
ATOM 3231 C CA . LYS B 1 203 ? -5.228 -40.743 30.742 1.00 47.12 218 LYS B CA 1
ATOM 3232 C C . LYS B 1 203 ? -4.171 -40.005 29.899 1.00 44.96 218 LYS B C 1
ATOM 3233 O O . LYS B 1 203 ? -3.023 -39.853 30.321 1.00 42.29 218 LYS B O 1
ATOM 3239 N N . LEU B 1 204 ? -4.558 -39.531 28.717 1.00 41.32 219 LEU B N 1
ATOM 3240 C CA . LEU B 1 204 ? -3.565 -38.987 27.782 1.00 38.50 219 LEU B CA 1
ATOM 3241 C C . LEU B 1 204 ? -3.251 -37.524 28.079 1.00 37.49 219 LEU B C 1
ATOM 3242 O O . LEU B 1 204 ? -4.127 -36.772 28.489 1.00 38.58 219 LEU B O 1
ATOM 3247 N N . THR B 1 205 ? -1.992 -37.134 27.898 1.00 37.81 220 THR B N 1
ATOM 3248 C CA . THR B 1 205 ? -1.623 -35.716 27.916 1.00 34.79 220 THR B CA 1
ATOM 3249 C C . THR B 1 205 ? -2.263 -34.976 26.726 1.00 34.12 220 THR B C 1
ATOM 3250 O O . THR B 1 205 ? -2.617 -35.610 25.720 1.00 31.59 220 THR B O 1
ATOM 3254 N N . GLN B 1 206 ? -2.407 -33.650 26.819 1.00 30.80 221 GLN B N 1
ATOM 3255 C CA A GLN B 1 206 ? -3.095 -32.918 25.746 0.50 30.93 221 GLN B CA 1
ATOM 3256 C CA B GLN B 1 206 ? -3.077 -32.887 25.765 0.50 31.28 221 GLN B CA 1
ATOM 3257 C C . GLN B 1 206 ? -2.358 -33.066 24.424 1.00 31.12 221 GLN B C 1
ATOM 3258 O O . GLN B 1 206 ? -2.999 -33.292 23.382 1.00 31.04 221 GLN B O 1
ATOM 3269 N N . VAL B 1 207 ? -1.023 -32.977 24.465 1.00 30.09 222 VAL B N 1
ATOM 3270 C CA . VAL B 1 207 ? -0.195 -33.077 23.260 1.00 29.53 222 VAL B CA 1
ATOM 3271 C C . VAL B 1 207 ? -0.316 -34.452 22.571 1.00 30.39 222 VAL B C 1
ATOM 3272 O O . VAL B 1 207 ? -0.401 -34.528 21.343 1.00 26.95 222 VAL B O 1
ATOM 3276 N N . VAL B 1 208 ? -0.387 -35.524 23.372 1.00 29.45 223 VAL B N 1
ATOM 3277 C CA . VAL B 1 208 ? -0.491 -36.882 22.827 1.00 30.92 223 VAL B CA 1
ATOM 3278 C C . VAL B 1 208 ? -1.897 -37.140 22.293 1.00 28.17 223 VAL B C 1
ATOM 3279 O O . VAL B 1 208 ? -2.034 -37.638 21.179 1.00 29.40 223 VAL B O 1
ATOM 3283 N N . TYR B 1 209 ? -2.928 -36.773 23.060 1.00 26.98 224 TYR B N 1
ATOM 3284 C CA . TYR B 1 209 ? -4.316 -36.882 22.596 1.00 26.75 224 TYR B CA 1
ATOM 3285 C C . TYR B 1 209 ? -4.510 -36.136 21.257 1.00 26.96 224 TYR B C 1
ATOM 3286 O O . TYR B 1 209 ? -5.052 -36.673 20.317 1.00 24.71 224 TYR B O 1
ATOM 3295 N N . LYS B 1 210 ? -4.033 -34.899 21.152 1.00 24.45 225 LYS B N 1
ATOM 3296 C CA . LYS B 1 210 ? -4.281 -34.190 19.902 1.00 25.14 225 LYS B CA 1
ATOM 3297 C C . LYS B 1 210 ? -3.503 -34.776 18.732 1.00 24.76 225 LYS B C 1
ATOM 3298 O O . LYS B 1 210 ? -3.990 -34.807 17.604 1.00 26.23 225 LYS B O 1
ATOM 3304 N N . SER B 1 211 ? -2.308 -35.268 18.999 1.00 27.67 226 SER B N 1
ATOM 3305 C CA . SER B 1 211 ? -1.552 -35.956 17.945 1.00 31.35 226 SER B CA 1
ATOM 3306 C C . SER B 1 211 ? -2.274 -37.227 17.477 1.00 30.71 226 SER B C 1
ATOM 3307 O O . SER B 1 211 ? -2.342 -37.494 16.277 1.00 29.28 226 SER B O 1
ATOM 3310 N N . LYS B 1 212 ? -2.828 -37.987 18.419 1.00 30.84 227 LYS B N 1
ATOM 3311 C CA . LYS B 1 212 ? -3.622 -39.188 18.052 1.00 32.84 227 LYS B CA 1
ATOM 3312 C C . LYS B 1 212 ? -4.781 -38.849 17.121 1.00 31.44 227 LYS B C 1
ATOM 3313 O O . LYS B 1 212 ? -4.961 -39.504 16.075 1.00 27.90 227 LYS B O 1
ATOM 3319 N N . VAL B 1 213 ? -5.545 -37.814 17.485 1.00 27.08 228 VAL B N 1
ATOM 3320 C CA . VAL B 1 213 ? -6.644 -37.328 16.658 1.00 28.24 228 VAL B CA 1
ATOM 3321 C C . VAL B 1 213 ? -6.189 -36.870 15.251 1.00 26.70 228 VAL B C 1
ATOM 3322 O O . VAL B 1 213 ? -6.790 -37.256 14.264 1.00 26.54 228 VAL B O 1
ATOM 3326 N N . ARG B 1 214 ? -5.180 -36.007 15.164 1.00 27.47 229 ARG B N 1
ATOM 3327 C CA . ARG B 1 214 ? -4.721 -35.541 13.852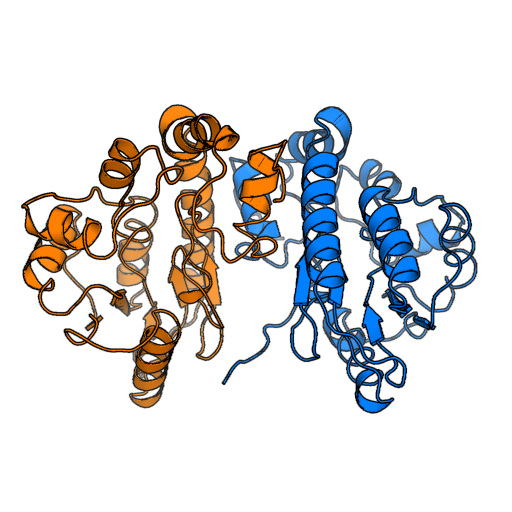 1.00 26.21 229 ARG B CA 1
ATOM 3328 C C . ARG B 1 214 ? -4.257 -36.716 12.945 1.00 28.01 229 ARG B C 1
ATOM 3329 O O . ARG B 1 214 ? -4.543 -36.748 11.751 1.00 28.26 229 ARG B O 1
ATOM 3337 N N . ASN B 1 215 ? -3.544 -37.665 13.528 1.00 30.25 230 ASN B N 1
ATOM 3338 C CA . ASN B 1 215 ? -3.094 -38.848 12.801 1.00 32.53 230 ASN B CA 1
ATOM 3339 C C . ASN B 1 215 ? -4.259 -39.728 12.313 1.00 33.15 230 ASN B C 1
ATOM 3340 O O . ASN B 1 215 ? -4.210 -40.275 11.208 1.00 33.38 230 ASN B O 1
ATOM 3345 N N . SER B 1 216 ? -5.331 -39.813 13.101 1.00 34.52 231 SER B N 1
ATOM 3346 C CA . SER B 1 216 ? -6.520 -40.526 12.656 1.00 33.63 231 SER B CA 1
ATOM 3347 C C . SER B 1 216 ? -7.191 -39.780 11.492 1.00 32.72 231 SER B C 1
ATOM 3348 O O . SER B 1 216 ? -7.738 -40.397 10.583 1.00 32.75 231 SER B O 1
ATOM 3351 N N . LEU B 1 217 ? -7.117 -38.452 11.503 1.00 28.60 232 LEU B N 1
ATOM 3352 C CA . LEU B 1 217 ? -7.660 -37.670 10.407 1.00 31.12 232 LEU B CA 1
ATOM 3353 C C . LEU B 1 217 ? -6.922 -37.883 9.089 1.00 30.17 232 LEU B C 1
ATOM 3354 O O . LEU B 1 217 ? -7.555 -37.973 8.028 1.00 29.67 232 LEU B O 1
ATOM 3359 N N . VAL B 1 218 ? -5.593 -37.940 9.161 1.00 30.70 233 VAL B N 1
ATOM 3360 C CA . VAL B 1 218 ? -4.766 -38.187 7.980 1.00 34.71 233 VAL B CA 1
ATOM 3361 C C . VAL B 1 218 ? -5.136 -39.567 7.441 1.00 35.90 233 VAL B C 1
ATOM 3362 O O . VAL B 1 218 ? -5.412 -39.719 6.254 1.00 35.08 233 VAL B O 1
ATOM 3366 N N . LYS B 1 219 ? -5.190 -40.539 8.350 1.00 39.40 234 LYS B N 1
ATOM 3367 C CA . LYS B 1 219 ? -5.499 -41.938 8.029 1.00 43.47 234 LYS B CA 1
ATOM 3368 C C . LYS B 1 219 ? -6.832 -42.090 7.306 1.00 42.05 234 LYS B C 1
ATOM 3369 O O . LYS B 1 219 ? -6.953 -42.924 6.411 1.00 44.80 234 LYS B O 1
ATOM 3375 N N . LYS B 1 220 ? -7.824 -41.273 7.665 1.00 42.20 235 LYS B N 1
ATOM 3376 C CA . LYS B 1 220 ? -9.099 -41.245 6.936 1.00 41.11 235 LYS B CA 1
ATOM 3377 C C . LYS B 1 220 ? -9.029 -40.566 5.556 1.00 40.17 235 LYS B C 1
ATOM 3378 O O . LYS B 1 220 ? -10.048 -40.488 4.867 1.00 37.45 235 LYS B O 1
ATOM 3384 N N . GLY B 1 221 ? -7.852 -40.044 5.185 1.00 37.39 236 GLY B N 1
ATOM 3385 C CA . GLY B 1 221 ? -7.635 -39.415 3.868 1.00 34.20 236 GLY B CA 1
ATOM 3386 C C . GLY B 1 221 ? -7.866 -37.910 3.786 1.00 33.78 236 GLY B C 1
ATOM 3387 O O . GLY B 1 221 ? -7.905 -37.333 2.696 1.00 34.12 236 GLY B O 1
ATOM 3388 N N . TYR B 1 222 ? -8.018 -37.260 4.937 1.00 30.78 237 TYR B N 1
ATOM 3389 C CA . TYR B 1 222 ? -8.304 -35.829 4.944 1.00 30.58 237 TYR B CA 1
ATOM 3390 C C . TYR B 1 222 ? -7.036 -35.062 4.593 1.00 27.30 237 TYR B C 1
ATOM 3391 O O . TYR B 1 222 ? -5.957 -35.466 4.985 1.00 27.81 237 TYR B O 1
ATOM 3400 N N . ASN B 1 223 ? -7.173 -33.978 3.830 1.00 27.64 238 ASN B N 1
ATOM 3401 C CA . ASN B 1 223 ? -6.026 -33.126 3.490 1.00 25.68 238 ASN B CA 1
ATOM 3402 C C . ASN B 1 223 ? -5.974 -31.922 4.443 1.00 24.47 238 ASN B C 1
ATOM 3403 O O . ASN B 1 223 ? -6.753 -30.980 4.312 1.00 23.69 238 ASN B O 1
ATOM 3408 N N . ILE B 1 224 ? -5.068 -31.969 5.409 1.00 25.59 239 ILE B N 1
ATOM 3409 C CA . ILE B 1 224 ? -4.982 -30.881 6.404 1.00 24.12 239 ILE B CA 1
ATOM 3410 C C . ILE B 1 224 ? -4.119 -29.783 5.815 1.00 24.29 239 ILE B C 1
ATOM 3411 O O . ILE B 1 224 ? -2.925 -29.996 5.585 1.00 24.21 239 ILE B O 1
ATOM 3416 N N . VAL B 1 225 ? -4.714 -28.620 5.575 1.00 22.62 240 VAL B N 1
ATOM 3417 C CA . VAL B 1 225 ? -3.974 -27.486 4.977 1.00 24.12 240 VAL B CA 1
ATOM 3418 C C . VAL B 1 225 ? -3.446 -26.436 5.972 1.00 23.48 240 VAL B C 1
ATOM 3419 O O . VAL B 1 225 ? -2.530 -25.660 5.666 1.00 23.29 240 VAL B O 1
ATOM 3423 N N . GLY B 1 226 ? -4.019 -26.425 7.164 1.00 22.28 241 GLY B N 1
ATOM 3424 C CA . GLY B 1 226 ? -3.562 -25.507 8.192 1.00 18.92 241 GLY B CA 1
ATOM 3425 C C . GLY B 1 226 ? -4.095 -25.908 9.540 1.00 19.36 241 GLY B C 1
ATOM 3426 O O . GLY B 1 226 ? -5.000 -26.734 9.633 1.00 19.79 241 GLY B O 1
ATOM 3427 N N . ASN B 1 227 ? -3.543 -25.297 10.592 1.00 18.51 242 ASN B N 1
ATOM 3428 C CA . ASN B 1 227 ? -3.819 -25.673 11.980 1.00 19.73 242 ASN B CA 1
ATOM 3429 C C . ASN B 1 227 ? -3.591 -24.396 12.805 1.00 20.22 242 ASN B C 1
ATOM 3430 O O . ASN B 1 227 ? -2.524 -23.798 12.687 1.00 18.53 242 ASN B O 1
ATOM 3435 N N . ILE B 1 228 ? -4.583 -23.988 13.597 1.00 19.74 243 ILE B N 1
ATOM 3436 C CA . ILE B 1 228 ? -4.445 -22.780 14.417 1.00 19.88 243 ILE B CA 1
ATOM 3437 C C . ILE B 1 228 ? -4.800 -23.111 15.856 1.00 20.62 243 ILE B C 1
ATOM 3438 O O . ILE B 1 228 ? -5.740 -23.896 16.120 1.00 18.93 243 ILE B O 1
ATOM 3443 N N . GLY B 1 229 ? -4.000 -22.578 16.779 1.00 18.88 244 GLY B N 1
ATOM 3444 C CA . GLY B 1 229 ? -4.192 -22.821 18.217 1.00 21.57 244 GLY B CA 1
ATOM 3445 C C . GLY B 1 229 ? -3.298 -21.894 19.028 1.00 22.41 244 GLY B C 1
ATOM 3446 O O . GLY B 1 229 ? -2.340 -21.320 18.498 1.00 24.53 244 GLY B O 1
ATOM 3447 N N . ASP B 1 230 ? -3.613 -21.755 20.310 1.00 22.84 245 ASP B N 1
ATOM 3448 C CA . ASP B 1 230 ? -2.888 -20.836 21.185 1.00 23.53 245 ASP B CA 1
ATOM 3449 C C . ASP B 1 230 ? -1.727 -21.503 21.943 1.00 21.71 245 ASP B C 1
ATOM 3450 O O . ASP B 1 230 ? -1.025 -20.820 22.682 1.00 21.74 245 ASP B O 1
ATOM 3455 N N . GLN B 1 231 ? -1.557 -22.818 21.794 1.00 22.55 246 GLN B N 1
ATOM 3456 C CA . GLN B 1 231 ? -0.423 -23.551 22.417 1.00 23.04 246 GLN B CA 1
ATOM 3457 C C . GLN B 1 231 ? 0.379 -24.316 21.350 1.00 22.67 246 GLN B C 1
ATOM 3458 O O . GLN B 1 231 ? -0.211 -24.942 20.452 1.00 23.19 246 GLN B O 1
ATOM 3464 N N . TRP B 1 232 ? 1.701 -24.338 21.493 1.00 20.53 247 TRP B N 1
ATOM 3465 C CA . TRP B 1 232 ? 2.553 -25.056 20.561 1.00 21.06 247 TRP B CA 1
ATOM 3466 C C . TRP B 1 232 ? 2.227 -26.528 20.607 1.00 21.47 247 TRP B C 1
ATOM 3467 O O . TRP B 1 232 ? 2.352 -27.217 19.594 1.00 21.85 247 TRP B O 1
ATOM 3478 N N . ALA B 1 233 ? 1.726 -26.975 21.759 1.00 22.07 248 ALA B N 1
ATOM 3479 C CA . ALA B 1 233 ? 1.196 -28.365 21.903 1.00 22.45 248 ALA B CA 1
ATOM 3480 C C . ALA B 1 233 ? 0.123 -28.715 20.853 1.00 23.42 248 ALA B C 1
ATOM 3481 O O . ALA B 1 233 ? 0.008 -29.896 20.458 1.00 23.48 248 ALA B O 1
ATOM 3483 N N . ASP B 1 234 ? -0.658 -27.714 20.426 1.00 21.41 249 ASP B N 1
ATOM 3484 C CA . ASP B 1 234 ? -1.732 -27.899 19.426 1.00 22.44 249 ASP B CA 1
ATOM 3485 C C . ASP B 1 234 ? -1.145 -28.080 18.024 1.00 21.64 249 ASP B C 1
ATOM 3486 O O . ASP B 1 234 ? -1.856 -28.552 17.117 1.00 22.25 249 ASP B O 1
ATOM 3491 N N . LEU B 1 235 ? 0.120 -27.678 17.871 1.00 20.12 250 LEU B N 1
ATOM 3492 C CA . LEU B 1 235 ? 0.713 -27.340 16.566 1.00 21.09 250 LEU B CA 1
ATOM 3493 C C . LEU B 1 235 ? 1.918 -28.168 16.223 1.00 23.53 250 LEU B C 1
ATOM 3494 O O . LEU B 1 235 ? 2.667 -27.814 15.309 1.00 22.70 250 LEU B O 1
ATOM 3499 N N . VAL B 1 236 ? 2.071 -29.317 16.904 1.00 23.51 251 VAL B N 1
ATOM 3500 C CA . VAL B 1 236 ? 3.144 -30.247 16.589 1.00 27.56 251 VAL B CA 1
ATOM 3501 C C . VAL B 1 236 ? 3.075 -30.588 15.101 1.00 29.55 251 VAL B C 1
ATOM 3502 O O . VAL B 1 236 ? 2.012 -30.957 14.577 1.00 30.78 251 VAL B O 1
ATOM 3506 N N . GLU B 1 237 ? 4.219 -30.483 14.431 1.00 29.79 252 GLU B N 1
ATOM 3507 C CA . GLU B 1 237 ? 4.242 -30.674 12.983 1.00 33.58 252 GLU B CA 1
ATOM 3508 C C . GLU B 1 237 ? 4.376 -32.134 12.539 1.00 34.63 252 GLU B C 1
ATOM 3509 O O . GLU B 1 237 ? 5.211 -32.479 11.705 1.00 35.17 252 GLU B O 1
ATOM 3515 N N . ASP B 1 238 ? 3.540 -32.996 13.103 1.00 36.03 253 ASP B N 1
ATOM 3516 C CA . ASP B 1 238 ? 3.615 -34.416 12.786 1.00 37.27 253 ASP B CA 1
ATOM 3517 C C . ASP B 1 238 ? 2.630 -34.823 11.692 1.00 39.20 253 ASP B C 1
ATOM 3518 O O . ASP B 1 238 ? 2.680 -35.952 11.182 1.00 43.19 253 ASP B O 1
ATOM 3523 N N . THR B 1 239 ? 1.726 -33.915 11.354 1.00 34.12 254 THR B N 1
ATOM 3524 C CA . THR B 1 239 ? 0.756 -34.141 10.294 1.00 33.83 254 THR B CA 1
ATOM 3525 C C . THR B 1 239 ? 0.863 -32.910 9.377 1.00 33.71 254 THR B C 1
ATOM 3526 O O . THR B 1 239 ? 1.513 -31.936 9.754 1.00 34.55 254 THR B O 1
ATOM 3530 N N . PRO B 1 240 ? 0.285 -32.959 8.164 1.00 31.93 255 PRO B N 1
ATOM 3531 C CA . PRO B 1 240 ? 0.497 -31.854 7.223 1.00 30.57 255 PRO B CA 1
ATOM 3532 C C . PRO B 1 240 ? -0.153 -30.520 7.609 1.00 28.00 255 PRO B C 1
ATOM 3533 O O . PRO B 1 240 ? -1.028 -30.497 8.464 1.00 28.06 255 PRO B O 1
ATOM 3537 N N . GLY B 1 241 ? 0.285 -29.443 6.957 1.00 26.10 256 GLY B N 1
ATOM 3538 C CA . GLY B 1 241 ? -0.425 -28.137 6.982 1.00 25.23 256 GLY B CA 1
ATOM 3539 C C . GLY B 1 241 ? 0.383 -27.060 7.676 1.00 25.55 256 GLY B C 1
ATOM 3540 O O . GLY B 1 241 ? 1.196 -27.374 8.555 1.00 27.71 256 GLY B O 1
ATOM 3541 N N . ARG B 1 242 ? 0.181 -25.796 7.298 1.00 21.51 257 ARG B N 1
ATOM 3542 C CA . ARG B 1 242 ? 0.935 -24.714 7.941 1.00 20.69 257 ARG B CA 1
ATOM 3543 C C . ARG B 1 242 ? 0.310 -24.422 9.310 1.00 18.28 257 ARG B C 1
ATOM 3544 O O . ARG B 1 242 ? -0.922 -24.473 9.434 1.00 19.53 257 ARG B O 1
ATOM 3552 N N . VAL B 1 243 ? 1.138 -24.181 10.331 1.00 16.52 258 VAL B N 1
ATOM 3553 C CA . VAL B 1 243 ? 0.637 -23.925 11.701 1.00 17.17 258 VAL B CA 1
ATOM 3554 C C . VAL B 1 243 ? 0.682 -22.437 12.074 1.00 17.67 258 VAL B C 1
ATOM 3555 O O . VAL B 1 243 ? 1.564 -21.725 11.617 1.00 20.16 258 VAL B O 1
ATOM 3559 N N . PHE B 1 244 ? -0.274 -22.001 12.890 1.00 17.08 259 PHE B N 1
ATOM 3560 C CA . PHE B 1 244 ? -0.341 -20.582 13.341 1.00 17.87 259 PHE B CA 1
ATOM 3561 C C . PHE B 1 244 ? -0.574 -20.581 14.857 1.00 19.53 259 PHE B C 1
ATOM 3562 O O . PHE B 1 244 ? -1.498 -21.256 15.342 1.00 19.59 259 PHE B O 1
ATOM 3570 N N . LYS B 1 245 ? 0.245 -19.812 15.592 1.00 19.74 260 LYS B N 1
ATOM 3571 C CA . LYS B 1 245 ? 0.237 -19.782 17.063 1.00 18.22 260 LYS B CA 1
ATOM 3572 C C . LYS B 1 245 ? -0.475 -18.526 17.488 1.00 19.71 260 LYS B C 1
ATOM 3573 O O . LYS B 1 245 ? 0.067 -17.443 17.292 1.00 19.02 260 LYS B O 1
ATOM 3579 N N . LEU B 1 246 ? -1.685 -18.652 18.022 1.00 20.21 261 LEU B N 1
ATOM 3580 C CA . LEU B 1 246 ? -2.363 -17.483 18.627 1.00 20.20 261 LEU B CA 1
ATOM 3581 C C . LEU B 1 246 ? -1.716 -17.103 19.961 1.00 21.43 261 LEU B C 1
ATOM 3582 O O . LEU B 1 246 ? -1.216 -17.940 20.662 1.00 21.64 261 LEU B O 1
ATOM 3587 N N . PRO B 1 247 ? -1.685 -15.803 20.302 1.00 21.78 262 PRO B N 1
ATOM 3588 C CA . PRO B 1 247 ? -1.024 -15.468 21.570 1.00 22.92 262 PRO B CA 1
ATOM 3589 C C . PRO B 1 247 ? -1.794 -15.987 22.811 1.00 25.11 262 PRO B C 1
ATOM 3590 O O . PRO B 1 247 ? -3.027 -16.084 22.789 1.00 24.36 262 PRO B O 1
ATOM 3594 N N . ASN B 1 248 ? -1.071 -16.362 23.854 1.00 24.54 263 ASN B N 1
ATOM 3595 C CA . ASN B 1 248 ? -1.714 -16.680 25.135 1.00 26.32 263 ASN B CA 1
ATOM 3596 C C . ASN B 1 248 ? -0.718 -16.496 26.281 1.00 25.61 263 ASN B C 1
ATOM 3597 O O . ASN B 1 248 ? 0.136 -17.325 26.478 1.00 26.85 263 ASN B O 1
ATOM 3602 N N . PRO B 1 249 ? -0.833 -15.388 27.021 1.00 25.44 264 PRO B N 1
ATOM 3603 C CA . PRO B 1 249 ? 0.072 -15.204 28.147 1.00 27.07 264 PRO B CA 1
ATOM 3604 C C . PRO B 1 249 ? -0.376 -15.878 29.461 1.00 30.65 264 PRO B C 1
ATOM 3605 O O . PRO B 1 249 ? 0.384 -15.857 30.445 1.00 31.54 264 PRO B O 1
ATOM 3609 N N . LEU B 1 250 ? -1.560 -16.496 29.470 1.00 27.56 265 LEU B N 1
ATOM 3610 C CA . LEU B 1 250 ? -2.224 -16.871 30.721 1.00 25.83 265 LEU B CA 1
ATOM 3611 C C . LEU B 1 250 ? -1.700 -18.158 31.310 1.00 26.18 265 LEU B C 1
ATOM 3612 O O . LEU B 1 250 ? -1.622 -18.308 32.522 1.00 27.22 265 LEU B O 1
ATOM 3617 N N . TYR B 1 251 ? -1.331 -19.084 30.446 1.00 26.83 266 TYR B N 1
ATOM 3618 C CA . TYR B 1 251 ? -0.996 -20.417 30.894 1.00 25.78 266 TYR B CA 1
ATOM 3619 C C . TYR B 1 251 ? -0.316 -21.221 29.809 1.00 27.70 266 TYR B C 1
ATOM 3620 O O . TYR B 1 251 ? -0.332 -20.832 28.638 1.00 24.92 266 TYR B O 1
ATOM 3629 N N . TYR B 1 252 ? 0.215 -22.382 30.210 1.00 26.70 267 TYR B N 1
ATOM 3630 C CA . TYR B 1 252 ? 1.099 -23.150 29.371 1.00 30.03 267 TYR B CA 1
ATOM 3631 C C . TYR B 1 252 ? 0.661 -24.607 29.357 1.00 29.71 267 TYR B C 1
ATOM 3632 O O . TYR B 1 252 ? 0.469 -25.182 30.398 1.00 30.64 267 TYR B O 1
ATOM 3641 N N . VAL B 1 253 ? 0.509 -25.183 28.172 1.00 27.71 268 VAL B N 1
ATOM 3642 C CA . VAL B 1 253 ? 0.233 -26.614 28.033 1.00 28.20 268 VAL B CA 1
ATOM 3643 C C . VAL B 1 253 ? 1.492 -27.328 27.551 1.00 31.17 268 VAL B C 1
ATOM 3644 O O . VAL B 1 253 ? 1.983 -27.051 26.455 1.00 29.64 268 VAL B O 1
ATOM 3648 N N . PRO B 1 254 ? 2.001 -28.289 28.346 1.00 33.55 269 PRO B N 1
ATOM 3649 C CA . PRO B 1 254 ? 3.259 -28.965 27.958 1.00 34.19 269 PRO B CA 1
ATOM 3650 C C . PRO B 1 254 ? 3.200 -29.565 26.551 1.00 33.28 269 PRO B C 1
ATOM 3651 O O . PRO B 1 254 ? 2.140 -30.014 26.103 1.00 33.27 269 PRO B O 1
ATOM 3655 N N . SER B 1 255 ? 4.330 -29.559 25.865 1.00 34.73 270 SER B N 1
ATOM 3656 C CA . SER B 1 255 ? 4.401 -30.100 24.518 1.00 38.88 270 SER B CA 1
ATOM 3657 C C . SER B 1 255 ? 5.288 -31.347 24.545 1.00 42.52 270 SER B C 1
ATOM 3658 O O . SER B 1 255 ? 5.507 -31.903 25.616 1.00 39.21 270 SER B O 1
ATOM 3661 N N . LEU B 1 256 ? 5.761 -31.806 23.385 1.00 45.59 271 LEU B N 1
ATOM 3662 C CA . LEU B 1 256 ? 6.670 -32.967 23.313 1.00 54.98 271 LEU B CA 1
ATOM 3663 C C . LEU B 1 256 ? 7.936 -32.760 24.149 1.00 55.95 271 LEU B C 1
ATOM 3664 O O . LEU B 1 256 ? 8.661 -33.713 24.442 1.00 61.11 271 LEU B O 1
#

B-factor: mean 34.07, std 11.47, range [16.52, 95.93]

Solvent-accessible surface area: 20091 Å² total; per-residue (Å²): 115,172,111,101,100,14,101,36,20,62,2,1,7,20,1,4,2,1,32,2,5,68,70,24,130,42,1,20,85,94,0,102,74,40,0,68,62,4,14,88,98,47,113,16,20,78,80,4,12,91,12,4,6,60,16,0,50,85,61,3,121,68,54,107,54,139,164,120,43,46,8,0,0,6,0,9,0,22,2,0,0,0,4,1,24,52,4,27,41,117,78,11,23,4,25,89,133,45,70,138,34,34,39,63,66,30,4,86,88,46,75,74,1,60,19,24,74,26,2,24,102,3,3,92,44,0,49,150,66,53,1,56,2,0,0,1,1,22,4,61,102,102,1,49,142,35,0,36,109,21,0,114,86,35,49,2,76,136,59,80,53,40,39,8,9,68,88,41,30,208,68,78,38,5,50,8,4,21,122,19,2,66,60,6,59,187,129,54,28,56,3,11,0,5,0,0,1,10,48,0,4,3,19,92,49,13,74,25,53,21,0,9,6,1,9,0,4,50,28,19,78,30,103,120,69,129,54,217,173,40,93,27,90,34,19,65,2,1,7,24,2,12,2,2,41,3,5,58,98,28,137,40,2,26,89,86,0,87,78,40,0,68,62,4,14,85,101,46,109,17,20,83,80,4,11,101,11,5,6,63,29,0,56,110,56,2,101,65,55,106,64,152,156,107,59,41,11,0,0,6,0,9,0,25,4,0,0,0,4,0,25,49,9,27,37,128,85,3,19,4,29,82,127,53,69,140,38,37,35,58,67,30,2,99,82,68,78,74,3,65,19,21,95,34,2,28,106,2,6,101,17,0,54,138,56,46,0,60,1,0,0,2,2,28,4,68,101,100,0,43,154,47,0,61,99,8,0,130,74,34,63,6,96,131,65,72,49,36,38,6,14,67,86,44,29,203,69,82,36,8,56,8,4,21,124,16,2,50,54,4,56,167,130,50,27,63,3,13,0,5,0,0,2,10,59,1,4,5,14,36,12,12,75,28,56,21,0,9,5,1,9,0,4,48,47,24,80,45,131

Radius of gyration: 22.71 Å; Cα contacts (8 Å, |Δi|>4): 746; chains: 2; bounding box: 64×46×47 Å

CATH classification: 3.40.50.1000

Secondary structure (DSSP, 8-state):
------S-HHHHHHHHHHTSS---SS--GGGHHHHHIIIIIT-HHHHHHHHHHHHHHHHHHT----TTS-EEEEE--BTTTB--HHHHGGGGGGTS---TTHHHHHHHTT----B-HHHHHHHHHHHHTT-EEEEEEEEEGGGHHHHHHHHHHTT----SEEEEEPTT----HHHHHHHHHHHHHHTT-EEEEEEESSGGGG-TTSSSEEEE----S-----------/----S-HHHHHHHHHTTSS---SS--GGGHHHHHIIIIIT-HHHHHHHHHHHHHHHHHTT----TTS-EEEEE--BTTTB--HHHHHHTTTTTS---TTHHHHHHHTT----B-HHHHHHHHHHHHTT-EEEEEEEEEGGGHHHHHHHHHHTT----SEEEEEPTT----HHHHHHHHHHHHHHTT-EEEEEEESSGGGG-TTSSSEEEE----S------